Protein AF-A0A7W3TPQ0-F1 (afdb_monomer)

Secondary structure (DSSP, 8-state):
---S--EEEEEEE-S---HHHHHHHHHHHHHHHHHHHHHHHHHTTT-HHHHHHTHHHHHHHHHHHHHHHHHHHHHHHS-HHHHHHHHHHHTT-HHHHHHHHHHH-TTS-HHHHHHHHHHHHHHHHHTTTTS-TTTS---TTSHHHHHHHHHHTT-BEEHHHHHHHHHHHHHHHH-TT-------SS----BSS---TTEE-------TT-TTHHHHHHHHHHHHHHHHSSS-HHHHHHHHHHHHHHHHHHHHHHHHHHHHS-----S----SSSSHHHHHHHHHHHHS-GGGHHHHHHHHHHHHHHHHH-TTS-TTT-SS-SS---TTEEEEEEE-HHHHHHHHHHHHHHHHHHHHHHHHHHHHHHTT-

Nearest PDB structures (foldseek):
  6wiv-assembly1_B  TM=2.423E-01  e=2.541E+00  Homo sapiens

Radius of gyration: 21.51 Å; Cα contacts (8 Å, |Δi|>4): 479; chains: 1; bounding box: 68×39×64 Å

pLDDT: mean 79.55, std 15.14, range [40.06, 98.25]

Sequence (369 aa):
MKEEIEYEEVIELKKVKDWSLDYRRLAISYYRVSVYLASDILENSNNPRILDTVFPVSLFLARQGIELLCKSLILKEISIENSLILFKENGHNIYNLWQKYKEINPSIDNERFKKLSIYFETINKYNDANSDLWRYPLFEELNDNQEKLKILNGKTISIKRTFGSLSKVFSLLLDLNDMSEKLEPYIAFINEKEDALSNCYLWENYEKGEQYTGRAIGYIKAAKMIFSNELLIDEKIYPLACVLRQGIELLLKDYLASNFCEFYHNHHVGSAKHGAGKKVIDSLKEKVPKIEWRELNIIRKMLEQIDELDREGNKFRYPTSLDFFNKTTITIRNMDIDVLYSYVISIAEYFDYLSYLIWAEKIKSKRQN

Foldseek 3Di:
DDLAKDKDFDWDQDDFDQQLVVLLLLLQLLQVLLVLQLVVLLVVLLDLLLQQQQNLLSLLSLLLSLQSLLLSLVSVQDPPVVSLVQCVVQPSQNLSSLVVSCVSPVPQDPVLSVQLNQASVQCCVQVNRNSDPSLFFQDCPDPVSVVNCVVLPQKWFQSVQQSVQSVLSSVCSVPVPDPPGDHDSHRPGIDNDDPDSNINSNPPDCPQLQNLVSNLCNLLVSLVSSVPDPDDCVSHVLSSLLSLLSSVVSLLVSLCRNPPVPDDPDPFAALPPDGSLVVSLVVLCVVDDPVCNVVSVSLSVLRVSSCVVPVPSCVSSGLDDSPDDDRRTRGDIDTPSVSSSVSSNSNVVVSVVSVVVSVVVVVVVVVVD

Mean predicted aligned error: 8.52 Å

Solvent-accessible surface area (backbone atoms only — not comparable to full-atom values): 20471 Å² total; per-residue (Å²): 127,87,90,67,70,56,70,46,75,48,69,46,82,59,73,91,75,65,61,27,58,53,30,37,53,50,12,51,28,20,32,52,50,16,54,52,48,49,49,57,41,60,77,41,31,90,36,66,67,46,35,44,24,27,45,37,47,25,51,44,29,36,50,51,11,49,45,29,38,55,50,15,56,41,36,70,78,42,58,67,68,62,40,51,52,50,43,65,76,45,59,64,28,49,37,56,50,51,55,50,39,44,72,76,43,70,83,59,55,68,68,60,50,53,53,52,45,51,43,28,47,48,38,31,74,77,62,30,38,77,59,45,70,49,72,41,66,81,52,72,89,39,77,80,34,44,59,54,48,61,69,46,60,88,29,26,26,41,52,68,56,36,52,54,48,50,50,53,53,49,51,41,69,75,38,82,79,64,80,83,74,85,78,70,95,62,70,62,50,70,40,84,64,68,92,48,76,61,36,26,57,66,75,67,67,70,51,93,49,43,51,29,48,52,51,18,53,10,26,50,51,40,33,55,50,62,71,72,40,92,69,55,62,89,54,38,49,45,53,42,52,40,32,44,57,50,17,52,35,30,46,49,50,24,55,41,40,55,74,62,75,77,65,76,87,64,95,73,59,32,28,74,96,80,24,51,49,43,53,50,50,58,55,46,59,77,76,46,64,77,83,55,47,61,58,49,52,50,52,49,52,51,46,42,54,54,26,71,74,40,59,84,75,45,60,58,80,35,101,63,58,97,90,56,87,60,96,55,54,46,75,45,75,50,67,44,58,67,50,52,49,51,48,51,52,51,50,53,55,48,51,56,52,50,52,51,52,57,51,53,52,57,53,52,57,65,72,76,106

Structure (mmCIF, N/CA/C/O backbone):
data_AF-A0A7W3TPQ0-F1
#
_entry.id   AF-A0A7W3TPQ0-F1
#
loop_
_atom_site.group_PDB
_atom_site.id
_atom_site.type_symbol
_atom_site.label_atom_id
_atom_site.label_alt_id
_atom_site.label_comp_id
_atom_site.label_asym_id
_atom_site.label_entity_id
_atom_site.label_seq_id
_atom_site.pdbx_PDB_ins_code
_atom_site.Cartn_x
_atom_site.Cartn_y
_atom_site.Cartn_z
_atom_site.occupancy
_atom_site.B_iso_or_equiv
_atom_site.auth_seq_id
_atom_site.auth_comp_id
_atom_site.auth_asym_id
_atom_site.auth_atom_id
_atom_site.pdbx_PDB_model_num
ATOM 1 N N . MET A 1 1 ? -8.011 -7.432 -29.774 1.00 46.72 1 MET A N 1
ATOM 2 C CA . MET A 1 1 ? -7.481 -7.065 -28.445 1.00 46.72 1 MET A CA 1
ATOM 3 C C . MET A 1 1 ? -8.004 -5.665 -28.170 1.00 46.72 1 MET A C 1
ATOM 5 O O . MET A 1 1 ? -7.898 -4.861 -29.086 1.00 46.72 1 MET A O 1
ATOM 9 N N . LYS A 1 2 ? -8.682 -5.405 -27.043 1.00 50.91 2 LYS A N 1
ATOM 10 C CA . LYS A 1 2 ? -9.214 -4.060 -26.753 1.00 50.91 2 LYS A CA 1
ATOM 11 C C . LYS A 1 2 ? -8.051 -3.055 -26.707 1.00 50.91 2 LYS A C 1
ATOM 13 O O . LYS A 1 2 ? -7.012 -3.371 -26.135 1.00 50.91 2 LYS A O 1
ATOM 18 N N . GLU A 1 3 ? -8.210 -1.906 -27.365 1.00 62.59 3 GLU A N 1
ATOM 19 C CA . GLU A 1 3 ? -7.157 -0.884 -27.538 1.00 62.59 3 GLU A CA 1
ATOM 20 C C . GLU A 1 3 ? -7.251 0.272 -26.530 1.00 62.59 3 GLU A C 1
ATOM 22 O O . GLU A 1 3 ? -6.415 1.172 -26.568 1.00 62.59 3 GLU A O 1
ATOM 27 N N . GLU A 1 4 ? -8.262 0.273 -25.656 1.00 68.94 4 GLU A N 1
ATOM 28 C CA . GLU A 1 4 ? -8.510 1.330 -24.673 1.00 68.94 4 GLU A CA 1
ATOM 29 C C . GLU A 1 4 ? -8.974 0.729 -23.344 1.00 68.94 4 GLU A C 1
ATOM 31 O O . GLU A 1 4 ? -9.657 -0.301 -23.326 1.00 68.94 4 GLU A O 1
ATOM 36 N N . ILE A 1 5 ? -8.600 1.365 -22.229 1.00 64.75 5 ILE A N 1
ATOM 37 C CA . ILE A 1 5 ? -9.156 1.013 -20.922 1.00 64.75 5 ILE A CA 1
ATOM 38 C C . ILE A 1 5 ? -10.585 1.544 -20.877 1.00 64.75 5 ILE A C 1
ATOM 40 O O . ILE A 1 5 ? -10.808 2.748 -20.757 1.00 64.75 5 ILE A O 1
ATOM 44 N N . GLU A 1 6 ? -11.559 0.641 -20.954 1.00 68.44 6 GLU A N 1
ATOM 45 C CA . GLU A 1 6 ? -12.946 0.989 -20.672 1.00 68.44 6 GLU A CA 1
ATOM 46 C C . GLU A 1 6 ? -13.057 1.356 -19.187 1.00 68.44 6 GLU A C 1
ATOM 48 O O . GLU A 1 6 ? -12.857 0.527 -18.291 1.00 68.44 6 GLU A O 1
ATOM 53 N N . TYR A 1 7 ? -13.336 2.634 -18.944 1.00 57.72 7 TYR A N 1
ATOM 54 C CA . TYR A 1 7 ? -13.628 3.180 -17.631 1.00 57.72 7 TYR A CA 1
ATOM 55 C C . TYR A 1 7 ? -14.966 3.891 -17.685 1.00 57.72 7 TYR A C 1
ATOM 57 O O . TYR A 1 7 ? -15.115 4.924 -18.340 1.00 57.72 7 TYR A O 1
ATOM 65 N N . GLU A 1 8 ? -15.937 3.332 -16.977 1.00 57.47 8 GLU A N 1
ATOM 66 C CA . GLU A 1 8 ? -17.231 3.968 -16.802 1.00 57.47 8 GLU A CA 1
ATOM 67 C C . GLU A 1 8 ? -17.348 4.442 -15.359 1.00 57.47 8 GLU A C 1
ATOM 69 O O . GLU A 1 8 ? -17.317 3.650 -14.414 1.00 57.47 8 GLU A O 1
ATOM 74 N N . GLU A 1 9 ? -17.467 5.757 -15.199 1.00 54.88 9 GLU A N 1
ATOM 75 C CA . GLU A 1 9 ? -17.900 6.385 -13.961 1.00 54.88 9 GLU A CA 1
ATOM 76 C C . GLU A 1 9 ? -19.409 6.589 -14.056 1.00 54.88 9 GLU A C 1
ATOM 78 O O . GLU A 1 9 ? -19.896 7.627 -14.509 1.00 54.88 9 GLU A O 1
ATOM 83 N N . VAL A 1 10 ? -20.163 5.563 -13.659 1.00 52.09 10 VAL A N 1
ATOM 84 C CA . VAL A 1 10 ? -21.619 5.684 -13.582 1.00 52.09 10 VAL A CA 1
ATOM 85 C C . VAL A 1 10 ? -21.937 6.479 -12.331 1.00 52.09 10 VAL A C 1
ATOM 87 O O . VAL A 1 10 ? -21.723 6.007 -11.213 1.00 52.09 10 VAL A O 1
ATOM 90 N N . ILE A 1 11 ? -22.451 7.690 -12.531 1.00 53.62 11 ILE A N 1
ATOM 91 C CA . ILE A 1 11 ? -23.013 8.511 -11.466 1.00 53.62 11 ILE A CA 1
ATOM 92 C C . ILE A 1 11 ? -24.456 8.054 -11.239 1.00 53.62 11 ILE A C 1
ATOM 94 O O . ILE A 1 11 ? -25.385 8.514 -11.904 1.00 53.62 11 ILE A O 1
ATOM 98 N N . GLU A 1 12 ? -24.663 7.135 -10.296 1.00 51.59 12 GLU A N 1
ATOM 99 C CA . GLU A 1 12 ? -26.020 6.801 -9.859 1.00 51.59 12 GLU A CA 1
ATOM 100 C C . GLU A 1 12 ? -26.527 7.843 -8.850 1.00 51.59 12 GLU A C 1
ATOM 102 O O . GLU A 1 12 ? -25.928 8.060 -7.791 1.00 51.59 12 GLU A O 1
ATOM 107 N N . LEU A 1 13 ? -27.682 8.447 -9.152 1.00 45.66 13 LEU A N 1
ATOM 108 C CA . LEU A 1 13 ? -28.496 9.189 -8.187 1.00 45.66 13 LEU A CA 1
ATOM 109 C C . LEU A 1 13 ? -29.300 8.182 -7.351 1.00 45.66 13 LEU A C 1
ATOM 111 O O . LEU A 1 13 ? -30.389 7.764 -7.747 1.00 45.66 13 LEU A O 1
ATOM 115 N N . LYS A 1 14 ? -28.782 7.774 -6.188 1.00 46.06 14 LYS A N 1
ATOM 116 C CA . LYS A 1 14 ? -29.520 6.922 -5.238 1.00 46.06 14 LYS A CA 1
ATOM 117 C C . LYS A 1 14 ? -29.281 7.289 -3.773 1.00 46.06 14 LYS A C 1
ATOM 119 O O . LYS A 1 14 ? -28.301 7.934 -3.423 1.00 46.06 14 LYS A O 1
ATOM 124 N N . LYS A 1 15 ? -30.263 6.853 -2.966 1.00 49.72 15 LYS A N 1
ATOM 125 C CA . LYS A 1 15 ? -30.419 6.905 -1.497 1.00 49.72 15 LYS A CA 1
ATOM 126 C C . LYS A 1 15 ? -29.105 6.891 -0.708 1.00 49.72 15 LYS A C 1
ATOM 128 O O . LYS A 1 15 ? -28.155 6.244 -1.126 1.00 49.72 15 LYS A O 1
ATOM 133 N N . VAL A 1 16 ? -29.147 7.527 0.473 1.00 58.09 16 VAL A N 1
ATOM 134 C CA . VAL A 1 16 ? -28.118 7.555 1.536 1.00 58.09 16 VAL A CA 1
ATOM 135 C C . VAL A 1 16 ? -27.146 6.377 1.415 1.00 58.09 16 VAL A C 1
ATOM 137 O O . VAL A 1 16 ? -27.481 5.245 1.759 1.00 58.09 16 VAL A O 1
ATOM 140 N N . LYS A 1 17 ? -25.963 6.654 0.864 1.00 72.12 17 LYS A N 1
ATOM 141 C CA . LYS A 1 17 ? -24.902 5.669 0.677 1.00 72.12 17 LYS A CA 1
ATOM 142 C C . LYS A 1 17 ? -24.257 5.360 2.026 1.00 72.12 17 LYS A C 1
ATOM 144 O O . LYS A 1 17 ? -23.850 6.280 2.734 1.00 72.12 17 LYS A O 1
ATOM 149 N N . ASP A 1 18 ? -24.125 4.080 2.363 1.00 83.75 18 ASP A N 1
ATOM 150 C CA . ASP A 1 18 ? -23.395 3.657 3.558 1.00 83.75 18 ASP A CA 1
ATOM 151 C C . ASP A 1 18 ? -21.891 3.593 3.262 1.00 83.75 18 ASP A C 1
ATOM 153 O O . ASP A 1 18 ? -21.335 2.565 2.866 1.00 83.75 18 ASP A O 1
ATOM 157 N N . TRP A 1 19 ? -21.223 4.730 3.446 1.00 86.50 19 TRP A N 1
ATOM 158 C CA . TRP A 1 19 ? -19.778 4.840 3.268 1.00 86.50 19 TRP A CA 1
ATOM 159 C C . TRP A 1 19 ? -18.995 3.936 4.223 1.00 86.50 19 TRP A C 1
ATOM 161 O O . TRP A 1 19 ? -17.907 3.485 3.869 1.00 86.50 19 TRP A O 1
ATOM 171 N N . SER A 1 20 ? -19.536 3.626 5.406 1.00 92.38 20 SER A N 1
ATOM 172 C CA . SER A 1 20 ? -18.852 2.757 6.362 1.00 92.38 20 SER A CA 1
ATOM 173 C C . SER A 1 20 ? -18.684 1.341 5.804 1.00 92.38 20 SER A C 1
ATOM 175 O O . SER A 1 20 ? -17.604 0.752 5.933 1.00 92.38 20 SER A O 1
ATOM 177 N N . LEU A 1 21 ? -19.710 0.816 5.123 1.00 91.44 21 LEU A N 1
ATOM 178 C CA . LEU A 1 21 ? -19.681 -0.504 4.495 1.00 91.44 21 LEU A CA 1
ATOM 179 C C . LEU A 1 21 ? -18.740 -0.550 3.295 1.00 91.44 21 LEU A C 1
ATOM 181 O O . LEU A 1 21 ? -18.004 -1.525 3.151 1.00 91.44 21 LEU A O 1
ATOM 185 N N . ASP A 1 22 ? -18.708 0.496 2.472 1.00 88.81 22 ASP A N 1
ATOM 186 C CA . ASP A 1 22 ? -17.789 0.570 1.332 1.00 88.81 22 ASP A CA 1
ATOM 187 C C . ASP A 1 22 ? -16.325 0.598 1.781 1.00 88.81 22 ASP A C 1
ATOM 189 O O . ASP A 1 22 ? -15.505 -0.167 1.270 1.00 88.81 22 ASP A O 1
ATOM 193 N N . TYR A 1 23 ? -16.002 1.410 2.793 1.00 93.38 23 TYR A N 1
ATOM 194 C CA . TYR A 1 23 ? -14.671 1.412 3.402 1.00 93.38 23 TYR A CA 1
ATOM 195 C C . TYR A 1 23 ? -14.320 0.045 4.002 1.00 93.38 23 TYR A C 1
ATOM 197 O O . TYR A 1 23 ? -13.199 -0.424 3.819 1.00 93.38 23 TYR A O 1
ATOM 205 N N . ARG A 1 24 ? -15.271 -0.634 4.663 1.00 95.75 24 ARG A N 1
ATOM 206 C CA . ARG A 1 24 ? -15.056 -1.983 5.218 1.00 95.75 24 ARG A CA 1
ATOM 207 C C . ARG A 1 24 ? -14.796 -3.019 4.127 1.00 95.75 24 ARG A C 1
ATOM 209 O O . ARG A 1 24 ? -13.896 -3.840 4.273 1.00 95.75 24 ARG A O 1
ATOM 216 N N . ARG A 1 25 ? -15.571 -3.002 3.039 1.00 93.75 25 ARG A N 1
ATOM 217 C CA . ARG A 1 25 ? -15.393 -3.913 1.895 1.00 93.75 25 ARG A CA 1
ATOM 218 C C . ARG A 1 25 ? -14.027 -3.715 1.252 1.00 93.75 25 ARG A C 1
ATOM 220 O O . ARG A 1 25 ? -13.310 -4.691 1.041 1.00 93.75 25 ARG A O 1
ATOM 227 N N . LEU A 1 26 ? -13.641 -2.461 1.019 1.00 93.69 26 LEU A N 1
ATOM 228 C CA . LEU A 1 26 ? -12.331 -2.139 0.468 1.00 93.69 26 LEU A CA 1
ATOM 229 C C . LEU A 1 26 ? -11.201 -2.545 1.428 1.00 93.69 26 LEU A C 1
ATOM 231 O O . LEU A 1 26 ? -10.218 -3.133 0.988 1.00 93.69 26 LEU A O 1
ATOM 235 N N . ALA A 1 27 ? -11.363 -2.323 2.737 1.00 97.19 27 ALA A N 1
ATOM 236 C CA . ALA A 1 27 ? -10.408 -2.765 3.752 1.00 97.19 27 ALA A CA 1
ATOM 237 C C . ALA A 1 27 ? -10.156 -4.279 3.693 1.00 97.19 27 ALA A C 1
ATOM 239 O O . ALA A 1 27 ? -9.006 -4.716 3.687 1.00 97.19 27 ALA A O 1
ATOM 240 N N . ILE A 1 28 ? -11.230 -5.074 3.610 1.00 97.69 28 ILE A N 1
ATOM 241 C CA . ILE A 1 28 ? -11.160 -6.536 3.491 1.00 97.69 28 ILE A CA 1
ATOM 242 C C . ILE A 1 28 ? -10.457 -6.939 2.194 1.00 97.69 28 ILE A C 1
ATOM 244 O O . ILE A 1 28 ? -9.609 -7.824 2.229 1.00 97.69 28 ILE A O 1
ATOM 248 N N . SER A 1 29 ? -10.768 -6.288 1.071 1.00 96.75 29 SER A N 1
ATOM 249 C CA . SER A 1 29 ? -10.107 -6.536 -0.217 1.00 96.75 29 SER A CA 1
ATOM 250 C C . SER A 1 29 ? -8.591 -6.308 -0.127 1.00 96.75 29 SER A C 1
ATOM 252 O O . SER A 1 29 ? -7.815 -7.228 -0.388 1.00 96.75 29 SER A O 1
ATOM 254 N N . TYR A 1 30 ? -8.155 -5.134 0.345 1.00 97.88 30 TYR A N 1
ATOM 255 C CA . TYR A 1 30 ? -6.733 -4.814 0.533 1.00 97.88 30 TYR A CA 1
ATOM 256 C C . TYR A 1 30 ? -6.020 -5.804 1.456 1.00 97.88 30 TYR A C 1
ATOM 258 O O . TYR A 1 30 ? -4.925 -6.272 1.140 1.00 97.88 30 TYR A O 1
ATOM 266 N N . TYR A 1 31 ? -6.649 -6.147 2.581 1.00 97.75 31 TYR A N 1
ATOM 267 C CA . TYR A 1 31 ? -6.054 -7.046 3.559 1.00 97.75 31 TYR A CA 1
ATOM 268 C C . TYR A 1 31 ? -6.007 -8.504 3.079 1.00 97.75 31 TYR A C 1
ATOM 270 O O . TYR A 1 31 ? -5.027 -9.206 3.298 1.00 9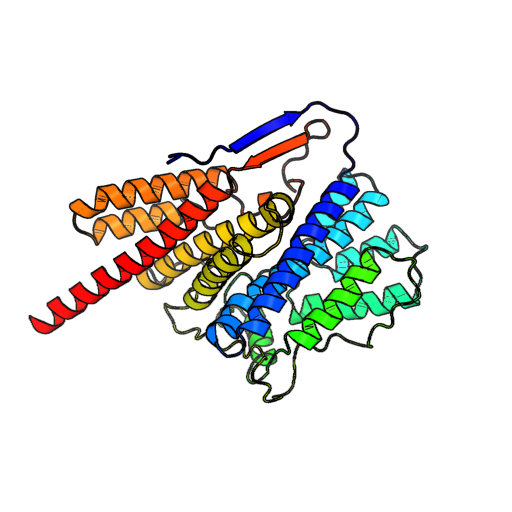7.75 31 TYR A O 1
ATOM 278 N N . ARG A 1 32 ? -7.037 -8.984 2.374 1.00 97.50 32 ARG A N 1
ATOM 279 C CA . ARG A 1 32 ? -7.017 -10.337 1.799 1.00 97.50 32 ARG A CA 1
ATOM 280 C C . ARG A 1 32 ? -5.943 -10.460 0.726 1.00 97.50 32 ARG A C 1
ATOM 282 O O . ARG A 1 32 ? -5.186 -11.425 0.751 1.00 97.50 32 ARG A O 1
ATOM 289 N N . VAL A 1 33 ? -5.827 -9.474 -0.166 1.00 98.25 33 VAL A N 1
ATOM 290 C CA . VAL A 1 33 ? -4.771 -9.464 -1.189 1.00 98.25 33 VAL A CA 1
ATOM 291 C C . VAL A 1 33 ? -3.380 -9.451 -0.552 1.00 98.25 33 VAL A C 1
ATOM 293 O O . VAL A 1 33 ? -2.502 -10.166 -1.030 1.00 98.25 33 VAL A O 1
ATOM 296 N N . SER A 1 34 ? -3.167 -8.704 0.538 1.00 97.50 34 SER A N 1
ATOM 297 C CA . SER A 1 34 ? -1.871 -8.705 1.228 1.00 97.50 34 SER A CA 1
ATOM 298 C C . SER A 1 34 ? -1.530 -10.064 1.841 1.00 97.50 34 SER A C 1
ATOM 300 O O . SER A 1 34 ? -0.410 -10.540 1.674 1.00 97.50 34 SER A O 1
ATOM 302 N N . VAL A 1 35 ? -2.489 -10.731 2.489 1.00 96.75 35 VAL A N 1
ATOM 303 C CA . VAL A 1 35 ? -2.282 -12.068 3.068 1.00 96.75 35 VAL A CA 1
ATOM 304 C C . VAL A 1 35 ? -1.950 -13.099 1.988 1.00 96.75 35 VAL A C 1
ATOM 306 O O . VAL A 1 35 ? -1.001 -13.859 2.163 1.00 96.75 35 VAL A O 1
ATOM 309 N N . TYR A 1 36 ? -2.666 -13.091 0.858 1.00 97.06 36 TYR A N 1
ATOM 310 C CA . TYR A 1 36 ? -2.350 -13.970 -0.275 1.00 97.06 36 TYR A CA 1
ATOM 311 C C . TYR A 1 36 ? -0.953 -13.686 -0.827 1.00 97.06 36 TYR A C 1
ATOM 313 O O . TYR A 1 36 ? -0.145 -14.599 -0.947 1.00 97.06 36 TYR A O 1
ATOM 321 N N . LEU A 1 37 ? -0.617 -12.411 -1.051 1.00 96.88 37 LEU A N 1
ATOM 322 C CA . LEU A 1 37 ? 0.712 -12.034 -1.526 1.00 96.88 37 LEU A CA 1
ATOM 323 C C . LEU A 1 37 ? 1.815 -12.453 -0.539 1.00 96.88 37 LEU A C 1
ATOM 325 O O . LEU A 1 37 ? 2.888 -12.870 -0.959 1.00 96.88 37 LEU A O 1
ATOM 329 N N . ALA A 1 38 ? 1.568 -12.362 0.772 1.00 94.62 38 ALA A N 1
ATOM 330 C CA . ALA A 1 38 ? 2.499 -12.838 1.795 1.00 94.62 38 ALA A CA 1
ATOM 331 C C . ALA A 1 38 ? 2.675 -14.365 1.764 1.00 94.62 38 ALA A C 1
ATOM 333 O O . ALA A 1 38 ? 3.796 -14.835 1.960 1.00 94.62 38 ALA A O 1
ATOM 334 N N . SER A 1 39 ? 1.607 -15.125 1.494 1.00 94.56 39 SER A N 1
ATOM 335 C CA . SER A 1 39 ? 1.686 -16.576 1.274 1.00 94.56 39 SER A CA 1
ATOM 336 C C . SER A 1 39 ? 2.560 -16.890 0.063 1.00 94.56 39 SER A C 1
ATOM 338 O O . SER A 1 39 ? 3.548 -17.607 0.201 1.00 94.56 39 SER A O 1
ATOM 340 N N . ASP A 1 40 ? 2.287 -16.248 -1.076 1.00 94.56 40 ASP A N 1
ATOM 341 C CA . ASP A 1 40 ? 3.052 -16.439 -2.312 1.00 94.56 40 ASP A CA 1
ATOM 342 C C . ASP A 1 40 ? 4.545 -16.105 -2.113 1.00 94.56 40 ASP A C 1
ATOM 344 O O . ASP A 1 40 ? 5.427 -16.789 -2.634 1.00 94.56 40 ASP A O 1
ATOM 348 N N . ILE A 1 41 ? 4.860 -15.055 -1.340 1.00 93.12 41 ILE A N 1
ATOM 349 C CA . ILE A 1 41 ? 6.242 -14.694 -0.982 1.00 93.12 41 ILE A CA 1
ATOM 350 C C . ILE A 1 41 ? 6.908 -15.803 -0.158 1.00 93.12 41 ILE A C 1
ATOM 352 O O . ILE A 1 41 ? 8.058 -16.152 -0.425 1.00 93.12 41 ILE A O 1
ATOM 356 N N . LEU A 1 42 ? 6.212 -16.347 0.844 1.00 91.50 42 LEU A N 1
ATOM 357 C CA . LEU A 1 42 ? 6.740 -17.408 1.706 1.00 91.50 42 LEU A CA 1
ATOM 358 C C . LEU A 1 42 ? 6.938 -18.724 0.944 1.00 91.50 42 LEU A C 1
ATOM 360 O O . LEU A 1 42 ? 7.916 -19.422 1.195 1.00 91.50 42 LEU A O 1
ATOM 364 N N . GLU A 1 43 ? 6.069 -19.041 -0.013 1.00 91.62 43 GLU A N 1
ATOM 365 C CA . GLU A 1 43 ? 6.233 -20.192 -0.912 1.00 91.62 43 GLU A CA 1
ATOM 366 C C . GLU A 1 43 ? 7.438 -20.033 -1.850 1.00 91.62 43 GLU A C 1
ATOM 368 O O . GLU A 1 43 ? 8.068 -21.015 -2.240 1.00 91.62 43 GLU A O 1
ATOM 373 N N . ASN A 1 44 ? 7.813 -18.788 -2.154 1.00 88.75 44 ASN A N 1
ATOM 374 C CA . ASN A 1 44 ? 8.975 -18.431 -2.963 1.00 88.75 44 ASN A CA 1
ATOM 375 C C . ASN A 1 44 ? 10.148 -17.904 -2.112 1.00 88.75 44 ASN A C 1
ATOM 377 O O . ASN A 1 44 ? 10.970 -17.117 -2.593 1.00 88.75 44 ASN A O 1
ATOM 381 N N . SER A 1 45 ? 10.264 -18.335 -0.848 1.00 85.81 45 SER A N 1
ATOM 382 C CA . SER A 1 45 ? 11.277 -17.817 0.086 1.00 85.81 45 SER A CA 1
ATOM 383 C C . SER A 1 45 ? 12.723 -18.140 -0.305 1.00 85.81 45 SER A C 1
ATOM 385 O O . SER A 1 45 ? 13.658 -17.620 0.287 1.00 85.81 45 SER A O 1
ATOM 387 N N . ASN A 1 46 ? 12.939 -19.004 -1.296 1.00 85.44 46 ASN A N 1
ATOM 388 C CA . ASN A 1 46 ? 14.257 -19.266 -1.872 1.00 85.44 46 ASN A CA 1
ATOM 389 C C . ASN A 1 46 ? 14.727 -18.166 -2.844 1.00 85.44 46 ASN A C 1
ATOM 391 O O . ASN A 1 46 ? 15.845 -18.252 -3.351 1.00 85.44 46 ASN A O 1
ATOM 395 N N . ASN A 1 47 ? 13.899 -17.154 -3.120 1.00 85.94 47 ASN A N 1
ATOM 396 C CA . ASN A 1 47 ? 14.226 -16.022 -3.975 1.00 85.94 47 ASN A CA 1
ATOM 397 C C . ASN A 1 47 ? 14.362 -14.733 -3.139 1.00 85.94 47 ASN A C 1
ATOM 399 O O . ASN A 1 47 ? 13.359 -14.054 -2.894 1.00 85.94 47 ASN A O 1
ATOM 403 N N . PRO A 1 48 ? 15.592 -14.335 -2.752 1.00 81.06 48 PRO A N 1
ATOM 404 C CA . PRO A 1 48 ? 15.828 -13.129 -1.954 1.00 81.06 48 PRO A CA 1
ATOM 405 C C . PRO A 1 48 ? 15.255 -11.857 -2.582 1.00 81.06 48 PRO A C 1
ATOM 407 O O . PRO A 1 48 ? 14.784 -10.967 -1.881 1.00 81.06 48 PRO A O 1
ATOM 410 N N . ARG A 1 49 ? 15.206 -11.788 -3.920 1.00 82.50 49 ARG A N 1
ATOM 411 C CA . ARG A 1 49 ? 14.627 -10.642 -4.627 1.00 82.50 49 ARG A CA 1
ATOM 412 C C . ARG A 1 49 ? 13.130 -10.521 -4.355 1.00 82.50 49 ARG A C 1
ATOM 414 O O . ARG A 1 49 ? 12.647 -9.405 -4.208 1.00 82.50 49 ARG A O 1
ATOM 421 N N . ILE A 1 50 ? 12.393 -11.630 -4.260 1.00 87.38 50 ILE A N 1
ATOM 422 C CA . ILE A 1 50 ? 10.967 -11.596 -3.894 1.00 87.38 50 ILE A CA 1
ATOM 423 C C . ILE A 1 50 ? 10.808 -11.137 -2.441 1.00 87.38 50 ILE A C 1
ATOM 425 O O . ILE A 1 50 ? 9.991 -10.255 -2.174 1.00 87.38 50 ILE A O 1
AT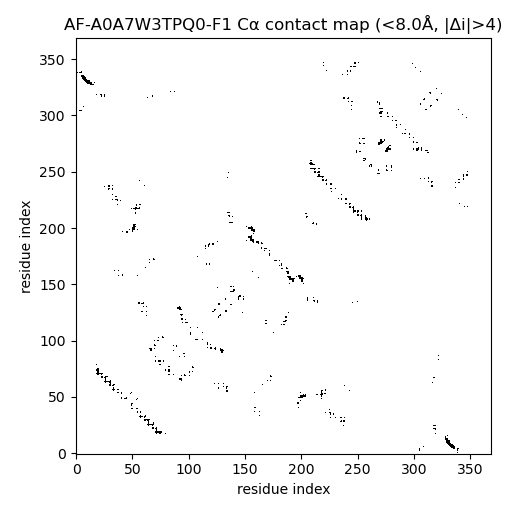OM 429 N N . LEU A 1 51 ? 11.624 -11.673 -1.529 1.00 87.50 51 LEU A N 1
ATOM 430 C CA . LEU A 1 51 ? 11.594 -11.302 -0.112 1.00 87.50 51 LEU A CA 1
ATOM 431 C C . LEU A 1 51 ? 11.839 -9.807 0.109 1.00 87.50 51 LEU A C 1
ATOM 433 O O . LEU A 1 51 ? 11.146 -9.216 0.924 1.00 87.50 51 LEU A O 1
ATOM 437 N N . ASP A 1 52 ? 12.762 -9.186 -0.624 1.00 84.38 52 ASP A N 1
ATOM 438 C CA . ASP A 1 52 ? 13.122 -7.783 -0.385 1.00 84.38 52 ASP A CA 1
ATOM 439 C C . ASP A 1 52 ? 12.341 -6.775 -1.227 1.00 84.38 52 ASP A C 1
ATOM 441 O O . ASP A 1 52 ? 12.117 -5.657 -0.769 1.00 84.38 52 ASP A O 1
ATOM 445 N N . THR A 1 53 ? 11.866 -7.155 -2.417 1.00 87.56 53 THR A N 1
ATOM 446 C CA . THR A 1 53 ? 11.156 -6.215 -3.305 1.00 87.56 53 THR A CA 1
ATOM 447 C C . THR A 1 53 ? 9.634 -6.352 -3.242 1.00 87.56 53 THR A C 1
ATOM 449 O O . THR A 1 53 ? 8.923 -5.354 -3.350 1.00 87.56 53 THR A O 1
ATOM 452 N N . VAL A 1 54 ? 9.093 -7.557 -3.020 1.00 92.69 54 VAL A N 1
ATOM 453 C CA . VAL A 1 54 ? 7.635 -7.805 -3.040 1.00 92.69 54 VAL A CA 1
ATOM 454 C C . VAL A 1 54 ? 7.023 -7.701 -1.641 1.00 92.69 54 VAL A C 1
ATOM 456 O O . VAL A 1 54 ? 5.919 -7.175 -1.491 1.00 92.69 54 VAL A O 1
ATOM 459 N N . PHE A 1 55 ? 7.730 -8.142 -0.595 1.00 90.00 55 PHE A N 1
ATOM 460 C CA . PHE A 1 55 ? 7.236 -8.054 0.787 1.00 90.00 55 PHE A CA 1
ATOM 461 C C . PHE A 1 55 ? 6.830 -6.639 1.220 1.00 90.00 55 PHE A C 1
ATOM 463 O O . PHE A 1 55 ? 5.752 -6.508 1.810 1.00 90.00 55 PHE A O 1
ATOM 470 N N . PRO A 1 56 ? 7.578 -5.567 0.892 1.00 88.25 56 PRO A N 1
ATOM 471 C CA . PRO A 1 56 ? 7.124 -4.220 1.208 1.00 88.25 56 PRO A CA 1
ATOM 472 C C . PRO A 1 56 ? 5.769 -3.859 0.592 1.00 88.25 56 PRO A C 1
ATOM 474 O O . PRO A 1 56 ? 4.962 -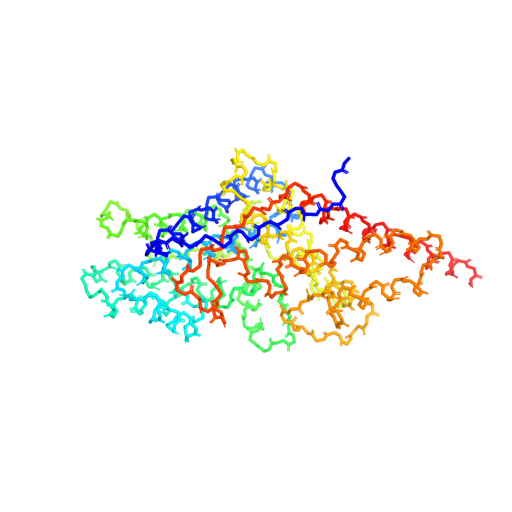3.193 1.237 1.00 88.25 56 PRO A O 1
ATOM 477 N N . VAL A 1 57 ? 5.481 -4.337 -0.623 1.00 93.56 57 VAL A N 1
ATOM 478 C CA . VAL A 1 57 ? 4.181 -4.126 -1.277 1.00 93.56 57 VAL A CA 1
ATOM 479 C C . VAL A 1 57 ? 3.073 -4.811 -0.482 1.00 93.56 57 VAL A C 1
ATOM 481 O O . VAL A 1 57 ? 2.031 -4.213 -0.222 1.00 93.56 57 VAL A O 1
ATOM 484 N N . SER A 1 58 ? 3.313 -6.044 -0.031 1.00 94.62 58 SER A N 1
ATOM 485 C CA . SER A 1 58 ? 2.366 -6.767 0.820 1.00 94.62 58 SER A CA 1
ATOM 486 C C . SER A 1 58 ? 2.110 -6.030 2.143 1.00 94.62 58 SER A C 1
ATOM 488 O O . SER A 1 58 ? 0.962 -5.848 2.555 1.00 94.62 58 SER A O 1
ATOM 490 N N . LEU A 1 59 ? 3.163 -5.507 2.777 1.00 90.75 59 LEU A N 1
ATOM 491 C CA . LEU A 1 59 ? 3.046 -4.739 4.015 1.00 90.75 59 LEU A CA 1
ATOM 492 C C . LEU A 1 59 ? 2.274 -3.422 3.823 1.00 90.75 59 LEU A C 1
ATOM 494 O O . LEU A 1 59 ? 1.420 -3.089 4.649 1.00 90.75 59 LEU A O 1
ATOM 498 N N . PHE A 1 60 ? 2.513 -2.717 2.711 1.00 92.25 60 PHE A N 1
ATOM 499 C CA . PHE A 1 60 ? 1.734 -1.545 2.309 1.00 92.25 60 PHE A CA 1
ATOM 500 C C . PHE A 1 60 ? 0.239 -1.873 2.196 1.00 92.25 60 PHE A C 1
ATOM 502 O O . PHE A 1 60 ? -0.588 -1.187 2.799 1.00 92.25 60 PHE A O 1
ATOM 509 N N . LEU A 1 61 ? -0.115 -2.944 1.480 1.00 96.00 61 LEU A N 1
ATOM 510 C CA . LEU A 1 61 ? -1.509 -3.354 1.295 1.00 96.00 61 LEU A CA 1
ATOM 511 C C . LEU A 1 61 ? -2.182 -3.733 2.624 1.00 96.00 61 LEU A C 1
ATOM 513 O O . LEU A 1 61 ? -3.315 -3.323 2.880 1.00 96.00 61 LEU A O 1
ATOM 517 N N . ALA A 1 62 ? -1.476 -4.451 3.505 1.00 94.81 62 ALA A N 1
ATOM 518 C CA . ALA A 1 62 ? -1.978 -4.797 4.835 1.00 94.81 62 ALA A CA 1
ATOM 519 C C . ALA A 1 62 ? -2.247 -3.546 5.686 1.00 94.81 62 ALA A C 1
ATOM 521 O O . ALA A 1 62 ? -3.308 -3.424 6.303 1.00 94.81 62 ALA A O 1
ATOM 522 N N . ARG A 1 63 ? -1.310 -2.589 5.681 1.00 92.62 63 ARG A N 1
ATOM 523 C CA . ARG A 1 63 ? -1.463 -1.300 6.362 1.00 92.62 63 ARG A CA 1
ATOM 524 C C . ARG A 1 63 ? -2.651 -0.516 5.812 1.00 92.62 63 ARG A C 1
ATOM 526 O O . ARG A 1 63 ? -3.438 -0.002 6.603 1.00 92.62 63 ARG A O 1
ATOM 533 N N . GLN A 1 64 ? -2.801 -0.443 4.487 1.00 93.94 64 GLN A N 1
ATOM 534 C CA . GLN A 1 64 ? -3.923 0.246 3.841 1.00 93.94 64 GLN A CA 1
ATOM 535 C C . GLN A 1 64 ? -5.262 -0.374 4.262 1.00 93.94 64 GLN A C 1
ATOM 537 O O . GLN A 1 64 ? -6.203 0.352 4.578 1.00 93.94 64 GLN A O 1
ATOM 542 N N . GLY A 1 65 ? -5.338 -1.707 4.336 1.00 96.12 65 GLY A N 1
ATOM 543 C CA . GLY A 1 65 ? -6.512 -2.413 4.849 1.00 96.12 65 GLY A CA 1
ATOM 544 C C . GLY A 1 65 ? -6.860 -2.012 6.287 1.00 96.12 65 GLY A C 1
ATOM 545 O O . GLY A 1 65 ? -8.010 -1.683 6.571 1.00 96.12 65 GLY A O 1
ATOM 546 N N . ILE A 1 66 ? -5.870 -1.972 7.185 1.00 95.62 66 ILE A N 1
ATOM 547 C CA . ILE A 1 66 ? -6.059 -1.549 8.584 1.00 95.62 66 ILE A CA 1
ATOM 548 C C . ILE A 1 66 ? -6.527 -0.088 8.666 1.00 95.62 66 ILE A C 1
ATOM 550 O O . ILE A 1 66 ? -7.484 0.208 9.380 1.00 95.62 66 ILE A O 1
ATOM 554 N N . GLU A 1 67 ? -5.903 0.821 7.912 1.00 95.06 67 GLU A N 1
ATOM 555 C CA . GLU A 1 67 ? -6.301 2.233 7.865 1.00 95.06 67 GLU A CA 1
ATOM 556 C C . GLU A 1 67 ? -7.757 2.394 7.406 1.00 95.06 67 GLU A C 1
ATOM 558 O O . GLU A 1 67 ? -8.542 3.094 8.051 1.00 95.06 67 GLU A O 1
ATOM 563 N N . LEU A 1 68 ? -8.138 1.721 6.317 1.00 95.81 68 LEU A N 1
ATOM 564 C CA . LEU A 1 68 ? -9.502 1.749 5.790 1.00 95.81 68 LEU A CA 1
ATOM 565 C C . LEU A 1 68 ? -10.517 1.191 6.789 1.00 95.81 68 LEU A C 1
ATOM 567 O O . LEU A 1 68 ? -11.627 1.716 6.886 1.00 95.81 68 LEU A O 1
ATOM 571 N N . LEU A 1 69 ? -10.142 0.169 7.558 1.00 97.00 69 LEU A N 1
ATOM 572 C CA . LEU A 1 69 ? -11.011 -0.404 8.578 1.00 97.00 69 LEU A CA 1
ATOM 573 C C . LEU A 1 69 ? -11.198 0.550 9.767 1.00 97.00 69 LEU A C 1
ATOM 575 O O . LEU A 1 69 ? -12.328 0.740 10.209 1.00 97.00 69 LEU A O 1
ATOM 579 N N . CYS A 1 70 ? -10.145 1.238 10.218 1.00 96.31 70 CYS A N 1
ATOM 580 C CA . CYS A 1 70 ? -10.274 2.316 11.206 1.00 96.31 70 CYS A CA 1
ATOM 581 C C . CYS A 1 70 ? -11.179 3.450 10.695 1.00 96.31 70 CYS A C 1
ATOM 583 O O . CYS A 1 70 ? -12.056 3.923 11.417 1.00 96.31 70 CYS A O 1
ATOM 585 N N . LYS A 1 71 ? -11.019 3.856 9.429 1.00 95.88 71 LYS A N 1
ATOM 586 C CA . LYS A 1 71 ? -11.884 4.864 8.791 1.00 95.88 71 LYS A CA 1
ATOM 587 C C . LYS A 1 71 ? -13.340 4.393 8.702 1.00 95.88 71 LYS A C 1
ATOM 589 O O . LYS A 1 71 ? -14.245 5.176 8.976 1.00 95.88 71 LYS A O 1
ATOM 594 N N . SER A 1 72 ? -13.575 3.116 8.396 1.00 96.06 72 SER A N 1
ATOM 595 C CA . SER A 1 72 ? -14.910 2.503 8.418 1.00 96.06 72 SER A CA 1
ATOM 596 C C . SER A 1 72 ? -15.561 2.590 9.799 1.00 96.06 72 SER A C 1
ATOM 598 O O . SER A 1 72 ? -16.732 2.948 9.886 1.00 96.06 72 SER A O 1
ATOM 600 N N . LEU A 1 73 ? -14.813 2.310 10.872 1.00 96.38 73 LEU A N 1
ATOM 601 C CA . LEU A 1 73 ? -15.321 2.415 12.242 1.00 96.38 73 LEU A CA 1
ATOM 602 C C . LEU A 1 73 ? -15.743 3.852 12.578 1.00 96.38 73 LEU A C 1
ATOM 604 O O . LEU A 1 73 ? -16.844 4.057 13.069 1.00 96.38 73 LEU A O 1
ATOM 608 N N . ILE A 1 74 ? -14.932 4.853 12.227 1.00 96.38 74 ILE A N 1
ATOM 609 C CA . ILE A 1 74 ? -15.274 6.272 12.429 1.00 96.38 74 ILE A CA 1
ATOM 610 C C . ILE A 1 74 ? -16.538 6.664 11.644 1.00 96.38 74 ILE A C 1
ATOM 612 O O . ILE A 1 74 ? -17.404 7.353 12.178 1.00 96.38 74 ILE A O 1
ATOM 616 N N . LEU A 1 75 ? -16.672 6.198 10.398 1.00 94.31 75 LEU A N 1
ATOM 617 C CA . LEU A 1 75 ? -17.841 6.461 9.545 1.00 94.31 75 LEU A CA 1
ATOM 618 C C . LEU A 1 75 ? -19.154 5.883 10.091 1.00 94.31 75 LEU A C 1
ATOM 620 O O . LEU A 1 75 ? -20.217 6.310 9.651 1.00 94.31 75 LEU A O 1
ATOM 624 N N . LYS A 1 76 ? -19.102 4.907 11.006 1.00 94.50 76 LYS A N 1
ATOM 625 C CA . LYS A 1 76 ? -20.306 4.376 11.666 1.00 94.50 76 LYS A CA 1
ATOM 626 C C . LYS A 1 76 ? -20.832 5.288 12.765 1.00 94.50 76 LYS A C 1
ATOM 628 O O . LYS A 1 76 ? -22.023 5.256 13.050 1.00 94.50 76 LYS A O 1
ATOM 633 N N . GLU A 1 77 ? -19.951 6.067 13.380 1.00 95.44 77 GLU A N 1
ATOM 634 C CA . GLU A 1 77 ? -20.272 6.825 14.589 1.00 95.44 77 GLU A CA 1
ATOM 635 C C . GLU A 1 77 ? -20.632 8.286 14.295 1.00 95.44 77 GLU A C 1
ATOM 637 O O . GLU A 1 77 ? -21.370 8.915 15.051 1.00 95.44 77 GLU A O 1
ATOM 642 N N . ILE A 1 78 ? -20.110 8.849 13.201 1.00 94.25 78 ILE A N 1
ATOM 643 C CA . ILE A 1 78 ? -20.316 10.254 12.829 1.00 94.25 78 ILE A CA 1
ATOM 644 C C . ILE A 1 78 ? -20.673 10.405 11.350 1.00 94.25 78 ILE A C 1
ATOM 646 O O . ILE A 1 78 ? -20.443 9.521 10.529 1.00 94.25 78 ILE A O 1
ATOM 650 N N . SER A 1 79 ? -21.235 11.563 10.998 1.00 90.06 79 SER A N 1
ATOM 651 C CA . SER A 1 79 ? -21.573 11.903 9.615 1.00 90.06 79 SER A CA 1
ATOM 652 C C . SER A 1 79 ? -20.335 11.933 8.712 1.00 90.06 79 SER A C 1
ATOM 654 O O . SER A 1 79 ? -19.275 12.402 9.133 1.00 90.06 79 SER A O 1
ATOM 656 N N . ILE A 1 80 ? -20.507 11.553 7.443 1.00 86.00 80 ILE A N 1
ATOM 657 C CA . ILE A 1 80 ? -19.451 11.530 6.419 1.00 86.00 80 ILE A CA 1
ATOM 658 C C . ILE A 1 80 ? -18.638 12.833 6.350 1.00 86.00 80 ILE A C 1
ATOM 660 O O . ILE A 1 80 ? -17.424 12.781 6.218 1.00 86.00 80 ILE A O 1
ATOM 664 N N . GLU A 1 81 ? -19.261 14.001 6.487 1.00 86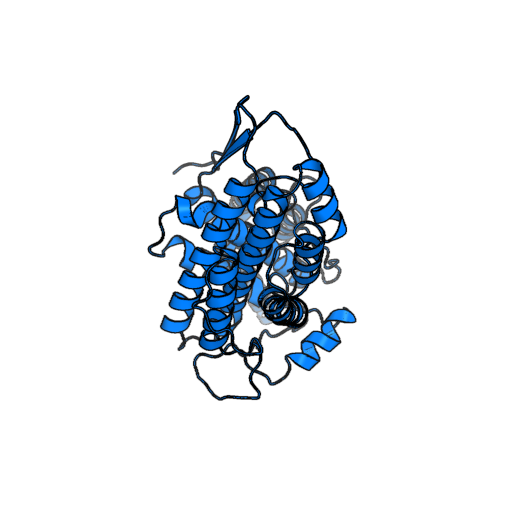.94 81 GLU A N 1
ATOM 665 C CA . GLU A 1 81 ? -18.589 15.305 6.436 1.00 86.94 81 GLU A CA 1
ATOM 666 C C . GLU A 1 81 ? -17.562 15.452 7.555 1.00 86.94 81 GLU A C 1
ATOM 668 O O . GLU A 1 81 ? -16.403 15.781 7.307 1.00 86.94 81 GLU A O 1
ATOM 673 N N . ASN A 1 82 ? -17.983 15.145 8.780 1.00 91.12 82 ASN A N 1
ATOM 674 C CA . ASN A 1 82 ? -17.121 15.179 9.954 1.00 91.12 82 ASN A CA 1
ATOM 675 C C . ASN A 1 82 ? -16.033 14.105 9.851 1.00 91.12 82 ASN A C 1
ATOM 677 O O . ASN A 1 82 ? -14.886 14.370 10.206 1.00 91.12 82 ASN A O 1
ATOM 681 N N . SER A 1 83 ? -16.352 12.922 9.311 1.00 92.19 83 SER A N 1
ATOM 682 C CA . SER A 1 83 ? -15.345 11.890 9.044 1.00 92.19 83 SER A CA 1
ATOM 683 C C . SER A 1 83 ? -14.293 12.367 8.046 1.00 92.19 83 SER A C 1
ATOM 685 O O . SER A 1 83 ? -13.111 12.164 8.286 1.00 92.19 83 SER A O 1
ATOM 687 N N . LEU A 1 84 ? -14.683 13.027 6.951 1.00 88.62 84 LEU A N 1
ATOM 688 C CA . LEU A 1 84 ? -13.745 13.524 5.940 1.00 88.62 84 LEU A CA 1
ATOM 689 C C . LEU A 1 84 ? -12.847 14.643 6.480 1.00 88.62 84 LEU A C 1
ATOM 691 O O . LEU A 1 84 ? -11.655 14.646 6.175 1.00 88.62 84 LEU A O 1
ATOM 695 N N . ILE A 1 85 ? -13.382 15.547 7.310 1.00 89.75 85 ILE A N 1
ATOM 696 C CA . ILE A 1 85 ? -12.579 16.555 8.024 1.00 89.75 85 ILE A CA 1
ATOM 697 C C . ILE A 1 85 ? -11.545 15.853 8.908 1.00 89.75 85 ILE A C 1
ATOM 699 O O . ILE A 1 85 ? -10.348 16.102 8.773 1.00 89.75 85 ILE A O 1
ATOM 703 N N . LEU A 1 86 ? -11.987 14.892 9.722 1.00 92.88 86 LEU A N 1
ATOM 704 C CA . LEU A 1 86 ? -11.112 14.109 10.590 1.00 92.88 86 LEU A CA 1
ATOM 705 C C . LEU A 1 86 ? -10.046 13.355 9.781 1.00 92.88 86 LEU A C 1
ATOM 707 O O . LEU A 1 86 ? -8.874 13.360 10.157 1.00 92.88 86 LEU A O 1
ATOM 711 N N . PHE A 1 87 ? -10.408 12.744 8.650 1.00 91.38 87 PHE A N 1
ATOM 712 C CA . PHE A 1 87 ? -9.462 12.041 7.777 1.00 91.38 87 PHE A CA 1
ATOM 713 C C . PHE A 1 87 ? -8.440 12.988 7.157 1.00 91.38 87 PHE A C 1
ATOM 715 O O . PHE A 1 87 ? -7.286 12.602 7.004 1.00 91.38 87 PHE A O 1
ATOM 722 N N . LYS A 1 88 ? -8.835 14.218 6.820 1.00 86.88 88 LYS A N 1
ATOM 723 C CA . LYS A 1 88 ? -7.923 15.239 6.302 1.00 86.88 88 LYS A CA 1
ATOM 724 C C . LYS A 1 88 ? -6.958 15.735 7.381 1.00 86.88 88 LYS A C 1
ATOM 726 O O . LYS A 1 88 ? -5.772 15.870 7.106 1.00 86.88 88 LYS A O 1
ATOM 731 N N . GLU A 1 89 ? -7.445 15.957 8.599 1.00 89.06 89 GLU A N 1
ATOM 732 C CA . GLU A 1 89 ? -6.640 16.427 9.737 1.00 89.06 89 GLU A CA 1
ATOM 733 C C . GLU A 1 89 ? -5.658 15.370 10.257 1.00 89.06 89 GLU A C 1
ATOM 735 O O . GLU A 1 89 ? -4.556 15.703 10.686 1.00 89.06 89 GLU A O 1
ATOM 740 N N . ASN A 1 90 ? -6.044 14.091 10.220 1.00 88.25 90 ASN A N 1
ATOM 741 C CA . ASN A 1 90 ? -5.242 12.987 10.760 1.00 88.25 90 ASN A CA 1
ATOM 742 C C . ASN A 1 90 ? -4.487 12.195 9.674 1.00 88.25 90 ASN A C 1
ATOM 744 O O . ASN A 1 90 ? -3.629 11.369 9.995 1.00 88.25 90 ASN A O 1
ATOM 748 N N . GLY A 1 91 ? -4.786 12.439 8.395 1.00 83.69 91 GLY A N 1
ATOM 749 C CA . GLY A 1 91 ? -4.122 11.834 7.242 1.00 83.69 91 GLY A CA 1
ATOM 750 C C . GLY A 1 91 ? -4.166 10.301 7.235 1.00 83.69 91 GLY A C 1
ATOM 751 O O . GLY A 1 91 ? -5.237 9.682 7.251 1.00 83.69 91 GLY A O 1
ATOM 752 N N . HIS A 1 92 ? -2.975 9.700 7.180 1.00 84.94 92 HIS A N 1
ATOM 753 C CA . HIS A 1 92 ? -2.739 8.248 7.136 1.00 84.94 92 HIS A CA 1
ATOM 754 C C . HIS A 1 92 ? -2.268 7.672 8.482 1.00 84.94 92 HIS A C 1
ATOM 756 O O . HIS A 1 92 ? -1.861 6.510 8.566 1.00 84.94 92 HIS A O 1
ATOM 762 N N . ASN A 1 93 ? -2.301 8.479 9.548 1.00 90.06 93 ASN A N 1
ATOM 763 C CA . ASN A 1 93 ? -1.789 8.100 10.856 1.00 90.06 93 ASN A CA 1
ATOM 764 C C . ASN A 1 93 ? -2.810 7.215 11.594 1.00 90.06 93 ASN A C 1
ATOM 766 O O . ASN A 1 93 ? -3.795 7.701 12.153 1.00 90.06 93 ASN A O 1
ATOM 770 N N . ILE A 1 94 ? -2.559 5.902 11.620 1.00 92.19 94 ILE A N 1
ATOM 771 C CA . ILE A 1 94 ? -3.502 4.909 12.162 1.00 92.19 94 ILE A CA 1
ATOM 772 C C . ILE A 1 94 ? -3.692 5.085 13.672 1.00 92.19 94 ILE A C 1
ATOM 774 O O . ILE A 1 94 ? -4.817 4.998 14.159 1.00 92.19 94 ILE A O 1
ATOM 778 N N . TYR A 1 95 ? -2.617 5.381 14.409 1.00 93.31 95 TYR A N 1
ATOM 779 C CA . TYR A 1 95 ? -2.696 5.686 15.837 1.00 93.31 95 TYR A CA 1
ATOM 780 C C . TYR A 1 95 ? -3.637 6.862 16.115 1.00 93.31 95 TYR A C 1
ATOM 782 O O . TYR A 1 95 ? -4.544 6.724 16.929 1.00 93.31 95 TYR A O 1
ATOM 790 N N . ASN A 1 96 ? -3.484 7.982 15.407 1.00 94.12 96 ASN A N 1
ATOM 791 C CA . ASN A 1 96 ? -4.333 9.157 15.597 1.00 94.12 96 ASN A CA 1
ATOM 792 C C . ASN A 1 96 ? -5.792 8.862 15.232 1.00 94.12 96 ASN A C 1
ATOM 794 O O . ASN A 1 96 ? -6.688 9.217 15.995 1.00 94.12 96 ASN A O 1
ATOM 798 N N . LEU A 1 97 ? -6.041 8.151 14.124 1.00 95.00 97 LEU A N 1
ATOM 799 C CA . LEU A 1 97 ? -7.388 7.688 13.769 1.00 95.00 97 LEU A CA 1
ATOM 800 C C . LEU A 1 97 ? -8.000 6.837 14.892 1.00 95.00 97 LEU A C 1
ATOM 802 O O . LEU A 1 97 ? -9.165 7.021 15.239 1.00 95.00 97 LEU A O 1
ATOM 806 N N . TRP A 1 98 ? -7.215 5.949 15.506 1.00 95.81 98 TRP A N 1
ATOM 807 C CA . TRP A 1 98 ? -7.663 5.128 16.629 1.00 95.81 98 TRP A CA 1
ATOM 808 C C . TRP A 1 98 ? -7.959 5.943 17.892 1.00 95.81 98 TRP A C 1
ATOM 810 O O . TRP A 1 98 ? -8.998 5.732 18.519 1.00 95.81 98 TRP A O 1
ATOM 820 N N . GLN A 1 99 ? -7.101 6.911 18.240 1.00 95.94 99 GLN A N 1
ATOM 821 C CA . GLN A 1 99 ? -7.358 7.827 19.358 1.00 95.94 99 GLN A CA 1
ATOM 822 C C . GLN A 1 99 ? -8.672 8.591 19.139 1.00 95.94 99 GLN A C 1
ATOM 824 O O . GLN A 1 99 ? -9.526 8.624 20.024 1.00 95.94 99 GLN A O 1
ATOM 829 N N . LYS A 1 100 ? -8.882 9.125 17.929 1.00 96.31 100 LYS A N 1
ATOM 830 C CA . LYS A 1 100 ? -10.117 9.829 17.570 1.00 96.31 100 LYS A CA 1
ATOM 831 C C . LYS A 1 100 ? -11.347 8.938 17.600 1.00 96.31 100 LYS A C 1
ATOM 833 O O . LYS A 1 100 ? -12.390 9.364 18.084 1.00 96.31 100 LYS A O 1
ATOM 838 N N . TYR A 1 101 ? -11.230 7.690 17.166 1.00 96.25 101 TYR A N 1
ATOM 839 C CA . TYR A 1 101 ? -12.330 6.743 17.286 1.00 96.25 101 TYR A CA 1
ATOM 840 C C . TYR A 1 101 ? -12.734 6.502 18.751 1.00 96.25 101 TYR A C 1
ATOM 842 O O . TYR A 1 101 ? -13.924 6.451 19.038 1.00 96.25 101 TYR A O 1
ATOM 850 N N . LYS A 1 102 ? -11.789 6.443 19.699 1.00 95.88 102 LYS A N 1
ATOM 851 C CA . LYS A 1 102 ? -12.105 6.322 21.137 1.00 95.88 102 LYS A CA 1
ATOM 852 C C . LYS A 1 102 ? -12.744 7.575 21.735 1.00 95.88 102 LYS A C 1
ATOM 854 O O . LYS A 1 102 ? -13.596 7.441 22.610 1.00 95.88 102 LYS A O 1
ATOM 859 N N . GLU A 1 103 ? -12.360 8.767 21.278 1.00 96.00 103 GLU A N 1
ATOM 860 C CA . GLU A 1 103 ? -13.039 10.016 21.660 1.00 96.00 103 GLU A CA 1
ATOM 861 C C . GLU A 1 103 ? -14.514 9.999 21.222 1.00 96.00 103 GLU A C 1
ATOM 863 O O . GLU A 1 103 ? -15.394 10.394 21.983 1.00 96.00 103 GLU A O 1
ATOM 868 N N . ILE A 1 104 ? -14.776 9.506 20.008 1.00 96.12 104 ILE A N 1
ATOM 869 C CA . ILE A 1 104 ? -16.112 9.452 19.400 1.00 96.12 104 ILE A CA 1
ATOM 870 C C . ILE A 1 104 ? -16.955 8.300 19.968 1.00 96.12 104 ILE A C 1
ATOM 872 O O . ILE A 1 104 ? -18.155 8.460 20.178 1.00 96.12 104 ILE A O 1
ATOM 876 N N . ASN A 1 105 ? -16.330 7.156 20.252 1.00 94.19 105 ASN A N 1
ATOM 877 C CA . ASN A 1 105 ? -16.965 5.978 20.828 1.00 94.19 105 ASN A CA 1
ATOM 878 C C . ASN A 1 105 ? -16.306 5.600 22.173 1.00 94.19 105 ASN A C 1
ATOM 880 O O . ASN A 1 105 ? -15.474 4.684 22.243 1.00 94.19 105 ASN A O 1
ATOM 884 N N . PRO A 1 106 ? -16.701 6.256 23.284 1.00 91.38 106 PRO A N 1
ATOM 885 C CA . PRO A 1 106 ? -16.138 5.982 24.604 1.00 91.38 106 PRO A CA 1
ATOM 886 C C . PRO A 1 106 ? -16.389 4.557 25.114 1.00 91.38 106 PRO A C 1
ATOM 888 O O . PRO A 1 106 ? -15.677 4.118 26.020 1.00 91.38 106 PRO A O 1
ATOM 891 N N . SER A 1 107 ? -17.361 3.835 24.538 1.00 90.62 107 SER A N 1
ATOM 892 C CA . SER A 1 107 ? -17.798 2.505 24.991 1.00 90.62 107 SER A CA 1
ATOM 893 C C . SER A 1 107 ? -16.795 1.379 24.722 1.00 90.62 107 SER A C 1
ATOM 895 O O . SER A 1 107 ? -16.904 0.312 25.322 1.00 90.62 107 SER A O 1
ATOM 897 N N . ILE A 1 108 ? -15.795 1.614 23.864 1.00 89.12 108 ILE A N 1
ATOM 898 C CA . ILE A 1 108 ? -14.731 0.643 23.582 1.00 89.12 108 ILE A CA 1
ATOM 899 C C . ILE A 1 108 ? -14.025 0.262 24.882 1.00 89.12 108 ILE A C 1
ATOM 901 O O . ILE A 1 108 ? -13.601 1.136 25.639 1.00 89.12 108 ILE A O 1
ATOM 905 N N . ASP A 1 109 ? -13.817 -1.030 25.106 1.00 88.31 109 ASP A N 1
ATOM 906 C CA . ASP A 1 109 ? -13.060 -1.514 26.257 1.00 88.31 109 ASP A CA 1
ATOM 907 C C . ASP A 1 109 ? -11.654 -0.875 26.349 1.00 88.31 109 ASP A C 1
ATOM 909 O O . ASP A 1 109 ? -10.913 -0.786 25.365 1.00 88.31 109 ASP A O 1
ATOM 913 N N . ASN A 1 110 ? -11.278 -0.416 27.546 1.00 88.06 110 ASN A N 1
ATOM 914 C CA . ASN A 1 110 ? -10.028 0.319 27.763 1.00 88.06 110 ASN A CA 1
ATOM 915 C C . ASN A 1 110 ? -8.791 -0.570 27.596 1.00 88.06 110 ASN A C 1
ATOM 917 O O . ASN A 1 110 ? -7.753 -0.093 27.131 1.00 88.06 110 ASN A O 1
ATOM 921 N N . GLU A 1 111 ? -8.880 -1.851 27.960 1.00 85.19 111 GLU A N 1
ATOM 922 C CA . GLU A 1 111 ? -7.770 -2.782 27.782 1.00 85.19 111 GLU A CA 1
ATOM 923 C C . GLU A 1 111 ? -7.533 -3.051 26.291 1.00 85.19 111 GLU A C 1
ATOM 925 O O . GLU A 1 111 ? -6.400 -2.935 25.814 1.00 85.19 111 GLU A O 1
ATOM 930 N N . ARG A 1 112 ? -8.601 -3.318 25.531 1.00 84.50 112 ARG A N 1
ATOM 931 C CA . ARG A 1 112 ? -8.560 -3.472 24.071 1.00 84.50 112 ARG A CA 1
ATOM 932 C C . ARG A 1 112 ? -8.020 -2.218 23.395 1.00 84.50 112 ARG A C 1
ATOM 934 O O . ARG A 1 112 ? -7.121 -2.314 22.558 1.00 84.50 112 ARG A O 1
ATOM 941 N N . PHE A 1 113 ? -8.509 -1.046 23.794 1.00 90.12 113 PHE A N 1
ATOM 942 C CA . PHE A 1 113 ? -8.017 0.231 23.291 1.00 90.12 113 PHE A CA 1
ATOM 943 C C . PHE A 1 113 ? -6.513 0.393 23.503 1.00 90.12 113 PHE A C 1
ATOM 945 O O . PHE A 1 113 ? -5.794 0.730 22.558 1.00 90.12 113 PHE A O 1
ATOM 952 N N . LYS A 1 114 ? -6.026 0.107 24.715 1.00 88.69 114 LYS A N 1
ATOM 953 C CA . LYS A 1 114 ? -4.604 0.188 25.055 1.00 88.69 114 LYS A CA 1
ATOM 954 C C . LYS A 1 114 ? -3.767 -0.801 24.242 1.00 88.69 114 LYS A C 1
ATOM 956 O O . LYS A 1 114 ? -2.725 -0.415 23.722 1.00 88.69 114 LYS A O 1
ATOM 961 N N . LYS A 1 115 ? -4.225 -2.049 24.089 1.00 85.38 115 LYS A N 1
ATOM 962 C CA . LYS A 1 115 ? -3.525 -3.067 23.288 1.00 85.38 115 LYS A CA 1
ATOM 963 C C . LYS A 1 115 ? -3.402 -2.638 21.829 1.00 85.38 115 LYS A C 1
ATOM 965 O O . LYS A 1 115 ? -2.291 -2.563 21.322 1.00 85.38 115 LYS A O 1
ATOM 970 N N . LEU A 1 116 ? -4.509 -2.286 21.174 1.00 89.75 116 LEU A N 1
ATOM 971 C CA . LEU A 1 116 ? -4.483 -1.835 19.778 1.00 89.75 116 LEU A CA 1
ATOM 972 C C . LEU A 1 116 ? -3.662 -0.548 19.596 1.00 89.75 116 LEU A C 1
ATOM 974 O O . LEU A 1 116 ? -2.955 -0.418 18.601 1.00 89.75 116 LEU A O 1
ATOM 978 N N . SER A 1 117 ? -3.662 0.351 20.585 1.00 91.38 117 SER A N 1
ATOM 979 C CA . SER A 1 117 ? -2.825 1.560 20.565 1.00 91.38 117 SER A CA 1
ATOM 980 C C . SER A 1 117 ? -1.333 1.234 20.449 1.00 91.38 117 SER A C 1
ATOM 982 O O . SER A 1 117 ? -0.657 1.837 19.621 1.00 91.38 117 SER A O 1
ATOM 984 N N . ILE A 1 118 ? -0.832 0.239 21.194 1.00 86.38 118 ILE A N 1
ATOM 985 C CA . ILE A 1 118 ? 0.575 -0.199 21.107 1.00 86.38 118 ILE A CA 1
ATOM 986 C C . ILE A 1 118 ? 0.893 -0.718 19.699 1.00 86.38 118 ILE A C 1
ATOM 988 O O . ILE A 1 118 ? 1.938 -0.402 19.125 1.00 86.38 118 ILE A O 1
ATOM 992 N N . TYR A 1 119 ? -0.022 -1.492 19.110 1.00 86.44 119 TYR A N 1
ATOM 993 C CA . TYR A 1 119 ? 0.138 -2.010 17.752 1.00 86.44 119 TYR A CA 1
ATOM 994 C C . TYR A 1 119 ? 0.150 -0.877 16.722 1.00 86.44 119 TYR A C 1
ATOM 996 O O . TYR A 1 119 ? 1.015 -0.873 15.852 1.00 86.44 119 TYR A O 1
ATOM 1004 N N . PHE A 1 120 ? -0.752 0.102 16.824 1.00 89.56 120 PHE A N 1
ATOM 1005 C CA . PHE A 1 120 ? -0.813 1.223 15.883 1.00 89.56 120 PHE A CA 1
ATOM 1006 C C . PHE A 1 120 ? 0.340 2.207 16.031 1.00 89.56 120 PHE A C 1
ATOM 1008 O O . PHE A 1 120 ? 0.818 2.725 15.026 1.00 89.56 120 PHE A O 1
ATOM 1015 N N . GLU A 1 121 ? 0.838 2.427 17.245 1.00 86.00 121 GLU A N 1
ATOM 1016 C CA . GLU A 1 121 ? 2.069 3.186 17.467 1.00 86.00 121 GLU A CA 1
ATOM 1017 C C . GLU A 1 121 ? 3.258 2.478 16.808 1.00 86.00 121 GLU A C 1
ATOM 1019 O O . GLU A 1 121 ? 4.028 3.093 16.071 1.00 86.00 121 GLU A O 1
ATOM 1024 N N . THR A 1 122 ? 3.352 1.157 16.983 1.00 80.06 122 THR A N 1
ATOM 1025 C CA . THR A 1 122 ? 4.391 0.335 16.352 1.00 80.06 122 THR A CA 1
ATOM 1026 C C . THR A 1 122 ? 4.260 0.348 14.823 1.00 80.06 122 THR A C 1
ATOM 1028 O O . THR A 1 122 ? 5.255 0.535 14.122 1.00 80.06 122 THR A O 1
ATOM 1031 N N . ILE A 1 123 ? 3.039 0.210 14.292 1.00 80.00 123 ILE A N 1
ATOM 1032 C CA . ILE A 1 123 ? 2.759 0.323 12.857 1.00 80.00 123 ILE A CA 1
ATOM 1033 C C . ILE A 1 123 ? 3.154 1.710 12.356 1.00 80.00 123 ILE A C 1
ATOM 1035 O O . ILE A 1 123 ? 3.834 1.805 11.358 1.00 80.00 123 ILE A O 1
ATOM 1039 N N . ASN A 1 124 ? 2.828 2.806 13.024 1.00 78.69 124 ASN A N 1
ATOM 1040 C CA . ASN A 1 124 ? 3.228 4.122 12.525 1.00 78.69 124 ASN A CA 1
ATOM 1041 C C . ASN A 1 124 ? 4.742 4.359 12.597 1.00 78.69 124 ASN A C 1
ATOM 1043 O O . ASN A 1 124 ? 5.315 4.961 11.689 1.00 78.69 124 ASN A O 1
ATOM 1047 N N . LYS A 1 125 ? 5.387 3.895 13.672 1.00 72.69 125 LYS A N 1
ATOM 1048 C CA . LYS A 1 125 ? 6.822 4.087 13.906 1.00 72.69 125 LYS A CA 1
ATOM 1049 C C . LYS A 1 125 ? 7.676 3.304 12.911 1.00 72.69 125 LYS A C 1
ATOM 1051 O O . LYS A 1 125 ? 8.644 3.843 12.385 1.00 72.69 125 LYS A O 1
ATOM 1056 N N . TYR A 1 126 ? 7.324 2.043 12.662 1.00 63.47 126 TYR A N 1
ATOM 1057 C CA . TYR A 1 126 ? 8.124 1.127 11.840 1.00 63.47 126 TYR A CA 1
ATOM 1058 C C . TYR A 1 126 ? 7.502 0.833 10.472 1.00 63.47 126 TYR A C 1
ATOM 1060 O O . TYR A 1 126 ? 8.216 0.489 9.542 1.00 63.47 126 TYR A O 1
ATOM 1068 N N . ASN A 1 127 ? 6.187 0.989 10.343 1.00 58.88 127 ASN A N 1
ATOM 1069 C CA . ASN A 1 127 ? 5.370 0.795 9.136 1.00 58.88 127 ASN A CA 1
ATOM 1070 C C . ASN A 1 127 ? 4.710 2.140 8.690 1.00 58.88 127 ASN A C 1
ATOM 1072 O O . ASN A 1 127 ? 3.658 2.194 8.060 1.00 58.88 127 ASN A O 1
ATOM 1076 N N . ASP A 1 128 ? 5.414 3.235 8.997 1.00 65.38 128 ASP A N 1
ATOM 1077 C CA . ASP A 1 128 ? 5.348 4.574 8.408 1.00 65.38 128 ASP A CA 1
ATOM 1078 C C . ASP A 1 128 ? 4.034 5.360 8.480 1.00 65.38 128 ASP A C 1
ATOM 1080 O O . ASP A 1 128 ? 3.137 5.164 7.679 1.00 65.38 128 ASP A O 1
ATOM 1084 N N . ALA A 1 129 ? 3.941 6.372 9.340 1.00 63.47 129 ALA A N 1
ATOM 1085 C CA . ALA A 1 129 ? 2.733 7.191 9.514 1.00 63.47 129 ALA A CA 1
ATOM 1086 C C . ALA A 1 129 ? 2.130 7.806 8.224 1.00 63.47 129 ALA A C 1
ATOM 1088 O O . ALA A 1 129 ? 0.922 8.032 8.198 1.00 63.47 129 ALA A O 1
ATOM 1089 N N . ASN A 1 130 ? 2.909 7.992 7.148 1.00 65.50 130 ASN A N 1
ATOM 1090 C CA . ASN A 1 130 ? 2.441 8.556 5.868 1.00 65.50 130 ASN A CA 1
ATOM 1091 C C . ASN A 1 130 ? 2.213 7.523 4.747 1.00 65.50 130 ASN A C 1
ATOM 1093 O O . ASN A 1 130 ? 1.695 7.867 3.687 1.00 65.50 130 ASN A O 1
ATOM 1097 N N . SER A 1 131 ? 2.536 6.249 4.982 1.00 65.81 131 SER A N 1
ATOM 1098 C CA . SER A 1 131 ? 2.455 5.162 3.994 1.00 65.81 131 SER A CA 1
ATOM 1099 C C . SER A 1 131 ? 3.432 5.250 2.817 1.00 65.81 131 SER A C 1
ATOM 1101 O O . SER A 1 131 ? 3.283 4.517 1.843 1.00 65.81 131 SER A O 1
ATOM 1103 N N . ASP A 1 132 ? 4.437 6.102 2.885 1.00 73.31 132 ASP A N 1
ATOM 1104 C CA . ASP A 1 132 ? 5.489 6.312 1.901 1.00 73.31 132 ASP A CA 1
ATOM 1105 C C . ASP A 1 132 ? 6.626 5.289 1.982 1.00 73.31 132 ASP A C 1
ATOM 1107 O O . ASP A 1 132 ? 7.076 4.835 0.938 1.00 73.31 132 ASP A O 1
ATOM 1111 N N . LEU A 1 133 ? 7.040 4.845 3.174 1.00 74.31 133 LEU A N 1
ATOM 1112 C CA . LEU A 1 133 ? 8.210 3.964 3.383 1.00 74.31 133 LEU A CA 1
ATOM 1113 C C . LEU A 1 133 ? 8.201 2.681 2.542 1.00 74.31 133 LEU A C 1
ATOM 1115 O O . LEU A 1 133 ? 9.242 2.165 2.145 1.00 74.31 133 LEU A O 1
ATOM 1119 N N . TRP A 1 134 ? 7.015 2.123 2.322 1.00 79.31 134 TRP A N 1
ATOM 1120 C CA . TRP A 1 134 ? 6.846 0.869 1.589 1.00 79.31 134 TRP A CA 1
ATOM 1121 C C . TRP A 1 134 ? 6.447 1.077 0.130 1.00 79.31 134 TRP A C 1
ATOM 1123 O O . TRP A 1 134 ? 6.438 0.132 -0.661 1.00 79.31 134 TRP A O 1
ATOM 1133 N N . ARG A 1 135 ? 6.103 2.316 -0.229 1.00 79.44 135 ARG A N 1
ATOM 1134 C CA . ARG A 1 135 ? 5.775 2.731 -1.594 1.00 79.44 135 ARG A CA 1
ATOM 1135 C C . ARG A 1 135 ? 6.972 3.323 -2.312 1.00 79.44 135 ARG A C 1
ATOM 1137 O O . ARG A 1 135 ? 7.070 3.164 -3.521 1.00 79.44 135 ARG A O 1
ATOM 1144 N N . TYR A 1 136 ? 7.868 3.970 -1.580 1.00 77.31 136 TYR A N 1
ATOM 1145 C CA . TYR A 1 136 ? 9.023 4.674 -2.103 1.00 77.31 136 TYR A CA 1
ATOM 1146 C C . TYR A 1 136 ? 10.308 4.199 -1.420 1.00 77.31 136 TYR A C 1
ATOM 1148 O O . TYR A 1 136 ? 10.269 3.754 -0.273 1.00 77.31 136 TYR A O 1
ATOM 1156 N N . PRO A 1 137 ? 11.449 4.307 -2.112 1.00 71.38 137 PRO A N 1
ATOM 1157 C CA . PRO A 1 137 ? 12.757 4.073 -1.517 1.00 71.38 137 PRO A CA 1
ATOM 1158 C C . PRO A 1 137 ? 13.024 5.029 -0.350 1.00 71.38 137 PRO A C 1
ATOM 1160 O O . PRO A 1 137 ? 12.520 6.156 -0.315 1.00 71.38 137 PRO A O 1
ATOM 1163 N N . LEU A 1 138 ? 13.867 4.597 0.583 1.00 63.59 138 LEU A N 1
ATOM 1164 C CA . LEU A 1 138 ? 14.394 5.456 1.636 1.00 63.59 138 LEU A CA 1
ATOM 1165 C C . LEU A 1 138 ? 15.539 6.307 1.082 1.00 63.59 138 LEU A C 1
ATOM 1167 O O . LEU A 1 138 ? 16.646 5.819 0.889 1.00 63.59 138 LEU A O 1
ATOM 1171 N N . PHE A 1 139 ? 15.290 7.594 0.856 1.00 60.62 139 PHE A N 1
ATOM 1172 C CA . PHE A 1 139 ? 16.353 8.531 0.482 1.00 60.62 139 PHE A CA 1
ATOM 1173 C C . PHE A 1 139 ? 17.120 8.973 1.730 1.00 60.62 139 PHE A C 1
ATOM 1175 O O . PHE A 1 139 ? 16.534 9.630 2.592 1.00 60.62 139 PHE A O 1
ATOM 1182 N N . GLU A 1 140 ? 18.413 8.645 1.817 1.00 49.06 140 GLU A N 1
ATOM 1183 C CA . GLU A 1 140 ? 19.330 9.073 2.896 1.00 49.06 140 GLU A CA 1
ATOM 1184 C C . GLU A 1 140 ? 19.421 10.599 3.055 1.00 49.06 140 GLU A C 1
ATOM 1186 O O . GLU A 1 140 ? 19.715 11.108 4.138 1.00 49.06 140 GLU A O 1
ATOM 1191 N N . GLU A 1 141 ? 19.151 11.323 1.970 1.00 51.28 141 GLU A N 1
ATOM 1192 C CA . GLU A 1 141 ? 19.224 12.782 1.865 1.00 51.28 141 GLU A CA 1
ATOM 1193 C C . GLU A 1 141 ? 18.053 13.492 2.574 1.00 51.28 141 GLU A C 1
ATOM 1195 O O . GLU A 1 141 ? 18.090 14.705 2.778 1.00 51.28 141 GLU A O 1
ATOM 1200 N N . LEU A 1 142 ? 17.020 12.750 2.991 1.00 56.19 142 LEU A N 1
ATOM 1201 C CA . LEU A 1 142 ? 15.910 13.266 3.792 1.00 56.19 142 LEU A CA 1
ATOM 1202 C C . LEU A 1 142 ? 16.173 12.971 5.276 1.00 56.19 142 LEU A C 1
ATOM 1204 O O . LEU A 1 142 ? 16.256 11.810 5.674 1.00 56.19 142 LEU A O 1
ATOM 1208 N N . ASN A 1 143 ? 16.270 14.014 6.109 1.00 48.62 143 ASN A N 1
ATOM 1209 C CA . ASN A 1 143 ? 16.623 13.895 7.536 1.00 48.62 143 ASN A CA 1
ATOM 1210 C C . ASN A 1 143 ? 15.767 12.862 8.301 1.00 48.62 143 ASN A C 1
ATOM 1212 O O . ASN A 1 143 ? 16.310 12.082 9.083 1.00 48.62 143 ASN A O 1
ATOM 1216 N N . ASP A 1 144 ? 14.463 12.779 8.017 1.00 58.38 144 ASP A N 1
ATOM 1217 C CA . ASP A 1 144 ? 13.539 11.837 8.675 1.00 58.38 144 ASP A CA 1
ATOM 1218 C C . ASP A 1 144 ? 13.776 10.363 8.284 1.00 58.38 144 ASP A C 1
ATOM 1220 O O . ASP A 1 144 ? 13.356 9.442 8.989 1.00 58.38 144 ASP A O 1
ATOM 1224 N N . ASN A 1 145 ? 14.466 10.109 7.168 1.00 61.31 145 ASN A N 1
ATOM 1225 C CA . ASN A 1 145 ? 14.783 8.759 6.705 1.00 61.31 145 ASN A CA 1
ATOM 1226 C C . ASN A 1 145 ? 16.069 8.212 7.325 1.00 61.31 145 ASN A C 1
ATOM 1228 O O . ASN A 1 145 ? 16.208 6.995 7.426 1.00 61.31 145 ASN A O 1
ATOM 1232 N N . GLN A 1 146 ? 16.987 9.064 7.787 1.00 62.84 146 GLN A N 1
ATOM 1233 C CA . GLN A 1 146 ? 18.243 8.608 8.390 1.00 62.84 146 GLN A CA 1
ATOM 1234 C C . GLN A 1 146 ? 18.011 7.835 9.690 1.00 62.84 146 GLN A C 1
ATOM 1236 O O . GLN A 1 146 ? 18.670 6.826 9.938 1.00 62.84 146 GLN A O 1
ATOM 1241 N N . GLU A 1 147 ? 17.057 8.264 10.521 1.00 63.56 147 GLU A N 1
ATOM 1242 C CA . GLU A 1 147 ? 16.687 7.521 11.730 1.00 63.56 147 GLU A CA 1
ATOM 1243 C C . GLU A 1 147 ? 16.020 6.183 11.393 1.00 63.56 147 GLU A C 1
ATOM 1245 O O . GLU A 1 147 ? 16.355 5.161 11.995 1.00 63.56 147 GLU A O 1
ATOM 1250 N N . LYS A 1 148 ? 15.141 6.156 10.382 1.00 65.00 148 LYS A N 1
ATOM 1251 C CA . LYS A 1 148 ? 14.501 4.921 9.897 1.00 65.00 148 LYS A CA 1
ATOM 1252 C C . LYS A 1 148 ? 15.535 3.944 9.330 1.00 65.00 148 LYS A C 1
ATOM 1254 O O . LYS A 1 148 ? 15.532 2.773 9.697 1.00 65.00 148 LYS A O 1
ATOM 1259 N N . LEU A 1 149 ? 16.473 4.425 8.515 1.00 66.31 149 LEU A N 1
ATOM 1260 C CA . LEU A 1 149 ? 17.573 3.628 7.968 1.00 66.31 149 LEU A CA 1
ATOM 1261 C C . LEU A 1 149 ? 18.484 3.085 9.071 1.00 66.31 149 LEU A C 1
ATOM 1263 O O . LEU A 1 149 ? 18.791 1.899 9.066 1.00 66.31 149 LEU A O 1
ATOM 1267 N N . LYS A 1 150 ? 18.842 3.893 10.079 1.00 68.31 150 LYS A N 1
ATOM 1268 C CA . LYS A 1 150 ? 19.591 3.416 11.259 1.00 68.31 150 LYS A CA 1
ATOM 1269 C C . LYS A 1 150 ? 18.838 2.329 12.024 1.00 68.31 150 LYS A C 1
ATOM 1271 O O . LYS A 1 150 ? 19.456 1.378 12.496 1.00 68.31 150 LYS A O 1
ATOM 1276 N N . ILE A 1 151 ? 17.517 2.459 12.157 1.00 66.62 151 ILE A N 1
ATOM 1277 C CA . ILE A 1 151 ? 16.674 1.455 12.812 1.00 66.62 151 ILE A CA 1
ATOM 1278 C C . ILE A 1 151 ? 16.676 0.139 12.036 1.00 66.62 151 ILE A C 1
ATOM 1280 O O . ILE A 1 151 ? 16.661 -0.902 12.688 1.00 66.62 151 ILE A O 1
ATOM 1284 N N . LEU A 1 152 ? 16.669 0.180 10.703 1.00 67.81 152 LEU A N 1
ATOM 1285 C CA . LEU A 1 152 ? 16.580 -0.996 9.833 1.00 67.81 152 LEU A CA 1
ATOM 1286 C C . LEU A 1 152 ? 17.949 -1.623 9.530 1.00 67.81 152 LEU A C 1
ATOM 1288 O O . LEU A 1 152 ? 18.022 -2.815 9.236 1.00 67.81 152 LEU A O 1
ATOM 1292 N N . ASN A 1 153 ? 19.033 -0.851 9.639 1.00 68.81 153 ASN A N 1
ATOM 1293 C CA . ASN A 1 153 ? 20.374 -1.289 9.275 1.00 68.81 153 ASN A CA 1
ATOM 1294 C C . ASN A 1 153 ? 20.801 -2.548 10.045 1.00 68.81 153 ASN A C 1
ATOM 1296 O O . ASN A 1 153 ? 20.823 -2.576 11.278 1.00 68.81 153 ASN A O 1
ATOM 1300 N N . GLY A 1 154 ? 21.169 -3.589 9.296 1.00 66.38 154 GLY A N 1
ATOM 1301 C CA . GLY A 1 154 ? 21.633 -4.863 9.838 1.00 66.38 154 GLY A CA 1
ATOM 1302 C C . GLY A 1 154 ? 20.557 -5.685 10.550 1.00 66.38 154 GLY A C 1
ATOM 1303 O O . GLY A 1 154 ? 20.916 -6.630 11.256 1.00 66.38 154 GLY A O 1
ATOM 1304 N N . LYS A 1 155 ? 19.273 -5.343 10.387 1.00 73.31 155 LYS A N 1
ATOM 1305 C CA . LYS A 1 155 ? 18.141 -6.070 10.968 1.00 73.31 155 LYS A CA 1
ATOM 1306 C C . LYS A 1 155 ? 17.292 -6.719 9.883 1.00 73.31 155 LYS A C 1
ATOM 1308 O O . LYS A 1 155 ? 17.327 -6.312 8.729 1.00 73.31 155 LYS A O 1
ATOM 1313 N N . THR A 1 156 ? 16.532 -7.736 10.270 1.00 79.31 156 THR A N 1
ATOM 1314 C CA . THR A 1 156 ? 15.660 -8.484 9.358 1.00 79.31 156 THR A CA 1
ATOM 1315 C C . THR A 1 156 ? 14.221 -8.452 9.851 1.00 79.31 156 THR A C 1
ATOM 1317 O O . THR A 1 156 ? 13.958 -8.252 11.037 1.00 79.31 156 THR A O 1
ATOM 1320 N N . ILE A 1 157 ? 13.270 -8.638 8.941 1.00 81.06 157 ILE A N 1
ATOM 1321 C CA . ILE A 1 157 ? 11.840 -8.682 9.240 1.00 81.06 157 ILE A CA 1
ATOM 1322 C C . ILE A 1 157 ? 11.330 -10.099 9.008 1.00 81.06 157 ILE A C 1
ATOM 1324 O O . ILE A 1 157 ? 11.398 -10.624 7.895 1.00 81.06 157 ILE A O 1
ATOM 1328 N N . SER A 1 158 ? 10.770 -10.717 10.051 1.00 84.69 158 SER A N 1
ATOM 1329 C CA . SER A 1 158 ? 10.074 -11.993 9.893 1.00 84.69 158 SER A CA 1
ATOM 1330 C C . SER A 1 158 ? 8.709 -11.766 9.262 1.00 84.69 158 SER A C 1
ATOM 1332 O O . SER A 1 158 ? 7.784 -11.271 9.913 1.00 84.69 158 SER A O 1
ATOM 1334 N N . ILE A 1 159 ? 8.567 -12.185 8.005 1.00 86.50 159 ILE A N 1
ATOM 1335 C CA . ILE A 1 159 ? 7.317 -12.088 7.241 1.00 86.50 159 ILE A CA 1
ATOM 1336 C C . ILE A 1 159 ? 6.188 -12.818 7.980 1.00 86.50 159 ILE A C 1
ATOM 1338 O O . ILE A 1 159 ? 5.133 -12.241 8.237 1.00 86.50 159 ILE A O 1
ATOM 1342 N N . LYS A 1 160 ? 6.442 -14.061 8.415 1.00 86.25 160 LYS A N 1
ATOM 1343 C CA . LYS A 1 160 ? 5.459 -14.899 9.118 1.00 86.25 160 LYS A CA 1
ATOM 1344 C C . LYS A 1 160 ? 4.991 -14.281 10.438 1.00 86.25 160 LYS A C 1
ATOM 1346 O O . LYS A 1 160 ? 3.789 -14.230 10.686 1.00 86.25 160 LYS A O 1
ATOM 1351 N N . ARG A 1 161 ? 5.914 -13.817 11.293 1.00 83.19 161 ARG A N 1
ATOM 1352 C CA . ARG A 1 161 ? 5.541 -13.193 12.578 1.00 83.19 161 ARG A CA 1
ATOM 1353 C C . ARG A 1 161 ? 4.795 -11.879 12.348 1.00 83.19 161 ARG A C 1
ATOM 1355 O O . ARG A 1 161 ? 3.758 -11.664 12.968 1.00 83.19 161 ARG A O 1
ATOM 1362 N N . THR A 1 162 ? 5.266 -11.066 11.401 1.00 85.88 162 THR A N 1
ATOM 1363 C CA . THR A 1 162 ? 4.624 -9.801 11.019 1.00 85.88 162 THR A CA 1
ATOM 1364 C C . THR A 1 162 ? 3.174 -10.022 10.598 1.00 85.88 162 THR A C 1
ATOM 1366 O O . THR A 1 162 ? 2.267 -9.435 11.184 1.00 85.88 162 THR A O 1
ATOM 1369 N N . PHE A 1 163 ? 2.929 -10.916 9.637 1.00 88.81 163 PHE A N 1
ATOM 1370 C CA . PHE A 1 163 ? 1.574 -11.189 9.155 1.00 88.81 163 PHE A CA 1
ATOM 1371 C C . PHE A 1 163 ? 0.703 -11.913 10.185 1.00 88.81 163 PHE A C 1
ATOM 1373 O O . PHE A 1 163 ? -0.496 -11.645 10.246 1.00 88.81 163 PHE A O 1
ATOM 1380 N N . GLY A 1 164 ? 1.287 -12.741 11.057 1.00 87.25 164 GLY A N 1
ATOM 1381 C CA . GLY A 1 164 ? 0.580 -13.310 12.205 1.00 87.25 164 GLY A CA 1
ATOM 1382 C C . GLY A 1 164 ? 0.050 -12.233 13.159 1.00 87.25 164 GLY A C 1
ATOM 1383 O O . GLY A 1 164 ? -1.118 -12.267 13.537 1.00 87.25 164 GLY A O 1
ATOM 1384 N N . SER A 1 165 ? 0.873 -11.241 13.509 1.00 86.50 165 SER A N 1
ATOM 1385 C CA . SER A 1 165 ? 0.458 -10.114 14.354 1.00 86.50 165 SER A CA 1
ATOM 1386 C C . SER A 1 165 ? -0.557 -9.204 13.663 1.00 86.50 165 SER A C 1
ATOM 1388 O O . SER A 1 165 ? -1.562 -8.841 14.272 1.00 86.50 165 SER A O 1
ATOM 1390 N N . LEU A 1 166 ? -0.331 -8.851 12.393 1.00 89.56 166 LEU A N 1
ATOM 1391 C CA . LEU A 1 166 ? -1.262 -8.008 11.639 1.00 89.56 166 LEU A CA 1
ATOM 1392 C C . LEU A 1 166 ? -2.631 -8.683 11.479 1.00 89.56 166 LEU A C 1
ATOM 1394 O O . LEU A 1 166 ? -3.641 -7.988 11.548 1.00 89.56 166 LEU A O 1
ATOM 1398 N N . SER A 1 167 ? -2.676 -10.010 11.298 1.00 91.25 167 SER A N 1
ATOM 1399 C CA . SER A 1 167 ? -3.940 -10.737 11.088 1.00 91.25 167 SER A CA 1
ATOM 1400 C C . SER A 1 167 ? -4.811 -10.698 12.333 1.00 91.25 167 SER A C 1
ATOM 1402 O O . SER A 1 167 ? -6.022 -10.511 12.228 1.00 91.25 167 SER A O 1
ATOM 1404 N N . LYS A 1 168 ? -4.188 -10.773 13.514 1.00 87.88 168 LYS A N 1
ATOM 1405 C CA . LYS A 1 168 ? -4.888 -10.607 14.791 1.00 87.88 168 LYS A CA 1
ATOM 1406 C C . LYS A 1 168 ? -5.423 -9.188 14.978 1.00 87.88 168 LYS A C 1
ATOM 1408 O O . LYS A 1 168 ? -6.556 -8.995 15.396 1.00 87.88 168 LYS A O 1
ATOM 1413 N N . VAL A 1 169 ? -4.630 -8.169 14.628 1.00 89.94 169 VAL A N 1
ATOM 1414 C CA . VAL A 1 169 ? -5.095 -6.768 14.670 1.00 89.94 169 VAL A CA 1
ATOM 1415 C C . VAL A 1 169 ? -6.292 -6.558 13.755 1.00 89.94 169 VAL A C 1
ATOM 1417 O O . VAL A 1 169 ? -7.278 -5.946 14.160 1.00 89.94 169 VAL A O 1
ATOM 1420 N N . PHE A 1 170 ? -6.205 -7.045 12.518 1.00 93.12 170 PHE A N 1
ATOM 1421 C CA . PHE A 1 170 ? -7.266 -6.867 11.538 1.00 93.12 170 PHE A CA 1
ATOM 1422 C C . PHE A 1 170 ? -8.551 -7.594 11.958 1.00 93.12 170 PHE A C 1
ATOM 1424 O O . PHE A 1 170 ? -9.631 -7.014 11.862 1.00 93.12 170 PHE A O 1
ATOM 1431 N N . SER A 1 171 ? -8.436 -8.813 12.493 1.00 91.12 171 SER A N 1
ATOM 1432 C CA . SER A 1 171 ? -9.569 -9.596 13.009 1.00 91.12 171 SER A CA 1
ATOM 1433 C C . SER A 1 171 ? -10.263 -8.895 14.181 1.00 91.12 171 SER A C 1
ATOM 1435 O O . SER A 1 171 ? -11.474 -8.681 14.130 1.00 91.12 171 SER A O 1
ATOM 1437 N N . LEU A 1 172 ? -9.500 -8.389 15.155 1.00 89.12 172 LEU A N 1
ATOM 1438 C CA . LEU A 1 172 ? -10.049 -7.584 16.253 1.00 89.12 172 LEU A CA 1
ATOM 1439 C C . LEU A 1 172 ? -10.738 -6.299 15.790 1.00 89.12 172 LEU A C 1
ATOM 1441 O O . LEU A 1 172 ? -11.728 -5.882 16.383 1.00 89.12 172 LEU A O 1
ATOM 1445 N N . LEU A 1 173 ? -10.230 -5.638 14.750 1.00 92.31 173 LEU A N 1
ATOM 1446 C CA . LEU A 1 173 ? -10.892 -4.459 14.189 1.00 92.31 173 LEU A CA 1
ATOM 1447 C C . LEU A 1 173 ? -12.186 -4.811 13.437 1.00 92.31 173 LEU A C 1
ATOM 1449 O O . LEU A 1 173 ? -13.094 -3.980 13.356 1.00 92.31 173 LEU A O 1
ATOM 1453 N N . LEU A 1 174 ? -12.285 -6.017 12.864 1.00 92.81 174 LEU A N 1
ATOM 1454 C CA . LEU A 1 174 ? -13.504 -6.476 12.196 1.00 92.81 174 LEU A CA 1
ATOM 1455 C C . LEU A 1 174 ? -14.636 -6.710 13.196 1.00 92.81 174 LEU A C 1
ATOM 1457 O O . LEU A 1 174 ? -15.783 -6.370 12.868 1.00 92.81 174 LEU A O 1
ATOM 1461 N N . ASP A 1 175 ? -14.305 -7.254 14.367 1.00 89.12 175 ASP A N 1
ATOM 1462 C CA . ASP A 1 175 ? -15.215 -7.453 15.490 1.00 89.12 175 ASP A CA 1
ATOM 1463 C C . ASP A 1 175 ? -14.570 -7.039 16.821 1.00 89.12 175 ASP A C 1
ATOM 1465 O O . ASP A 1 175 ? -13.921 -7.817 17.520 1.00 89.12 175 ASP A O 1
ATOM 1469 N N . LEU A 1 176 ? -14.819 -5.786 17.207 1.00 87.50 176 LEU A N 1
ATOM 1470 C CA . LEU A 1 176 ? -14.345 -5.231 18.473 1.00 87.50 176 LEU A CA 1
ATOM 1471 C C . LEU A 1 176 ? -15.013 -5.857 19.701 1.00 87.50 176 LEU A C 1
ATOM 1473 O O . LEU A 1 176 ? -14.626 -5.489 20.806 1.00 87.50 176 LEU A O 1
ATOM 1477 N N . ASN A 1 177 ? -15.995 -6.749 19.553 1.00 81.00 177 ASN A N 1
ATOM 1478 C CA . ASN A 1 177 ? -16.599 -7.472 20.671 1.00 81.00 177 ASN A CA 1
ATOM 1479 C C . ASN A 1 177 ? -15.971 -8.853 20.887 1.00 81.00 177 ASN A C 1
ATOM 1481 O O . ASN A 1 177 ? -16.190 -9.446 21.945 1.00 81.00 177 ASN A O 1
ATOM 1485 N N . ASP A 1 178 ? -15.164 -9.356 19.949 1.00 77.56 178 ASP A N 1
ATOM 1486 C CA . ASP A 1 178 ? -14.540 -10.670 20.074 1.00 77.56 178 ASP A CA 1
ATOM 1487 C C . ASP A 1 178 ? -13.455 -10.666 21.165 1.00 77.56 178 ASP A C 1
ATOM 1489 O O . ASP A 1 178 ? -12.383 -10.066 21.033 1.00 77.56 178 ASP A O 1
ATOM 1493 N N . MET A 1 179 ? -13.758 -11.319 22.291 1.00 65.19 179 MET A N 1
ATOM 1494 C CA . MET A 1 179 ? -12.881 -11.436 23.464 1.00 65.19 179 MET A CA 1
ATOM 1495 C C . MET A 1 179 ? -11.941 -12.650 23.401 1.00 65.19 179 MET A C 1
ATOM 1497 O O . MET A 1 179 ? -11.169 -12.866 24.337 1.00 65.19 179 MET A O 1
ATOM 1501 N N . SER A 1 180 ? -12.019 -13.473 22.354 1.00 67.12 180 SER A N 1
ATOM 1502 C CA . SER A 1 180 ? -11.265 -14.728 22.267 1.00 67.12 180 SER A CA 1
ATOM 1503 C C . SER A 1 180 ? -9.791 -14.524 21.896 1.00 67.12 180 SER A C 1
ATOM 1505 O O . SER A 1 180 ? -8.938 -15.352 22.233 1.00 67.12 180 SER A O 1
ATOM 1507 N N . GLU A 1 181 ? -9.465 -13.407 21.244 1.00 66.06 181 GLU A N 1
ATOM 1508 C CA . GLU A 1 181 ? -8.167 -13.222 20.608 1.00 66.06 181 GLU A CA 1
ATOM 1509 C C . GLU A 1 181 ? -7.103 -12.654 21.566 1.00 66.06 181 GLU A C 1
ATOM 1511 O O . GLU A 1 181 ? -7.176 -11.522 22.054 1.00 66.06 181 GLU A O 1
ATOM 1516 N N . LYS A 1 182 ? -6.058 -13.448 21.835 1.00 68.31 182 LYS A N 1
ATOM 1517 C CA . LYS A 1 182 ? -4.888 -13.011 22.611 1.00 68.31 182 LYS A CA 1
ATOM 1518 C C . LYS A 1 182 ? -3.875 -12.312 21.698 1.00 68.31 182 LYS A C 1
ATOM 1520 O O . LYS A 1 182 ? -3.179 -12.955 20.902 1.00 68.31 182 LYS A O 1
ATOM 1525 N N . LEU A 1 183 ? -3.777 -10.991 21.849 1.00 67.00 183 LEU A N 1
ATOM 1526 C CA . LEU A 1 183 ? -2.684 -10.196 21.291 1.00 67.00 183 LEU A CA 1
ATOM 1527 C C . LEU A 1 183 ? -1.422 -10.359 22.136 1.00 67.00 183 LEU A C 1
ATOM 1529 O O . LEU A 1 183 ? -1.462 -10.227 23.360 1.00 67.00 183 LEU A O 1
ATOM 1533 N N . GLU A 1 184 ? -0.299 -10.578 21.459 1.00 67.19 184 GLU A N 1
ATOM 1534 C CA . GLU A 1 184 ? 1.024 -10.422 22.062 1.00 67.19 184 GLU A CA 1
ATOM 1535 C C . GLU A 1 184 ? 1.232 -8.957 22.487 1.00 67.19 184 GLU A C 1
ATOM 1537 O O . GLU A 1 184 ? 0.578 -8.065 21.941 1.00 67.19 184 GLU A O 1
ATOM 1542 N N . PRO A 1 185 ? 2.125 -8.654 23.437 1.00 61.38 185 PRO A N 1
ATOM 1543 C CA . PRO A 1 185 ? 2.295 -7.287 23.927 1.00 61.38 185 PRO A CA 1
ATOM 1544 C C . PRO A 1 185 ? 2.871 -6.304 22.892 1.00 61.38 185 PRO A C 1
ATOM 1546 O O . PRO A 1 185 ? 2.800 -5.099 23.116 1.00 61.38 185 PRO A O 1
ATOM 1549 N N . TYR A 1 186 ? 3.425 -6.777 21.772 1.00 59.94 186 TYR A N 1
ATOM 1550 C CA . TYR A 1 186 ? 3.984 -5.935 20.712 1.00 59.94 186 TYR A CA 1
ATOM 1551 C C . TYR A 1 186 ? 3.983 -6.652 19.355 1.00 59.94 186 TYR A C 1
ATOM 1553 O O . TYR A 1 186 ? 3.930 -7.882 19.284 1.00 59.94 186 TYR A O 1
ATOM 1561 N N . ILE A 1 187 ? 4.085 -5.881 18.267 1.00 64.06 187 ILE A N 1
ATOM 1562 C CA . ILE A 1 187 ? 4.395 -6.436 16.945 1.00 64.06 187 ILE A CA 1
ATOM 1563 C C . ILE A 1 187 ? 5.909 -6.569 16.834 1.00 64.06 187 ILE A C 1
ATOM 1565 O O . ILE A 1 187 ? 6.627 -5.568 16.821 1.00 64.06 187 ILE A O 1
ATOM 1569 N N . ALA A 1 188 ? 6.403 -7.797 16.709 1.00 59.78 188 ALA A N 1
ATOM 1570 C CA . ALA A 1 188 ? 7.796 -8.041 16.358 1.00 59.78 188 ALA A CA 1
ATOM 1571 C C . ALA A 1 188 ? 7.986 -7.839 14.844 1.00 59.78 188 ALA A C 1
ATOM 1573 O O . ALA A 1 188 ? 8.028 -8.804 14.085 1.00 59.78 188 ALA A O 1
ATOM 1574 N N . PHE A 1 189 ? 8.046 -6.580 14.394 1.00 64.25 189 PHE A N 1
ATOM 1575 C CA . PHE A 1 189 ? 8.397 -6.283 13.000 1.00 64.25 189 PHE A CA 1
ATOM 1576 C C . PHE A 1 189 ? 9.867 -6.581 12.729 1.00 64.25 189 PHE A C 1
ATOM 1578 O O . PHE A 1 189 ? 10.203 -7.111 11.683 1.00 64.25 189 PHE A O 1
ATOM 1585 N N . ILE A 1 190 ? 10.751 -6.235 13.659 1.00 63.38 190 ILE A N 1
ATOM 1586 C CA . ILE A 1 190 ? 12.187 -6.212 13.417 1.00 63.38 190 ILE A CA 1
ATOM 1587 C C . ILE A 1 190 ? 12.861 -7.196 14.369 1.00 63.38 190 ILE A C 1
ATOM 1589 O O . ILE A 1 190 ? 12.795 -7.027 15.585 1.00 63.38 190 ILE A O 1
ATOM 1593 N N . ASN A 1 191 ? 13.515 -8.204 13.806 1.00 64.44 191 ASN A N 1
ATOM 1594 C CA . ASN A 1 191 ? 14.334 -9.160 14.531 1.00 64.44 191 ASN A CA 1
ATOM 1595 C C . ASN A 1 191 ? 15.798 -8.694 14.546 1.00 64.44 191 ASN A C 1
ATOM 1597 O O . ASN A 1 191 ? 16.340 -8.236 13.533 1.00 64.44 191 ASN A O 1
ATOM 1601 N N . GLU A 1 192 ? 16.469 -8.871 15.684 1.00 57.38 192 GLU A N 1
ATOM 1602 C CA . GLU A 1 192 ? 17.928 -8.798 15.752 1.00 57.38 192 GLU A CA 1
ATOM 1603 C C . GLU A 1 192 ? 18.507 -10.062 15.109 1.00 57.38 192 GLU A C 1
ATOM 1605 O O . GLU A 1 192 ? 18.527 -11.114 15.736 1.00 57.38 192 GLU A O 1
ATOM 1610 N N . LYS A 1 193 ? 18.901 -9.965 13.830 1.00 53.53 193 LYS A N 1
ATOM 1611 C CA . LYS A 1 193 ? 19.636 -10.991 13.061 1.00 53.53 193 LYS A CA 1
ATOM 1612 C C . LYS A 1 193 ? 19.264 -12.445 13.399 1.00 53.53 193 LYS A C 1
ATOM 1614 O O . LYS A 1 193 ? 20.125 -13.257 13.724 1.00 53.53 193 LYS A O 1
ATOM 1619 N N . GLU A 1 194 ? 17.985 -12.796 13.288 1.00 56.22 194 GLU A N 1
ATOM 1620 C CA . GLU A 1 194 ? 17.625 -14.207 13.145 1.00 56.22 194 GLU A CA 1
ATOM 1621 C C . GLU A 1 194 ? 17.876 -14.597 11.679 1.00 56.22 194 GLU A C 1
ATOM 1623 O O . GLU A 1 194 ? 17.206 -14.080 10.777 1.00 56.22 194 GLU A O 1
ATOM 1628 N N . ASP A 1 195 ? 18.851 -15.484 11.452 1.00 54.03 195 ASP A N 1
ATOM 1629 C CA . ASP A 1 195 ? 19.180 -16.122 10.166 1.00 54.03 195 ASP A CA 1
ATOM 1630 C C . ASP A 1 195 ? 18.057 -17.077 9.718 1.00 54.03 195 ASP A C 1
ATOM 1632 O O . ASP A 1 195 ? 18.225 -18.293 9.627 1.00 54.03 195 ASP A O 1
ATOM 1636 N N . ALA A 1 196 ? 16.864 -16.543 9.461 1.00 62.97 196 ALA A N 1
ATOM 1637 C CA . ALA A 1 196 ? 15.809 -17.296 8.804 1.00 62.97 196 ALA A CA 1
ATOM 1638 C C . ALA A 1 196 ? 15.774 -16.918 7.323 1.00 62.97 196 ALA A C 1
ATOM 1640 O O . ALA A 1 196 ? 15.507 -15.771 6.974 1.00 62.97 196 ALA A O 1
ATOM 1641 N N . LEU A 1 197 ? 15.978 -17.918 6.459 1.00 66.19 197 LEU A N 1
ATOM 1642 C CA . LEU A 1 197 ? 15.931 -17.818 4.992 1.00 66.19 197 LEU A CA 1
ATOM 1643 C C . LEU A 1 197 ? 14.641 -17.172 4.450 1.00 66.19 197 LEU A C 1
ATOM 1645 O O . LEU A 1 197 ? 14.604 -16.755 3.303 1.00 66.19 197 LEU A O 1
ATOM 1649 N N . SER A 1 198 ? 13.584 -17.098 5.261 1.00 73.19 198 SER A N 1
ATOM 1650 C CA . SER A 1 198 ? 12.288 -16.501 4.927 1.00 73.19 198 SER A CA 1
ATOM 1651 C C . SER A 1 198 ? 12.113 -15.054 5.407 1.00 73.19 198 SER A C 1
ATOM 1653 O O . SER A 1 198 ? 10.984 -14.560 5.445 1.00 73.19 198 SER A O 1
ATOM 1655 N N . ASN A 1 199 ? 13.175 -14.400 5.877 1.00 82.06 199 ASN A N 1
ATOM 1656 C CA . ASN A 1 199 ? 13.103 -13.022 6.351 1.00 82.06 199 ASN A CA 1
ATOM 1657 C C . ASN A 1 199 ? 13.347 -12.030 5.211 1.00 82.06 199 ASN A C 1
ATOM 1659 O O . ASN A 1 199 ? 14.105 -12.299 4.286 1.00 82.06 199 ASN A O 1
ATOM 1663 N N . CYS A 1 200 ? 12.725 -10.858 5.313 1.00 82.25 200 CYS A N 1
ATOM 1664 C CA . CYS A 1 200 ? 13.088 -9.709 4.495 1.00 82.25 200 CYS A CA 1
ATOM 1665 C C . CYS A 1 200 ? 14.289 -9.008 5.142 1.00 82.25 200 CYS A C 1
ATOM 1667 O O . CYS A 1 200 ? 14.270 -8.697 6.335 1.00 82.25 200 CYS A O 1
ATOM 1669 N N . TYR A 1 201 ? 15.339 -8.791 4.363 1.00 76.25 201 TYR A N 1
ATOM 1670 C CA . TYR A 1 201 ? 16.586 -8.154 4.771 1.00 76.25 201 TYR A CA 1
ATOM 1671 C C . TYR A 1 201 ? 16.611 -6.662 4.427 1.00 76.25 201 TYR A C 1
ATOM 1673 O O . TYR A 1 201 ? 17.484 -5.945 4.913 1.00 76.25 201 TYR A O 1
ATOM 1681 N N . LEU A 1 202 ? 15.646 -6.190 3.624 1.00 71.00 202 LEU A N 1
ATOM 1682 C CA . LEU A 1 202 ? 15.551 -4.802 3.162 1.00 71.00 202 LEU A CA 1
ATOM 1683 C C . LEU A 1 202 ? 16.852 -4.325 2.490 1.00 71.00 202 LEU A C 1
ATOM 1685 O O . LEU A 1 202 ? 17.212 -3.152 2.587 1.00 71.00 202 LEU A O 1
ATOM 1689 N N . TRP A 1 203 ? 17.553 -5.233 1.798 1.00 66.06 203 TRP A N 1
ATOM 1690 C CA . TRP A 1 203 ? 18.831 -4.992 1.115 1.00 66.06 203 TRP A CA 1
ATOM 1691 C C . TRP A 1 203 ? 18.687 -4.252 -0.222 1.00 66.06 203 TRP A C 1
ATOM 1693 O O . TRP A 1 203 ? 19.431 -4.509 -1.168 1.00 66.06 203 TRP A O 1
ATOM 1703 N N . GLU A 1 204 ? 17.733 -3.331 -0.339 1.00 63.94 204 GLU A N 1
ATOM 1704 C CA . GLU A 1 204 ? 17.684 -2.477 -1.525 1.00 63.94 204 GLU A CA 1
ATOM 1705 C C . GLU A 1 204 ? 18.987 -1.665 -1.613 1.00 63.94 204 GLU A C 1
ATOM 1707 O O . GLU A 1 204 ? 19.381 -0.998 -0.656 1.00 63.94 204 GLU A O 1
ATOM 1712 N N . ASN A 1 205 ? 19.687 -1.767 -2.748 1.00 55.28 205 ASN A N 1
ATOM 1713 C CA . ASN A 1 205 ? 20.867 -0.954 -3.010 1.00 55.28 205 ASN A CA 1
ATOM 1714 C C . ASN A 1 205 ? 20.401 0.457 -3.394 1.00 55.28 205 ASN A C 1
ATOM 1716 O O . ASN A 1 205 ? 19.741 0.627 -4.416 1.00 55.28 205 ASN A O 1
ATOM 1720 N N . TYR A 1 206 ? 20.724 1.457 -2.574 1.00 57.28 206 TYR A N 1
ATOM 1721 C CA . TYR A 1 206 ? 20.329 2.856 -2.787 1.00 57.28 206 TYR A CA 1
ATOM 1722 C C . TYR A 1 206 ? 21.394 3.663 -3.548 1.00 57.28 206 TYR A C 1
ATOM 1724 O O . TYR A 1 206 ? 21.491 4.882 -3.392 1.00 57.28 206 TYR A O 1
ATOM 1732 N N . GLU A 1 207 ? 22.217 2.996 -4.363 1.00 57.19 207 GLU A N 1
ATOM 1733 C CA . GLU A 1 207 ? 23.220 3.653 -5.197 1.00 57.19 207 GLU A CA 1
ATOM 1734 C C . GLU A 1 207 ? 22.609 4.769 -6.067 1.00 57.19 207 GLU A C 1
ATOM 1736 O O . GLU A 1 207 ? 21.484 4.695 -6.577 1.00 57.19 207 GLU A O 1
ATOM 1741 N N . LYS A 1 208 ? 23.373 5.856 -6.229 1.00 53.66 208 LYS A N 1
ATOM 1742 C CA . LYS A 1 208 ? 22.944 7.043 -6.974 1.00 53.66 208 LYS A CA 1
ATOM 1743 C C . LYS A 1 208 ? 22.612 6.667 -8.423 1.00 53.66 208 LYS A C 1
ATOM 1745 O O . LYS A 1 208 ? 23.501 6.304 -9.186 1.00 53.66 208 LYS A O 1
ATOM 1750 N N . GLY A 1 209 ? 21.345 6.833 -8.805 1.00 55.50 209 GLY A N 1
ATOM 1751 C CA . GLY A 1 209 ? 20.837 6.521 -10.146 1.00 55.50 209 GLY A CA 1
ATOM 1752 C C . GLY A 1 209 ? 20.042 5.216 -10.262 1.00 55.50 209 GLY A C 1
ATOM 1753 O O . GLY A 1 209 ? 19.419 5.024 -11.299 1.00 55.50 209 GLY A O 1
ATOM 1754 N N . GLU A 1 210 ? 19.994 4.378 -9.219 1.00 63.88 210 GLU A N 1
ATOM 1755 C CA . GLU A 1 210 ? 19.167 3.151 -9.148 1.00 63.88 210 GLU A CA 1
ATOM 1756 C C . GLU A 1 210 ? 18.182 3.188 -7.971 1.00 63.88 210 GLU A C 1
ATOM 1758 O O . GLU A 1 210 ? 17.702 2.170 -7.472 1.00 63.88 210 GLU A O 1
ATOM 1763 N N . GLN A 1 211 ? 17.890 4.397 -7.495 1.00 70.00 211 GLN A N 1
ATOM 1764 C CA . GLN A 1 211 ? 17.215 4.599 -6.222 1.00 70.00 211 GLN A CA 1
ATOM 1765 C C . GLN A 1 211 ? 15.810 3.990 -6.207 1.00 70.00 211 GLN A C 1
ATOM 1767 O O . GLN A 1 211 ? 15.372 3.543 -5.156 1.00 70.00 211 GLN A O 1
ATOM 1772 N N . TYR A 1 212 ? 15.106 3.953 -7.345 1.00 78.25 212 TYR A N 1
ATOM 1773 C CA . TYR A 1 212 ? 13.732 3.451 -7.442 1.00 78.25 212 TYR A CA 1
ATOM 1774 C C . TYR A 1 212 ? 13.635 2.029 -8.012 1.00 78.25 212 TYR A C 1
ATOM 1776 O O . TYR A 1 212 ? 12.582 1.404 -7.857 1.00 78.25 212 TYR A O 1
ATOM 1784 N N . THR A 1 213 ? 14.710 1.495 -8.600 1.00 82.94 213 THR A N 1
ATOM 1785 C CA . THR A 1 213 ? 14.772 0.200 -9.293 1.00 82.94 213 THR A CA 1
ATOM 1786 C C . THR A 1 213 ? 14.147 -0.932 -8.480 1.00 82.94 213 THR A C 1
ATOM 1788 O O . THR A 1 213 ? 13.208 -1.589 -8.939 1.00 82.94 213 THR A O 1
ATOM 1791 N N . GLY A 1 214 ? 14.612 -1.139 -7.239 1.00 84.44 214 GLY A N 1
ATOM 1792 C CA . GLY A 1 214 ? 14.124 -2.209 -6.359 1.00 84.44 214 GLY A CA 1
ATOM 1793 C C . GLY A 1 214 ? 12.613 -2.139 -6.118 1.00 84.44 214 GLY A C 1
ATOM 1794 O O . GLY A 1 214 ? 11.906 -3.139 -6.277 1.00 84.44 214 GLY A O 1
ATOM 1795 N N . ARG A 1 215 ? 12.098 -0.930 -5.862 1.00 87.25 215 ARG A N 1
ATOM 1796 C CA . ARG A 1 215 ? 10.668 -0.680 -5.646 1.00 87.25 215 ARG A CA 1
ATOM 1797 C C . ARG A 1 215 ? 9.854 -0.871 -6.914 1.00 87.25 215 ARG A C 1
ATOM 1799 O O . ARG A 1 215 ? 8.816 -1.524 -6.859 1.00 87.25 215 ARG A O 1
ATOM 1806 N N . ALA A 1 216 ? 10.309 -0.347 -8.051 1.00 89.69 216 ALA A N 1
ATOM 1807 C CA . ALA A 1 216 ? 9.623 -0.519 -9.329 1.00 89.69 216 ALA A CA 1
ATOM 1808 C C . ALA A 1 216 ? 9.470 -2.011 -9.669 1.00 89.69 216 ALA A C 1
ATOM 1810 O O . ALA A 1 216 ? 8.357 -2.485 -9.907 1.00 89.69 216 ALA A O 1
ATOM 1811 N N . ILE A 1 217 ? 10.562 -2.779 -9.575 1.00 90.31 217 ILE A N 1
ATOM 1812 C CA . ILE A 1 217 ? 10.553 -4.235 -9.768 1.00 90.31 217 ILE A CA 1
ATOM 1813 C C . ILE A 1 217 ? 9.579 -4.912 -8.800 1.00 90.31 217 ILE A C 1
ATOM 1815 O O . ILE A 1 217 ? 8.790 -5.761 -9.218 1.00 90.31 217 ILE A O 1
ATOM 1819 N N . GLY A 1 218 ? 9.628 -4.537 -7.521 1.00 92.69 218 GLY A N 1
ATOM 1820 C CA . GLY A 1 218 ? 8.773 -5.080 -6.473 1.00 92.69 218 GLY A CA 1
ATOM 1821 C C . GLY A 1 218 ? 7.287 -4.919 -6.769 1.00 92.69 218 GLY A C 1
ATOM 1822 O O . GLY A 1 218 ? 6.545 -5.899 -6.742 1.00 92.69 218 GLY A O 1
ATOM 1823 N N . TYR A 1 219 ? 6.858 -3.707 -7.131 1.00 95.25 219 TYR A N 1
ATOM 1824 C CA . TYR A 1 219 ? 5.464 -3.413 -7.475 1.00 95.25 219 TYR A CA 1
ATOM 1825 C C . TYR A 1 219 ? 5.009 -4.126 -8.752 1.00 95.25 219 TYR A C 1
ATOM 1827 O O . TYR A 1 219 ? 3.923 -4.705 -8.767 1.00 95.25 219 TYR A O 1
ATOM 1835 N N . ILE A 1 220 ? 5.832 -4.160 -9.806 1.00 96.06 220 ILE A N 1
ATOM 1836 C CA . ILE A 1 220 ? 5.486 -4.880 -11.042 1.00 96.06 220 ILE A CA 1
ATOM 1837 C C . ILE A 1 220 ? 5.397 -6.391 -10.789 1.00 96.06 220 ILE A C 1
ATOM 1839 O O . ILE A 1 220 ? 4.463 -7.049 -11.253 1.00 96.06 220 ILE A O 1
ATOM 1843 N N . LYS A 1 221 ? 6.320 -6.963 -10.007 1.00 95.88 221 LYS A N 1
ATOM 1844 C CA . LYS A 1 221 ? 6.284 -8.386 -9.647 1.00 95.88 221 LYS A CA 1
ATOM 1845 C C . LYS A 1 221 ? 5.087 -8.713 -8.753 1.00 95.88 221 LYS A C 1
ATOM 1847 O O . LYS A 1 221 ? 4.406 -9.701 -9.025 1.00 95.88 221 LYS A O 1
ATOM 1852 N N . ALA A 1 222 ? 4.796 -7.874 -7.758 1.00 97.38 222 ALA A N 1
ATOM 1853 C CA . ALA A 1 222 ? 3.609 -7.992 -6.917 1.00 97.38 222 ALA A CA 1
ATOM 1854 C C . ALA A 1 222 ? 2.329 -7.962 -7.757 1.00 97.38 222 ALA A C 1
ATOM 1856 O O . ALA A 1 222 ? 1.465 -8.808 -7.566 1.00 97.38 222 ALA A O 1
ATOM 1857 N N . ALA A 1 223 ? 2.225 -7.057 -8.736 1.00 97.75 223 ALA A N 1
ATOM 1858 C CA . ALA A 1 223 ? 1.076 -7.002 -9.634 1.00 97.75 223 ALA A CA 1
ATOM 1859 C C . ALA A 1 223 ? 0.894 -8.308 -10.421 1.00 97.75 223 ALA A C 1
ATOM 1861 O O . ALA A 1 223 ? -0.221 -8.820 -10.501 1.00 97.75 223 ALA A O 1
ATOM 1862 N N . LYS A 1 224 ? 1.983 -8.889 -10.954 1.00 97.12 224 LYS A N 1
ATOM 1863 C CA . LYS A 1 224 ? 1.945 -10.194 -11.641 1.00 97.12 224 LYS A CA 1
ATOM 1864 C C . LYS A 1 224 ? 1.457 -11.315 -10.707 1.00 97.12 224 LYS A C 1
ATOM 1866 O O . LYS A 1 224 ? 0.637 -12.130 -11.126 1.00 97.12 224 LYS A O 1
ATOM 1871 N N . MET A 1 225 ? 1.917 -11.337 -9.455 1.00 97.25 225 MET A N 1
ATOM 1872 C CA . MET A 1 225 ? 1.500 -12.328 -8.448 1.00 97.25 225 MET A CA 1
ATOM 1873 C C . MET A 1 225 ? 0.028 -12.146 -8.049 1.00 97.25 225 MET A C 1
ATOM 1875 O O . MET A 1 225 ? -0.751 -13.086 -8.129 1.00 97.25 225 MET A O 1
ATOM 1879 N N . ILE A 1 226 ? -0.396 -10.917 -7.742 1.00 97.75 226 ILE A N 1
ATOM 1880 C CA . ILE A 1 226 ? -1.790 -10.604 -7.397 1.00 97.75 226 ILE A CA 1
ATOM 1881 C C . ILE A 1 226 ? -2.733 -10.970 -8.548 1.00 97.75 226 ILE A C 1
ATOM 1883 O O . ILE A 1 226 ? -3.765 -11.595 -8.322 1.00 97.75 226 ILE A O 1
ATOM 1887 N N . PHE A 1 227 ? -2.396 -10.606 -9.787 1.00 96.56 227 PHE A N 1
ATOM 1888 C CA . PHE A 1 227 ? -3.241 -10.902 -10.945 1.00 96.56 227 PHE A CA 1
ATOM 1889 C C . PHE A 1 227 ? -3.467 -12.409 -11.126 1.00 96.56 227 PHE A C 1
ATOM 1891 O O . PHE A 1 227 ? -4.597 -12.837 -11.352 1.00 96.56 227 PHE A O 1
ATOM 1898 N N . SER A 1 228 ? -2.414 -13.210 -10.945 1.00 94.75 228 SER A N 1
ATOM 1899 C CA . SER A 1 228 ? -2.436 -14.664 -11.157 1.00 94.75 228 SER A CA 1
ATOM 1900 C C . SER A 1 228 ? -2.895 -15.496 -9.955 1.00 94.75 228 SER A C 1
ATOM 1902 O O . SER A 1 228 ? -3.108 -16.695 -10.116 1.00 94.75 228 SER A O 1
ATOM 1904 N N . ASN A 1 229 ? -3.068 -14.894 -8.774 1.00 93.00 229 ASN A N 1
ATOM 1905 C CA . ASN A 1 229 ? -3.508 -15.627 -7.587 1.00 93.00 229 ASN A CA 1
ATOM 1906 C C . ASN A 1 229 ? -4.979 -16.084 -7.658 1.00 93.00 229 ASN A C 1
ATOM 1908 O O . ASN A 1 229 ? -5.759 -15.633 -8.501 1.00 93.00 229 ASN A O 1
ATOM 1912 N N . GLU A 1 230 ? -5.362 -16.943 -6.712 1.00 92.00 230 GLU A N 1
ATOM 1913 C CA . GLU A 1 230 ? -6.670 -17.615 -6.663 1.00 92.00 230 GLU A CA 1
ATOM 1914 C C . GLU A 1 230 ? -7.858 -16.703 -6.304 1.00 92.00 230 GLU A C 1
ATOM 1916 O O . GLU A 1 230 ? -9.009 -17.120 -6.425 1.00 92.00 230 GLU A O 1
ATOM 1921 N N . LEU A 1 231 ? -7.613 -15.464 -5.860 1.00 93.75 231 LEU A N 1
ATOM 1922 C CA . LEU A 1 231 ? -8.690 -14.527 -5.538 1.00 93.75 231 LEU A CA 1
ATOM 1923 C C . LEU A 1 231 ? -9.454 -14.129 -6.805 1.00 93.75 231 LEU A C 1
ATOM 1925 O O . LEU A 1 231 ? -8.851 -13.864 -7.854 1.00 93.75 231 LEU A O 1
ATOM 1929 N N . LEU A 1 232 ? -10.778 -14.009 -6.680 1.00 92.38 232 LEU A N 1
ATOM 1930 C CA . LEU A 1 232 ? -11.626 -13.523 -7.765 1.00 92.38 232 LEU A CA 1
ATOM 1931 C C . LEU A 1 232 ? -11.256 -12.079 -8.110 1.00 92.38 232 LEU A C 1
ATOM 1933 O O . LEU A 1 232 ? -10.840 -11.306 -7.244 1.00 92.38 232 LEU A O 1
ATOM 1937 N N . ILE A 1 233 ? -11.438 -11.691 -9.374 1.00 89.06 233 ILE A N 1
ATOM 1938 C CA . ILE A 1 233 ? -11.016 -10.367 -9.841 1.00 89.06 233 ILE A CA 1
ATOM 1939 C C . ILE A 1 233 ? -11.689 -9.230 -9.054 1.00 89.06 233 ILE A C 1
ATOM 1941 O O . ILE A 1 233 ? -11.006 -8.306 -8.616 1.00 89.06 233 ILE A O 1
ATOM 1945 N N . ASP A 1 234 ? -12.980 -9.365 -8.743 1.00 86.69 234 ASP A N 1
ATOM 1946 C CA . ASP A 1 234 ? -13.749 -8.400 -7.946 1.00 86.69 234 ASP A CA 1
ATOM 1947 C C . ASP A 1 234 ? -13.207 -8.236 -6.517 1.00 86.69 234 ASP A C 1
ATOM 1949 O O . ASP A 1 234 ? -13.348 -7.177 -5.904 1.00 86.69 234 ASP A O 1
ATOM 1953 N N . GLU A 1 235 ? -12.548 -9.265 -5.976 1.00 90.06 235 GLU A N 1
ATOM 1954 C CA . GLU A 1 235 ? -11.954 -9.229 -4.638 1.00 90.06 235 GLU A CA 1
ATOM 1955 C C . GLU A 1 235 ? -10.606 -8.505 -4.616 1.00 90.06 235 GLU A C 1
ATOM 1957 O O . GLU A 1 235 ? -10.164 -8.084 -3.544 1.00 90.06 235 GLU A O 1
ATOM 1962 N N . LYS A 1 236 ? -9.950 -8.345 -5.772 1.00 92.88 236 LYS A N 1
ATOM 1963 C CA . LYS A 1 236 ? -8.594 -7.788 -5.885 1.00 92.88 236 LYS A CA 1
ATOM 1964 C C . LYS A 1 236 ? -8.463 -6.588 -6.818 1.00 92.88 236 LYS A C 1
ATOM 1966 O O . LYS A 1 236 ? -7.378 -6.014 -6.873 1.00 92.88 236 LYS A O 1
ATOM 1971 N N . ILE A 1 237 ? -9.534 -6.165 -7.492 1.00 91.75 237 ILE A N 1
ATOM 1972 C CA . ILE A 1 237 ? -9.501 -5.121 -8.527 1.00 91.75 237 ILE A CA 1
ATOM 1973 C C . ILE A 1 237 ? -8.874 -3.807 -8.041 1.00 91.75 237 ILE A C 1
ATOM 1975 O O . ILE A 1 237 ? -7.947 -3.301 -8.669 1.00 91.75 237 ILE A O 1
ATOM 1979 N N . TYR A 1 238 ? -9.302 -3.283 -6.889 1.00 91.62 238 TYR A N 1
ATOM 1980 C CA . TYR A 1 238 ? -8.787 -2.018 -6.354 1.00 91.62 238 TYR A CA 1
ATOM 1981 C C . TYR A 1 238 ? -7.355 -2.126 -5.805 1.00 91.62 238 TYR A C 1
ATOM 1983 O O . TYR A 1 238 ? -6.522 -1.299 -6.190 1.00 91.62 238 TYR A O 1
ATOM 1991 N N . PRO A 1 239 ? -7.009 -3.131 -4.970 1.00 95.06 239 PRO A N 1
ATOM 1992 C CA . PRO A 1 239 ? -5.621 -3.360 -4.574 1.00 95.06 239 PRO A CA 1
ATOM 1993 C C . PRO A 1 239 ? -4.686 -3.537 -5.773 1.00 95.06 239 PRO A C 1
ATOM 1995 O O . PRO A 1 239 ? -3.614 -2.935 -5.803 1.00 95.06 239 PRO A O 1
ATOM 1998 N N . LEU A 1 240 ? -5.100 -4.306 -6.784 1.00 96.06 240 LEU A N 1
ATOM 1999 C CA . LEU A 1 240 ? -4.316 -4.532 -7.992 1.00 96.06 240 LEU A CA 1
ATOM 2000 C C . LEU A 1 240 ? -4.126 -3.239 -8.791 1.00 96.06 240 LEU A C 1
ATOM 2002 O O . LEU A 1 240 ? -2.991 -2.899 -9.116 1.00 96.06 240 LEU A O 1
ATOM 2006 N N . ALA A 1 241 ? -5.196 -2.481 -9.049 1.00 93.25 241 ALA A N 1
ATOM 2007 C CA . ALA A 1 241 ? -5.112 -1.189 -9.730 1.00 93.25 241 ALA A CA 1
ATOM 2008 C C . ALA A 1 241 ? -4.183 -0.214 -8.988 1.00 93.25 241 ALA A C 1
ATOM 2010 O O . ALA A 1 241 ? -3.368 0.472 -9.606 1.00 93.25 241 ALA A O 1
ATOM 2011 N N . CYS A 1 242 ? -4.241 -0.202 -7.653 1.00 92.75 242 CYS A N 1
ATOM 2012 C CA . CYS A 1 242 ? -3.351 0.591 -6.812 1.00 92.75 242 CYS A CA 1
ATOM 2013 C C . CYS A 1 242 ? -1.876 0.184 -6.973 1.00 92.75 242 CYS A C 1
ATOM 2015 O O . CYS A 1 242 ? -1.015 1.054 -7.103 1.00 92.75 242 CYS A O 1
ATOM 2017 N N . VAL A 1 243 ? -1.574 -1.118 -6.978 1.00 95.94 243 VAL A N 1
ATOM 2018 C CA . VAL A 1 243 ? -0.207 -1.635 -7.166 1.00 95.94 243 VAL A CA 1
ATOM 2019 C C . VAL A 1 243 ? 0.304 -1.336 -8.577 1.00 95.94 243 VAL A C 1
ATOM 2021 O O . VAL A 1 243 ? 1.433 -0.875 -8.725 1.00 95.94 243 VAL A O 1
ATOM 2024 N N . LEU A 1 244 ? -0.526 -1.523 -9.606 1.00 95.00 244 LEU A N 1
ATOM 2025 C CA . LEU A 1 244 ? -0.194 -1.219 -11.002 1.00 95.00 244 LEU A CA 1
ATOM 2026 C C . LEU A 1 244 ? 0.122 0.273 -11.193 1.00 95.00 244 LEU A C 1
ATOM 2028 O O . LEU A 1 244 ? 1.157 0.626 -11.763 1.00 95.00 244 LEU A O 1
ATOM 2032 N N . ARG A 1 245 ? -0.729 1.155 -10.654 1.00 90.62 245 ARG A N 1
ATOM 2033 C CA . ARG A 1 245 ? -0.544 2.611 -10.721 1.00 90.62 245 ARG A CA 1
ATOM 2034 C C . ARG A 1 245 ? 0.728 3.067 -10.006 1.00 90.62 245 ARG A C 1
ATOM 2036 O O . ARG A 1 245 ? 1.428 3.939 -10.525 1.00 90.62 245 ARG A O 1
ATOM 2043 N N . GLN A 1 246 ? 1.028 2.485 -8.844 1.00 90.50 246 GLN A N 1
ATOM 2044 C CA . GLN A 1 246 ? 2.255 2.769 -8.097 1.00 90.50 246 GLN A CA 1
ATOM 2045 C C . GLN A 1 246 ? 3.497 2.249 -8.838 1.00 90.50 246 GLN A C 1
ATOM 2047 O O . GLN A 1 246 ? 4.501 2.953 -8.905 1.00 90.50 246 GLN A O 1
ATOM 2052 N N . GLY A 1 247 ? 3.422 1.060 -9.445 1.00 92.25 247 GLY A N 1
ATOM 2053 C CA . GLY A 1 247 ? 4.509 0.482 -10.240 1.00 92.25 247 GLY A CA 1
ATOM 2054 C C . GLY A 1 247 ? 4.915 1.364 -11.421 1.00 92.25 247 GLY A C 1
ATOM 2055 O O . GLY A 1 247 ? 6.102 1.624 -11.602 1.00 92.25 247 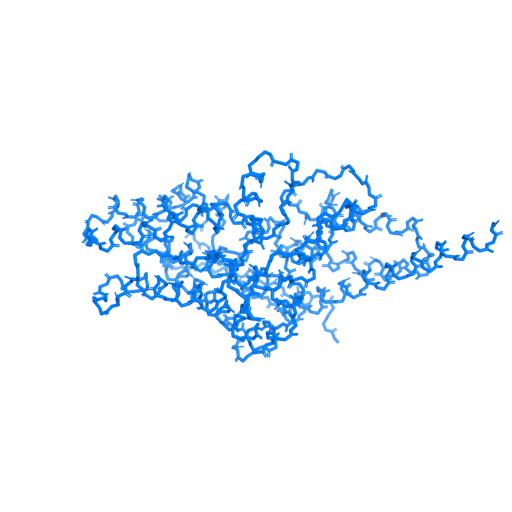GLY A O 1
ATOM 2056 N N . ILE A 1 248 ? 3.944 1.897 -12.171 1.00 91.19 248 ILE A N 1
ATOM 2057 C CA . ILE A 1 248 ? 4.214 2.845 -13.267 1.00 91.19 248 ILE A CA 1
ATOM 2058 C C . ILE A 1 248 ? 4.859 4.132 -12.767 1.00 91.19 248 ILE A C 1
ATOM 2060 O O . ILE A 1 248 ? 5.818 4.611 -13.366 1.00 91.19 248 ILE A O 1
ATOM 2064 N N . GLU A 1 249 ? 4.374 4.692 -11.661 1.00 87.19 249 GLU A N 1
ATOM 2065 C CA . GLU A 1 249 ? 4.988 5.888 -11.089 1.00 87.19 249 GLU A CA 1
ATOM 2066 C C . GLU A 1 249 ? 6.448 5.656 -10.701 1.00 87.19 249 GLU A C 1
ATOM 2068 O O . GLU A 1 249 ? 7.302 6.480 -11.028 1.00 87.19 249 GLU A O 1
ATOM 2073 N N . LEU A 1 250 ? 6.744 4.530 -10.055 1.00 87.06 250 LEU A N 1
ATOM 2074 C CA . LEU A 1 250 ? 8.106 4.176 -9.673 1.00 87.06 250 LEU A CA 1
ATOM 2075 C C . LEU A 1 250 ? 9.001 3.952 -10.891 1.00 87.06 250 LEU A C 1
ATOM 2077 O O . LEU A 1 250 ? 10.113 4.461 -10.901 1.00 87.06 250 LEU A O 1
ATOM 2081 N N . LEU A 1 251 ? 8.505 3.274 -11.928 1.00 88.44 251 LEU A N 1
ATOM 2082 C CA . LEU A 1 251 ? 9.234 3.057 -13.180 1.00 88.44 251 LEU A CA 1
ATOM 2083 C C . LEU A 1 251 ? 9.609 4.385 -13.862 1.00 88.44 251 LEU A C 1
ATOM 2085 O O . LEU A 1 251 ? 10.735 4.573 -14.320 1.00 88.44 251 LEU A O 1
ATOM 2089 N N . LEU A 1 252 ? 8.673 5.337 -13.905 1.00 86.56 252 LEU A N 1
ATOM 2090 C CA . LEU A 1 252 ? 8.923 6.659 -14.478 1.00 86.56 252 LEU A CA 1
ATOM 2091 C C . LEU A 1 252 ? 9.901 7.477 -13.624 1.00 86.56 252 LEU A C 1
ATOM 2093 O O . LEU A 1 252 ? 10.767 8.156 -14.178 1.00 86.56 252 LEU A O 1
ATOM 2097 N N . LYS A 1 253 ? 9.780 7.418 -12.289 1.00 82.19 253 LYS A N 1
ATOM 2098 C CA . LYS A 1 253 ? 10.724 8.066 -11.361 1.00 82.19 253 LYS A CA 1
ATOM 2099 C C . LYS A 1 253 ? 12.127 7.493 -11.499 1.00 82.19 253 LYS A C 1
ATOM 2101 O O . LYS A 1 253 ? 13.075 8.271 -11.536 1.00 82.19 253 LYS A O 1
ATOM 2106 N N . ASP A 1 254 ? 12.238 6.176 -11.625 1.00 82.19 254 ASP A N 1
ATOM 2107 C CA . ASP A 1 254 ? 13.506 5.481 -11.815 1.00 82.19 254 ASP A CA 1
ATOM 2108 C C . ASP A 1 254 ? 14.217 5.973 -13.073 1.00 82.19 254 ASP A C 1
ATOM 2110 O O . ASP A 1 254 ? 15.303 6.542 -12.987 1.00 82.19 254 ASP A O 1
ATOM 2114 N N . TYR A 1 255 ? 13.531 5.925 -14.221 1.00 81.94 255 TYR A N 1
ATOM 2115 C CA . TYR A 1 255 ? 14.089 6.426 -15.475 1.00 81.94 255 TYR A CA 1
ATOM 2116 C C . TYR A 1 255 ? 14.562 7.882 -15.355 1.00 81.94 255 TYR A C 1
ATOM 2118 O O . TYR A 1 255 ? 15.636 8.235 -15.852 1.00 81.94 255 TYR A O 1
ATOM 2126 N N . LEU A 1 256 ? 13.768 8.748 -14.717 1.00 79.25 256 LEU A N 1
ATOM 2127 C CA . LEU A 1 256 ? 14.128 10.155 -14.558 1.00 79.25 256 LEU A CA 1
ATOM 2128 C C . LEU A 1 256 ? 15.349 10.335 -13.655 1.00 79.25 256 LEU A C 1
ATOM 2130 O O . LEU A 1 256 ? 16.248 11.100 -14.011 1.00 79.25 256 LEU A O 1
ATOM 2134 N N . ALA A 1 257 ? 15.408 9.618 -12.534 1.00 75.50 257 ALA A N 1
ATOM 2135 C CA . ALA A 1 257 ? 16.537 9.652 -11.614 1.00 75.50 257 ALA A CA 1
ATOM 2136 C C . ALA A 1 257 ? 17.833 9.206 -12.308 1.00 75.50 257 ALA A C 1
ATOM 2138 O O . ALA A 1 257 ? 18.845 9.902 -12.207 1.00 75.50 257 ALA A O 1
ATOM 2139 N N . SER A 1 258 ? 17.794 8.122 -13.091 1.00 75.88 258 SER A N 1
ATOM 2140 C CA . SER A 1 258 ? 18.969 7.605 -13.806 1.00 75.88 258 SER A CA 1
ATOM 2141 C C . SER A 1 258 ? 19.461 8.515 -14.939 1.00 75.88 258 SER A C 1
ATOM 2143 O O . SER A 1 258 ? 20.614 8.406 -15.356 1.00 75.88 258 SER A O 1
ATOM 2145 N N . ASN A 1 259 ? 18.604 9.388 -15.485 1.00 71.25 259 ASN A N 1
ATOM 2146 C CA . ASN A 1 259 ? 18.911 10.156 -16.699 1.00 71.25 259 ASN A CA 1
ATOM 2147 C C . ASN A 1 259 ? 19.053 11.667 -16.501 1.00 71.25 259 ASN A C 1
ATOM 2149 O O . ASN A 1 259 ? 19.695 12.304 -17.336 1.00 71.25 259 ASN A O 1
ATOM 2153 N N . PHE A 1 260 ? 18.448 12.246 -15.462 1.00 67.75 260 PHE A N 1
ATOM 2154 C CA . PHE A 1 260 ? 18.376 13.701 -15.297 1.00 67.75 260 PHE A CA 1
ATOM 2155 C C . PHE A 1 260 ? 19.026 14.233 -14.021 1.00 67.75 260 PHE A C 1
ATOM 2157 O O . PHE A 1 260 ? 19.293 15.428 -13.984 1.00 67.75 260 PHE A O 1
ATOM 2164 N N . CYS A 1 261 ? 19.312 13.397 -13.012 1.00 55.84 261 CYS A N 1
ATOM 2165 C CA . CYS A 1 261 ? 19.933 13.748 -11.717 1.00 55.84 261 CYS A CA 1
ATOM 2166 C C . CYS A 1 261 ? 19.250 14.855 -10.867 1.00 55.84 261 CYS A C 1
ATOM 2168 O O . CYS A 1 261 ? 19.445 14.860 -9.658 1.00 55.84 261 CYS A O 1
ATOM 2170 N N . GLU A 1 262 ? 18.444 15.757 -11.437 1.00 53.59 262 GLU A N 1
ATOM 2171 C CA . GLU A 1 262 ? 17.772 16.896 -10.781 1.00 53.59 262 GLU A CA 1
ATOM 2172 C C . GLU A 1 262 ? 16.258 16.670 -10.599 1.00 53.59 262 GLU A C 1
ATOM 2174 O O . GLU A 1 262 ? 15.450 17.600 -10.684 1.00 53.59 262 GLU A O 1
ATOM 2179 N N . PHE A 1 263 ? 15.816 15.425 -10.410 1.00 53.78 263 PHE A N 1
ATOM 2180 C CA . PHE A 1 263 ? 14.392 15.183 -10.200 1.00 53.78 263 PHE A CA 1
ATOM 2181 C C . PHE A 1 263 ? 14.032 15.332 -8.721 1.00 53.78 263 PHE A C 1
ATOM 2183 O O . PHE A 1 263 ? 14.450 14.536 -7.886 1.00 53.78 263 PHE A O 1
ATOM 2190 N N . TYR A 1 264 ? 13.217 16.342 -8.400 1.00 52.12 264 TYR A N 1
ATOM 2191 C CA . TYR A 1 264 ? 12.599 16.466 -7.082 1.00 52.12 264 TYR A CA 1
ATOM 2192 C C . TYR A 1 264 ? 11.817 15.188 -6.763 1.00 52.12 264 TYR A C 1
ATOM 2194 O O . TYR A 1 264 ? 10.935 14.809 -7.535 1.00 52.12 264 TYR A O 1
ATOM 2202 N N . HIS A 1 265 ? 12.075 14.578 -5.602 1.00 56.47 265 HIS A N 1
ATOM 2203 C CA . HIS A 1 265 ? 11.385 13.391 -5.067 1.00 56.47 265 HIS A CA 1
ATOM 2204 C C . HIS A 1 265 ? 9.878 13.594 -4.789 1.00 56.47 265 HIS A C 1
ATOM 2206 O O . H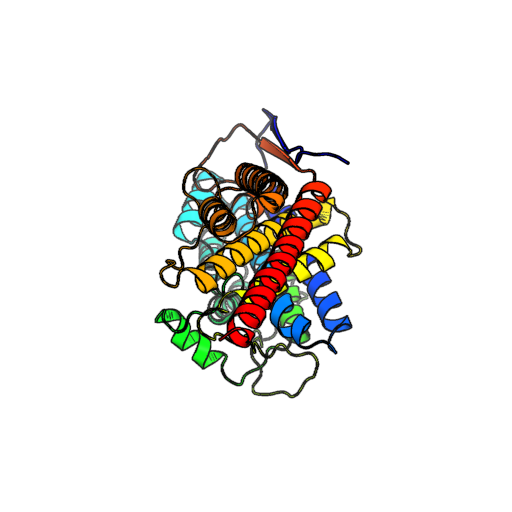IS A 1 265 ? 9.291 12.892 -3.968 1.00 56.47 265 HIS A O 1
ATOM 2212 N N . ASN A 1 266 ? 9.229 14.557 -5.448 1.00 50.88 266 ASN A N 1
ATOM 2213 C CA . ASN A 1 266 ? 7.822 14.865 -5.276 1.00 50.88 266 ASN A CA 1
ATOM 2214 C C . ASN A 1 266 ? 6.961 13.606 -5.454 1.00 50.88 266 ASN A C 1
ATOM 2216 O O . ASN A 1 266 ? 7.187 12.753 -6.319 1.00 50.88 266 ASN A O 1
ATOM 2220 N N . HIS A 1 267 ? 5.949 13.500 -4.597 1.00 49.69 267 HIS A N 1
ATOM 2221 C CA . HIS A 1 267 ? 5.165 12.290 -4.364 1.00 49.69 267 HIS A CA 1
ATOM 2222 C C . HIS A 1 267 ? 4.208 11.917 -5.508 1.00 49.69 267 HIS A C 1
ATOM 2224 O O . HIS A 1 267 ? 3.527 10.905 -5.382 1.00 49.69 267 HIS A O 1
ATOM 2230 N N . HIS A 1 268 ? 4.165 12.690 -6.603 1.00 53.09 268 HIS A N 1
ATOM 2231 C CA . HIS A 1 268 ? 3.237 12.474 -7.714 1.00 53.09 268 HIS A CA 1
ATOM 2232 C C . HIS A 1 268 ? 3.913 12.563 -9.079 1.00 53.09 268 HIS A C 1
ATOM 2234 O O . HIS A 1 268 ? 4.549 13.562 -9.428 1.00 53.09 268 HIS A O 1
ATOM 2240 N N . VAL A 1 269 ? 3.706 11.518 -9.878 1.00 53.84 269 VAL A N 1
ATOM 2241 C CA . VAL A 1 269 ? 4.125 11.438 -11.276 1.00 53.84 269 VAL A CA 1
ATOM 2242 C C . VAL A 1 269 ? 2.921 11.057 -12.128 1.00 53.84 269 VAL A C 1
ATOM 2244 O O . VAL A 1 269 ? 2.453 9.924 -12.081 1.00 53.84 269 VAL A O 1
ATOM 2247 N N . GLY A 1 270 ? 2.419 12.028 -12.891 1.00 52.97 270 GLY A N 1
ATOM 2248 C CA . GLY A 1 270 ? 1.506 11.797 -14.014 1.00 52.97 270 GLY A CA 1
ATOM 2249 C C . GLY A 1 270 ? 2.196 12.056 -15.357 1.00 52.97 270 GLY A C 1
ATOM 2250 O O . GLY A 1 270 ? 3.382 12.362 -15.406 1.00 52.97 270 GLY A O 1
ATOM 2251 N N . SER A 1 271 ? 1.467 11.981 -16.453 1.00 49.41 271 SER A N 1
ATOM 2252 C CA . SER A 1 271 ? 1.825 12.277 -17.850 1.00 49.41 271 SER A CA 1
ATOM 2253 C C . SER A 1 271 ? 1.011 13.443 -18.454 1.00 49.41 271 SER A C 1
ATOM 2255 O O . SER A 1 271 ? 1.509 14.142 -19.340 1.00 49.41 271 SER A O 1
ATOM 2257 N N . ALA A 1 272 ? -0.175 13.765 -17.922 1.00 47.22 272 ALA A N 1
ATOM 2258 C CA . ALA A 1 272 ? -1.024 14.843 -18.440 1.00 47.22 272 ALA A CA 1
ATOM 2259 C C . ALA A 1 272 ? -0.386 16.256 -18.340 1.00 47.22 272 ALA A C 1
ATOM 2261 O O . ALA A 1 272 ? -0.112 16.793 -17.263 1.00 47.22 272 ALA A O 1
ATOM 2262 N N . LYS A 1 273 ? -0.175 16.863 -19.521 1.00 40.06 273 LYS A N 1
ATOM 2263 C CA . LYS A 1 273 ? 0.333 18.213 -19.877 1.00 40.06 273 LYS A CA 1
ATOM 2264 C C . LYS A 1 273 ? 1.703 18.667 -19.330 1.00 40.06 273 LYS A C 1
ATOM 2266 O O . LYS A 1 273 ? 2.406 19.334 -20.087 1.00 40.06 273 LYS A O 1
ATOM 2271 N N . HIS A 1 274 ? 2.133 18.270 -18.130 1.00 50.22 274 HIS A N 1
ATOM 2272 C CA . HIS A 1 274 ? 3.436 18.657 -17.540 1.00 50.22 274 HIS A CA 1
ATOM 2273 C C . HIS A 1 274 ? 4.081 17.574 -16.652 1.00 50.22 274 HIS A C 1
ATOM 2275 O O . HIS A 1 274 ? 5.076 17.834 -15.972 1.00 50.22 274 HIS A O 1
ATOM 2281 N N . GLY A 1 275 ? 3.505 16.372 -16.636 1.00 65.81 275 GLY A N 1
ATOM 2282 C CA . GLY A 1 275 ? 3.927 15.297 -15.751 1.00 65.81 275 GLY A CA 1
ATOM 2283 C C . GLY A 1 275 ? 5.209 14.573 -16.192 1.00 65.81 275 GLY A C 1
ATOM 2284 O O . GLY A 1 275 ? 5.709 14.752 -17.304 1.00 65.81 275 GLY A O 1
ATOM 2285 N N . ALA A 1 276 ? 5.752 13.746 -15.302 1.00 69.62 276 ALA A N 1
ATOM 2286 C CA . ALA A 1 276 ? 6.954 12.955 -15.532 1.00 69.62 276 ALA A CA 1
ATOM 2287 C C . ALA A 1 276 ? 6.818 11.946 -16.689 1.00 69.62 276 ALA A C 1
ATOM 2289 O O . ALA A 1 276 ? 7.762 11.828 -17.459 1.00 69.62 276 ALA A O 1
ATOM 2290 N N . GLY A 1 277 ? 5.655 11.323 -16.915 1.00 77.25 277 GLY A N 1
ATOM 2291 C CA . GLY A 1 277 ? 5.464 10.399 -18.045 1.00 77.25 277 GLY A CA 1
ATOM 2292 C C . GLY A 1 277 ? 5.733 11.050 -19.406 1.00 77.25 277 GLY A C 1
ATOM 2293 O O . GLY A 1 277 ? 6.480 10.516 -20.221 1.00 77.25 277 GLY A O 1
ATOM 2294 N N . LYS A 1 278 ? 5.221 12.268 -19.624 1.00 79.56 278 LYS A N 1
ATOM 2295 C CA . LYS A 1 278 ? 5.499 13.038 -20.844 1.00 79.56 278 LYS A CA 1
ATOM 2296 C C . LYS A 1 278 ? 6.987 13.375 -20.975 1.00 79.56 278 LYS A C 1
ATOM 2298 O O . LYS A 1 278 ? 7.561 13.155 -22.035 1.00 79.56 278 LYS A O 1
ATOM 2303 N N . LYS A 1 279 ? 7.617 13.849 -19.892 1.00 78.75 279 LYS A N 1
ATOM 2304 C CA . LYS A 1 279 ? 9.059 14.163 -19.873 1.00 78.75 279 LYS A CA 1
ATOM 2305 C C . LYS A 1 279 ? 9.917 12.942 -20.217 1.00 78.75 279 LYS A C 1
ATOM 2307 O O . LYS A 1 279 ? 10.877 13.072 -20.970 1.00 78.75 279 LYS A O 1
ATOM 2312 N N . VAL A 1 280 ? 9.559 11.767 -19.697 1.00 82.69 280 VAL A N 1
ATOM 2313 C CA . VAL A 1 280 ? 10.231 10.500 -20.012 1.00 82.69 280 VAL A CA 1
ATOM 2314 C C . VAL A 1 280 ? 10.120 10.181 -21.501 1.00 82.69 280 VAL A C 1
ATOM 2316 O O . VAL A 1 280 ? 11.136 9.924 -22.139 1.00 82.69 280 VAL A O 1
ATOM 2319 N N . ILE A 1 281 ? 8.916 10.252 -22.076 1.00 86.06 281 ILE A N 1
ATOM 2320 C CA . ILE A 1 281 ? 8.709 9.960 -23.501 1.00 86.06 281 ILE A CA 1
ATOM 2321 C C . ILE A 1 281 ? 9.460 10.944 -24.400 1.00 86.06 281 ILE A C 1
ATOM 2323 O O . ILE A 1 281 ? 10.110 10.515 -25.354 1.00 86.06 281 ILE A O 1
ATOM 2327 N N . ASP A 1 282 ? 9.392 12.242 -24.105 1.00 84.44 282 ASP A N 1
ATOM 2328 C CA . ASP A 1 282 ? 10.085 13.266 -24.889 1.00 84.44 282 ASP A CA 1
ATOM 2329 C C . ASP A 1 282 ? 11.609 13.048 -24.830 1.00 84.44 282 ASP A C 1
ATOM 2331 O O . ASP A 1 282 ? 12.268 13.023 -25.867 1.00 84.44 282 ASP A O 1
ATOM 2335 N N . SER A 1 283 ? 12.149 12.736 -23.644 1.00 83.94 283 SER A N 1
ATOM 2336 C CA . SER A 1 283 ? 13.557 12.355 -23.469 1.00 83.94 283 SER A CA 1
ATOM 2337 C C . SER A 1 283 ? 13.964 11.122 -24.269 1.00 83.94 283 SER A C 1
ATOM 2339 O O . SER A 1 283 ? 15.046 11.085 -24.851 1.00 83.94 283 SER A O 1
ATOM 2341 N N . LEU A 1 284 ? 13.126 10.084 -24.262 1.00 83.12 284 LEU A N 1
ATOM 2342 C CA . LEU A 1 284 ? 13.408 8.839 -24.968 1.00 83.12 284 LEU A CA 1
ATOM 2343 C C . LEU A 1 284 ? 13.460 9.071 -26.477 1.00 83.12 284 LEU A C 1
ATOM 2345 O O . LEU A 1 284 ? 14.378 8.582 -27.128 1.00 83.12 284 LEU A O 1
ATOM 2349 N N . LYS A 1 285 ? 12.545 9.876 -27.031 1.00 84.69 285 LYS A N 1
ATOM 2350 C CA . LYS A 1 285 ? 12.522 10.202 -28.467 1.00 84.69 285 LYS A CA 1
ATOM 2351 C C . LYS A 1 285 ? 13.794 10.883 -28.963 1.00 84.69 285 LYS A C 1
ATOM 2353 O O . LYS A 1 285 ? 14.152 10.687 -30.122 1.00 84.69 285 LYS A O 1
ATOM 2358 N N . GLU A 1 286 ? 14.462 11.660 -28.113 1.00 83.50 286 GLU A N 1
ATOM 2359 C CA . GLU A 1 286 ? 15.753 12.285 -28.429 1.00 83.50 286 GLU A CA 1
ATOM 2360 C C . GLU A 1 286 ? 16.910 11.274 -28.464 1.00 83.50 286 GLU A C 1
ATOM 2362 O O . GLU A 1 286 ? 17.920 11.520 -29.120 1.00 83.50 286 GLU A O 1
ATOM 2367 N N . LYS A 1 287 ? 16.766 10.137 -27.770 1.00 77.81 287 LYS A N 1
ATOM 2368 C CA . LYS A 1 287 ? 17.819 9.128 -27.578 1.00 77.81 287 LYS A CA 1
ATOM 2369 C C . LYS A 1 287 ? 17.667 7.886 -28.454 1.00 77.81 287 LYS A C 1
ATOM 2371 O O . LYS A 1 287 ? 18.624 7.127 -28.555 1.00 77.81 287 LYS A O 1
ATOM 2376 N N . VAL A 1 288 ? 16.503 7.660 -29.065 1.00 78.25 288 VAL A N 1
ATOM 2377 C CA . VAL A 1 288 ? 16.239 6.463 -29.881 1.00 78.25 288 VAL A CA 1
ATOM 2378 C C . VAL A 1 288 ? 16.024 6.795 -31.361 1.00 78.25 288 VAL A C 1
ATOM 2380 O O . VAL A 1 288 ? 15.547 7.886 -31.697 1.00 78.25 288 VAL A O 1
ATOM 2383 N N . PRO A 1 289 ? 16.315 5.854 -32.279 1.00 77.56 289 PRO A N 1
ATOM 2384 C CA . PRO A 1 289 ? 16.002 6.010 -33.694 1.00 77.56 289 PRO A CA 1
ATOM 2385 C C . PRO A 1 289 ? 14.514 6.296 -33.947 1.00 77.56 289 PRO A C 1
ATOM 2387 O O . PRO A 1 289 ? 13.636 5.775 -33.264 1.00 77.56 289 PRO A O 1
ATOM 2390 N N . LYS A 1 290 ? 14.208 7.053 -35.010 1.00 79.31 290 LYS A N 1
ATOM 2391 C CA . LYS A 1 290 ? 12.821 7.406 -35.379 1.00 79.31 290 LYS A CA 1
ATOM 2392 C C . LYS A 1 290 ? 11.895 6.206 -35.599 1.00 79.31 290 LYS A C 1
ATOM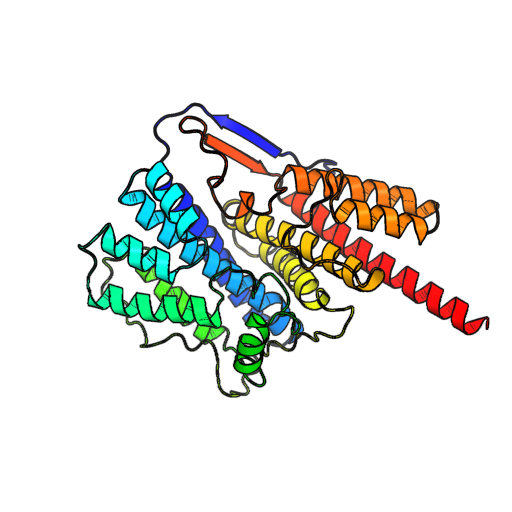 2394 O O . LYS A 1 290 ? 10.684 6.369 -35.495 1.00 79.31 290 LYS A O 1
ATOM 2399 N N . ILE A 1 291 ? 12.438 5.032 -35.923 1.00 73.62 291 ILE A N 1
ATOM 2400 C CA . ILE A 1 291 ? 11.639 3.814 -36.096 1.00 73.62 291 ILE A CA 1
ATOM 2401 C C . ILE A 1 291 ? 10.931 3.404 -34.795 1.00 73.62 291 ILE A C 1
ATOM 2403 O O . ILE A 1 291 ? 9.787 2.986 -34.870 1.00 73.62 291 ILE A O 1
ATOM 2407 N N . GLU A 1 292 ? 11.537 3.675 -33.633 1.00 80.25 292 GLU A N 1
ATOM 2408 C CA . GLU A 1 292 ? 10.984 3.395 -32.294 1.00 80.25 292 GLU A CA 1
ATOM 2409 C C . GLU A 1 292 ? 9.947 4.444 -31.838 1.00 80.25 292 GLU A C 1
ATOM 2411 O O . GLU A 1 292 ? 9.319 4.333 -30.782 1.00 80.25 292 GLU A O 1
ATOM 2416 N N . TRP A 1 293 ? 9.754 5.528 -32.604 1.00 84.31 293 TRP A N 1
ATOM 2417 C CA . TRP A 1 293 ? 8.818 6.589 -32.216 1.00 84.31 293 TRP A CA 1
ATOM 2418 C C . TRP A 1 293 ? 7.363 6.128 -32.267 1.00 84.31 293 TRP A C 1
ATOM 2420 O O . TRP A 1 293 ? 6.513 6.717 -31.591 1.00 84.31 293 TRP A O 1
ATOM 2430 N N . ARG A 1 294 ? 7.051 5.112 -33.080 1.00 87.31 294 ARG A N 1
ATOM 2431 C CA . ARG A 1 294 ? 5.699 4.558 -33.166 1.00 87.31 294 ARG A CA 1
ATOM 2432 C C . ARG A 1 294 ? 5.323 3.896 -31.843 1.00 87.31 294 ARG A C 1
ATOM 2434 O O . ARG A 1 294 ? 4.275 4.223 -31.291 1.00 87.31 294 ARG A O 1
ATOM 2441 N N . GLU A 1 295 ? 6.197 3.048 -31.323 1.00 87.50 295 GLU A N 1
ATOM 2442 C CA . GLU A 1 295 ? 6.068 2.341 -30.052 1.00 87.50 295 GLU A CA 1
ATOM 2443 C C . GLU A 1 295 ? 5.995 3.346 -28.898 1.00 87.50 295 GLU A C 1
ATOM 2445 O O . GLU A 1 295 ? 5.045 3.316 -28.117 1.00 87.50 295 GLU A O 1
ATOM 2450 N N . LEU A 1 296 ? 6.886 4.345 -28.862 1.00 87.44 296 LEU A N 1
ATOM 2451 C CA . LEU A 1 296 ? 6.839 5.415 -27.854 1.00 87.44 296 LEU A CA 1
ATOM 2452 C C . LEU A 1 296 ? 5.526 6.208 -27.865 1.00 87.44 296 LEU A C 1
ATOM 2454 O O . LEU A 1 296 ? 5.047 6.640 -26.817 1.00 87.44 296 LEU A O 1
ATOM 2458 N N . ASN A 1 297 ? 4.920 6.418 -29.036 1.00 88.94 297 ASN A N 1
ATOM 2459 C CA . ASN A 1 297 ? 3.617 7.074 -29.120 1.00 88.94 297 ASN A CA 1
ATOM 2460 C C . ASN A 1 297 ? 2.480 6.192 -28.587 1.00 88.94 297 ASN A C 1
ATOM 2462 O O . ASN A 1 297 ? 1.526 6.742 -28.039 1.00 88.94 297 ASN A O 1
ATOM 2466 N N . ILE A 1 298 ? 2.573 4.865 -28.725 1.00 90.69 298 ILE A N 1
ATOM 2467 C CA . ILE A 1 298 ? 1.624 3.917 -28.122 1.00 90.69 298 ILE A CA 1
ATOM 2468 C C . ILE A 1 298 ? 1.767 3.952 -26.597 1.00 90.69 298 ILE A C 1
ATOM 2470 O O . ILE A 1 298 ? 0.782 4.187 -25.903 1.00 90.69 298 ILE A O 1
ATOM 2474 N N . ILE A 1 299 ? 2.996 3.837 -26.085 1.00 91.06 299 ILE A N 1
ATOM 2475 C CA . ILE A 1 299 ? 3.290 3.920 -24.647 1.00 91.06 299 ILE A CA 1
ATOM 2476 C C . ILE A 1 299 ? 2.791 5.240 -24.054 1.00 91.06 299 ILE A C 1
ATOM 2478 O O . ILE A 1 299 ? 2.164 5.247 -22.998 1.00 91.06 299 ILE A O 1
ATOM 2482 N N . ARG A 1 300 ? 2.997 6.366 -24.750 1.00 89.62 300 ARG A N 1
ATOM 2483 C CA . ARG A 1 300 ? 2.473 7.668 -24.316 1.00 89.62 300 ARG A CA 1
ATOM 2484 C C . ARG A 1 300 ? 0.954 7.653 -24.146 1.00 89.62 300 ARG A C 1
ATOM 2486 O O . ARG A 1 300 ? 0.473 8.135 -23.130 1.00 89.62 300 ARG A O 1
ATOM 2493 N N . LYS A 1 301 ? 0.215 7.094 -25.108 1.00 89.06 301 LYS A N 1
ATOM 2494 C CA . LYS A 1 301 ? -1.250 6.986 -25.018 1.00 89.06 301 LYS A CA 1
ATOM 2495 C C . LYS A 1 301 ? -1.686 6.094 -23.856 1.00 89.06 301 LYS A C 1
ATOM 2497 O O . LYS A 1 301 ? -2.633 6.435 -23.160 1.00 89.06 301 LYS A O 1
ATOM 2502 N N . MET A 1 302 ? -0.983 4.983 -23.623 1.00 91.44 302 MET A N 1
ATOM 2503 C CA . MET A 1 302 ? -1.250 4.112 -22.474 1.00 91.44 302 MET A CA 1
ATOM 2504 C C . MET A 1 302 ? -1.057 4.862 -21.148 1.00 91.44 302 MET A C 1
ATOM 2506 O O . MET A 1 302 ? -1.911 4.778 -20.271 1.00 91.44 302 MET A O 1
ATOM 2510 N N . LEU A 1 303 ? 0.025 5.638 -21.011 1.00 89.88 303 LEU A N 1
ATOM 2511 C CA . LEU A 1 303 ? 0.276 6.474 -19.830 1.00 89.88 303 LEU A CA 1
ATOM 2512 C C . LEU A 1 303 ? -0.788 7.569 -19.646 1.00 89.88 303 LEU A C 1
ATOM 2514 O O . LEU A 1 303 ? -1.226 7.801 -18.522 1.00 89.88 303 LEU A O 1
ATOM 2518 N N . GLU A 1 304 ? -1.221 8.205 -20.738 1.00 86.94 304 GLU A N 1
ATOM 2519 C CA . GLU A 1 304 ? -2.296 9.206 -20.725 1.00 86.94 304 GLU A CA 1
ATOM 2520 C C . GLU A 1 304 ? -3.612 8.590 -20.208 1.00 86.94 304 GLU A C 1
ATOM 2522 O O . GLU A 1 304 ? -4.224 9.155 -19.303 1.00 86.94 304 GLU A O 1
ATOM 2527 N N . GLN A 1 305 ? -3.988 7.391 -20.672 1.00 86.38 305 GLN A N 1
ATOM 2528 C CA . GLN A 1 305 ? -5.172 6.677 -20.166 1.00 86.38 305 GLN A CA 1
ATOM 2529 C C . GLN A 1 305 ? -5.034 6.296 -18.682 1.00 86.38 305 GLN A C 1
ATOM 2531 O O . GLN A 1 305 ? -5.976 6.459 -17.911 1.00 86.38 305 GLN A O 1
ATOM 2536 N N . ILE A 1 306 ? -3.857 5.834 -18.240 1.00 87.25 306 ILE A N 1
ATOM 2537 C CA . ILE A 1 306 ? -3.617 5.493 -16.825 1.00 87.25 306 ILE A CA 1
ATOM 2538 C C . ILE A 1 306 ? -3.796 6.719 -15.912 1.00 87.25 306 ILE A C 1
ATOM 2540 O O . ILE A 1 306 ? -4.354 6.598 -14.817 1.00 87.25 306 ILE A O 1
ATOM 2544 N N . ASP A 1 307 ? -3.363 7.906 -16.342 1.00 83.56 307 ASP A N 1
ATOM 2545 C CA . ASP A 1 307 ? -3.584 9.135 -15.572 1.00 83.56 307 ASP A CA 1
ATOM 2546 C C . ASP A 1 307 ? -5.047 9.558 -15.507 1.00 83.56 307 ASP A C 1
ATOM 2548 O O . ASP A 1 307 ? -5.486 10.095 -14.491 1.00 83.56 307 ASP A O 1
ATOM 2552 N N . GLU A 1 308 ? -5.796 9.385 -16.595 1.00 81.56 308 GLU A N 1
ATOM 2553 C CA . GLU A 1 308 ? -7.221 9.718 -16.622 1.00 81.56 308 GLU A CA 1
ATOM 2554 C C . GLU A 1 308 ? -7.981 8.896 -15.574 1.00 81.56 308 GLU A C 1
ATOM 2556 O O . GLU A 1 308 ? -8.825 9.434 -14.842 1.00 81.56 308 GLU A O 1
ATOM 2561 N N . LEU A 1 309 ? -7.586 7.629 -15.409 1.00 80.12 3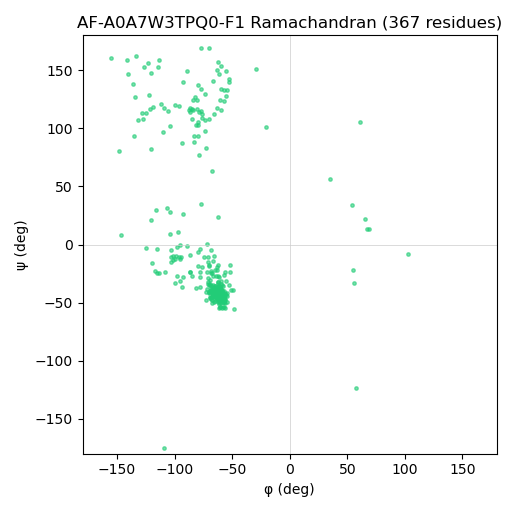09 LEU A N 1
ATOM 2562 C CA . LEU A 1 309 ? -8.110 6.769 -14.357 1.00 80.12 309 LEU A CA 1
ATOM 2563 C C . LEU A 1 309 ? -7.799 7.317 -12.965 1.00 80.12 309 LEU A C 1
ATOM 2565 O O . LEU A 1 309 ? -8.735 7.512 -12.194 1.00 80.12 309 LEU A O 1
ATOM 2569 N N . ASP A 1 310 ? -6.528 7.588 -12.637 1.00 76.69 310 ASP A N 1
ATOM 2570 C CA . ASP A 1 310 ? -6.099 8.063 -11.310 1.00 76.69 310 ASP A CA 1
ATOM 2571 C C . ASP A 1 310 ? -4.883 8.996 -11.354 1.00 76.69 310 ASP A C 1
ATOM 2573 O O . ASP A 1 310 ? -3.740 8.618 -11.068 1.00 76.69 310 ASP A O 1
ATOM 2577 N N . ARG A 1 311 ? -5.161 10.261 -11.673 1.00 74.56 311 ARG A N 1
ATOM 2578 C CA . ARG A 1 311 ? -4.158 11.323 -11.770 1.00 74.56 311 ARG A CA 1
ATOM 2579 C C . ARG A 1 311 ? -3.409 11.571 -10.460 1.00 74.56 311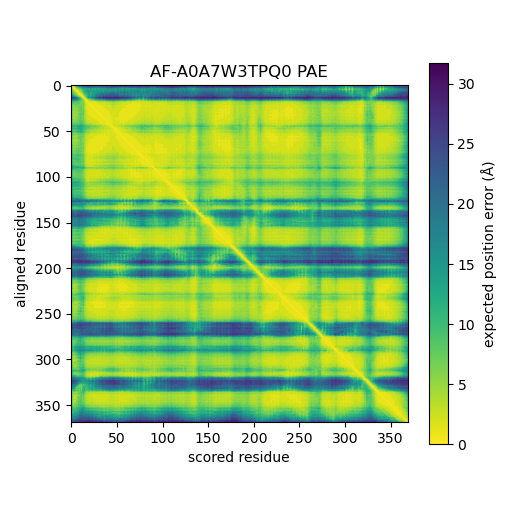 ARG A C 1
ATOM 2581 O O . ARG A 1 311 ? -2.197 11.751 -10.487 1.00 74.56 311 ARG A O 1
ATOM 2588 N N . GLU A 1 312 ? -4.125 11.561 -9.337 1.00 71.88 312 GLU A N 1
ATOM 2589 C CA . GLU A 1 312 ? -3.595 11.923 -8.011 1.00 71.88 312 GLU A CA 1
ATOM 2590 C C . GLU A 1 312 ? -3.137 10.699 -7.190 1.00 71.88 312 GLU A C 1
ATOM 2592 O O . GLU A 1 312 ? -2.696 10.837 -6.049 1.00 71.88 312 GLU A O 1
ATOM 2597 N N . GLY A 1 313 ? -3.267 9.479 -7.729 1.00 73.00 313 GLY A N 1
ATOM 2598 C CA . GLY A 1 313 ? -2.862 8.241 -7.045 1.00 73.00 313 GLY A CA 1
ATOM 2599 C C . GLY A 1 313 ? -3.679 7.926 -5.782 1.00 73.00 313 GLY A C 1
ATOM 2600 O O . GLY A 1 313 ? -3.203 7.241 -4.869 1.00 73.00 313 GLY A O 1
ATOM 2601 N N . ASN A 1 314 ? -4.886 8.482 -5.673 1.00 76.31 314 ASN A N 1
ATOM 2602 C CA . ASN A 1 314 ? -5.749 8.373 -4.495 1.00 76.31 314 ASN A CA 1
ATOM 2603 C C . ASN A 1 314 ? -7.038 7.611 -4.788 1.00 76.31 314 ASN A C 1
ATOM 2605 O O . ASN A 1 314 ? -7.630 7.048 -3.863 1.00 76.31 314 ASN A O 1
ATOM 2609 N N . LYS A 1 315 ? -7.482 7.570 -6.049 1.00 80.12 315 LYS A N 1
ATOM 2610 C CA . LYS A 1 315 ? -8.791 7.017 -6.394 1.00 80.12 315 LYS A CA 1
ATOM 2611 C C . LYS A 1 315 ? -8.871 5.527 -6.087 1.00 80.12 315 LYS A C 1
ATOM 2613 O O . LYS A 1 315 ? -9.904 5.092 -5.593 1.00 80.12 315 LYS A O 1
ATOM 2618 N N . PHE A 1 316 ? -7.816 4.746 -6.307 1.00 86.88 316 PHE A N 1
ATOM 2619 C CA . PHE A 1 316 ? -7.875 3.306 -6.009 1.00 86.88 316 PHE A CA 1
ATOM 2620 C C . PHE A 1 316 ? -7.763 2.982 -4.520 1.00 86.88 316 PHE A C 1
ATOM 2622 O O . PHE A 1 316 ? -8.203 1.919 -4.096 1.00 86.88 316 PHE A O 1
ATOM 2629 N N . ARG A 1 317 ? -7.236 3.918 -3.724 1.00 85.88 317 ARG A N 1
ATOM 2630 C CA . ARG A 1 317 ? -7.010 3.739 -2.286 1.00 85.88 317 ARG A CA 1
ATOM 2631 C C . ARG A 1 317 ? -8.229 4.049 -1.429 1.00 85.88 317 ARG A C 1
ATOM 2633 O O . ARG A 1 317 ? -8.335 3.492 -0.338 1.00 85.88 317 ARG A O 1
ATOM 2640 N N . TYR A 1 318 ? -9.124 4.922 -1.895 1.00 85.00 318 TYR A N 1
ATOM 2641 C CA . TYR A 1 318 ? -10.255 5.411 -1.107 1.00 85.00 318 TYR A CA 1
ATOM 2642 C C . TYR A 1 318 ? -11.561 5.447 -1.917 1.00 85.00 318 TYR A C 1
ATOM 2644 O O . TYR A 1 318 ? -11.560 5.920 -3.056 1.00 85.00 318 TYR A O 1
ATOM 2652 N N . PRO A 1 319 ? -12.702 5.038 -1.322 1.00 78.19 319 PRO A N 1
ATOM 2653 C CA . PRO A 1 319 ? -14.017 5.158 -1.959 1.00 78.19 319 PRO A CA 1
ATOM 2654 C C . PRO A 1 319 ? -14.465 6.610 -2.189 1.00 78.19 319 PRO A C 1
ATOM 2656 O O . PRO A 1 319 ? -15.320 6.862 -3.034 1.00 78.19 319 PRO A O 1
ATOM 2659 N N . THR A 1 320 ? -13.911 7.562 -1.435 1.00 73.12 320 THR A N 1
ATOM 2660 C CA . THR A 1 320 ? -14.206 8.999 -1.528 1.00 73.12 320 THR A CA 1
ATOM 2661 C C . THR A 1 320 ? -12.945 9.791 -1.852 1.00 73.12 320 THR A C 1
ATOM 2663 O O . THR A 1 320 ? -11.868 9.466 -1.353 1.00 73.12 320 THR A O 1
ATOM 2666 N N . SER A 1 321 ? -13.071 10.888 -2.594 1.00 66.44 321 SER A N 1
ATOM 2667 C CA . SER A 1 321 ? -12.024 11.914 -2.677 1.00 66.44 321 SER A CA 1
ATOM 2668 C C . SER A 1 321 ? -12.062 12.839 -1.462 1.00 66.44 321 SER A C 1
ATOM 2670 O O . SER A 1 321 ? -13.132 13.293 -1.067 1.00 66.44 321 SER A O 1
ATOM 2672 N N . LEU A 1 322 ? -10.890 13.171 -0.913 1.00 55.53 322 LEU A N 1
ATOM 2673 C CA . LEU A 1 322 ? -10.763 14.169 0.159 1.00 55.53 322 LEU A CA 1
ATOM 2674 C C . LEU A 1 322 ? -11.095 15.595 -0.325 1.00 55.53 322 LEU A C 1
ATOM 2676 O O . LEU A 1 322 ? -11.513 16.425 0.479 1.00 55.53 322 LEU A O 1
ATOM 2680 N N . ASP A 1 323 ? -10.950 15.856 -1.630 1.00 45.78 323 ASP A N 1
ATOM 2681 C CA . ASP A 1 323 ? -11.127 17.184 -2.238 1.00 45.78 323 ASP A CA 1
ATOM 2682 C C . ASP A 1 323 ? -12.455 17.368 -2.985 1.00 45.78 323 ASP A C 1
ATOM 2684 O O . ASP A 1 323 ? -12.811 18.487 -3.351 1.00 45.78 323 ASP A O 1
ATOM 2688 N N . PHE A 1 324 ? -13.214 16.291 -3.207 1.00 46.81 324 PHE A N 1
ATOM 2689 C CA . PHE A 1 324 ? -14.498 16.353 -3.903 1.00 46.81 324 PHE A CA 1
ATOM 2690 C C . PHE A 1 324 ? -15.546 15.594 -3.101 1.00 46.81 324 PHE A C 1
ATOM 2692 O O . PHE A 1 324 ? -15.531 14.366 -3.010 1.00 46.81 324 PHE A O 1
ATOM 2699 N N . PHE A 1 325 ? -16.445 16.350 -2.485 1.00 46.62 325 PHE A N 1
ATOM 2700 C CA . PHE A 1 325 ? -17.589 15.817 -1.774 1.00 46.62 325 PHE A CA 1
ATOM 2701 C C . PHE A 1 325 ? -18.829 16.064 -2.621 1.00 46.62 325 PHE A C 1
ATOM 2703 O O . PHE A 1 325 ? -19.222 17.211 -2.824 1.00 46.62 325 PHE A O 1
ATOM 2710 N N . ASN A 1 326 ? -19.465 14.996 -3.096 1.00 46.16 326 ASN A N 1
ATOM 2711 C CA . ASN A 1 326 ? -20.817 15.105 -3.612 1.00 46.16 326 ASN A CA 1
ATOM 2712 C C . ASN A 1 326 ? -21.707 14.052 -2.941 1.00 46.16 326 ASN A C 1
ATOM 2714 O O . ASN A 1 326 ? -21.516 12.848 -3.091 1.00 46.16 326 ASN A O 1
ATOM 2718 N N . LYS A 1 327 ? -22.656 14.543 -2.134 1.00 48.84 327 LYS A N 1
ATOM 2719 C CA . LYS A 1 327 ? -23.547 13.772 -1.243 1.00 48.84 327 LYS A CA 1
ATOM 2720 C C . LYS A 1 327 ? -24.481 12.821 -1.975 1.00 48.84 327 LYS A C 1
ATOM 2722 O O . LYS A 1 327 ? -25.045 11.920 -1.362 1.00 48.84 327 LYS A O 1
ATOM 2727 N N . THR A 1 328 ? -24.718 13.097 -3.248 1.00 40.19 328 THR A N 1
ATOM 2728 C CA . THR A 1 328 ? -25.846 12.564 -4.014 1.00 40.19 328 THR A CA 1
ATOM 2729 C C . THR A 1 328 ? -25.414 11.650 -5.148 1.00 40.19 328 THR A C 1
ATOM 2731 O O . THR A 1 328 ? -26.271 11.085 -5.819 1.00 40.19 328 THR A O 1
ATOM 2734 N N . THR A 1 329 ? -24.108 11.494 -5.362 1.00 42.66 329 THR A N 1
ATOM 2735 C CA . THR A 1 329 ? -23.562 10.762 -6.502 1.00 42.66 329 THR A CA 1
ATOM 2736 C C . THR A 1 329 ? -22.691 9.616 -6.023 1.00 42.66 329 THR A C 1
ATOM 2738 O O . THR A 1 329 ? -21.660 9.821 -5.380 1.00 42.66 329 THR A O 1
ATOM 2741 N N . ILE A 1 330 ? -23.111 8.399 -6.350 1.00 48.47 330 ILE A N 1
ATOM 2742 C CA . ILE A 1 330 ? -22.274 7.212 -6.226 1.00 48.47 330 ILE A CA 1
ATOM 2743 C C . ILE A 1 330 ? -21.484 7.101 -7.522 1.00 48.47 330 ILE A C 1
ATOM 2745 O O . ILE A 1 330 ? -22.089 6.916 -8.568 1.00 48.47 330 ILE A O 1
ATOM 2749 N N . THR A 1 331 ? -20.161 7.193 -7.447 1.00 49.59 331 THR A N 1
ATOM 2750 C CA . THR A 1 331 ? -19.279 6.790 -8.545 1.00 49.59 331 THR A CA 1
ATOM 2751 C C . THR A 1 331 ? -19.113 5.274 -8.476 1.00 49.59 331 THR A C 1
ATOM 2753 O O . THR A 1 331 ? -18.393 4.768 -7.611 1.00 49.59 331 THR A O 1
ATOM 2756 N N . ILE A 1 332 ? -19.804 4.537 -9.346 1.00 53.59 332 ILE A N 1
ATOM 2757 C CA . ILE A 1 332 ? -19.473 3.133 -9.618 1.00 53.59 332 ILE A CA 1
ATOM 2758 C C . ILE A 1 332 ? -18.371 3.153 -10.670 1.00 53.59 332 ILE A C 1
ATOM 2760 O O . ILE A 1 332 ? -18.539 3.782 -11.711 1.00 53.59 332 ILE A O 1
ATOM 2764 N N . ARG A 1 333 ? -17.237 2.515 -10.369 1.00 63.09 333 ARG A N 1
ATOM 2765 C CA . ARG A 1 333 ? -16.098 2.430 -11.285 1.00 63.09 333 ARG A CA 1
ATOM 2766 C C . ARG A 1 333 ? -16.057 1.040 -11.881 1.00 63.09 333 ARG A C 1
ATOM 2768 O O . ARG A 1 333 ? -15.604 0.106 -11.222 1.00 63.09 333 ARG A O 1
ATOM 2775 N N . ASN A 1 334 ? -16.514 0.928 -13.117 1.00 66.50 334 ASN A N 1
ATOM 2776 C CA . ASN A 1 334 ? -16.222 -0.242 -13.927 1.00 66.50 334 ASN A CA 1
ATOM 2777 C C . ASN A 1 334 ? -14.864 0.009 -14.574 1.00 66.50 334 ASN A C 1
ATOM 2779 O O . ASN A 1 334 ? -14.706 0.986 -15.302 1.00 66.50 334 ASN A O 1
ATOM 2783 N N . MET A 1 335 ? -13.877 -0.819 -14.244 1.00 76.00 335 MET A N 1
ATOM 2784 C CA . MET A 1 335 ? -12.544 -0.745 -14.829 1.00 76.00 335 MET A CA 1
ATOM 2785 C C . MET A 1 335 ? -12.218 -2.076 -15.480 1.00 76.00 335 MET A C 1
ATOM 2787 O O . MET A 1 335 ? -12.275 -3.117 -14.823 1.00 76.00 335 MET A O 1
ATOM 2791 N N . ASP A 1 336 ? -11.797 -2.021 -16.739 1.00 84.50 336 ASP A N 1
ATOM 2792 C CA . ASP A 1 336 ? -11.184 -3.160 -17.411 1.00 84.50 336 ASP A CA 1
ATOM 2793 C C . ASP A 1 336 ? -9.761 -3.391 -16.862 1.00 84.50 336 ASP A C 1
ATOM 2795 O O . ASP A 1 336 ? -8.752 -2.891 -17.372 1.00 84.50 336 ASP A O 1
ATOM 2799 N N . ILE A 1 337 ? -9.695 -4.090 -15.728 1.00 89.44 337 ILE A N 1
ATOM 2800 C CA . ILE A 1 337 ? -8.452 -4.360 -14.999 1.00 89.44 337 ILE A CA 1
ATOM 2801 C C . ILE A 1 337 ? -7.475 -5.218 -15.806 1.00 89.44 337 ILE A C 1
ATOM 2803 O O . ILE A 1 337 ? -6.267 -5.067 -15.631 1.00 89.44 337 ILE A O 1
ATOM 2807 N N . ASP A 1 338 ? -7.970 -6.051 -16.724 1.00 91.19 338 ASP A N 1
ATOM 2808 C CA . ASP A 1 338 ? -7.138 -6.850 -17.625 1.00 91.19 338 ASP A CA 1
ATOM 2809 C C . ASP A 1 338 ? -6.393 -5.948 -18.616 1.00 91.19 338 ASP A C 1
ATOM 2811 O O . ASP A 1 338 ? -5.204 -6.159 -18.883 1.00 91.19 338 ASP A O 1
ATOM 2815 N N . VAL A 1 339 ? -7.055 -4.901 -19.124 1.00 90.19 339 VAL A N 1
ATOM 2816 C CA . VAL A 1 339 ? -6.414 -3.900 -19.989 1.00 90.19 339 VAL A CA 1
ATOM 2817 C C . VAL A 1 339 ? -5.417 -3.059 -19.193 1.00 90.19 339 VAL A C 1
ATOM 2819 O O . VAL A 1 339 ? -4.278 -2.911 -19.638 1.00 90.19 339 VAL A O 1
ATOM 2822 N N . LEU A 1 340 ? -5.780 -2.570 -17.996 1.00 92.12 340 LEU A N 1
ATOM 2823 C CA . LEU A 1 340 ? -4.841 -1.826 -17.142 1.00 92.12 340 LEU A CA 1
ATOM 2824 C C . LEU A 1 340 ? -3.601 -2.668 -16.806 1.00 92.12 340 LEU A C 1
ATOM 2826 O O . LEU A 1 340 ? -2.473 -2.182 -16.909 1.00 92.12 340 LEU A O 1
ATOM 2830 N N . TYR A 1 341 ? -3.800 -3.936 -16.437 1.00 95.25 341 TYR A N 1
ATOM 2831 C CA . TYR A 1 341 ? -2.719 -4.888 -16.203 1.00 95.25 341 TYR A CA 1
ATOM 2832 C C . TYR A 1 341 ? -1.837 -5.024 -17.446 1.00 95.25 341 TYR A C 1
ATOM 2834 O O . TYR A 1 341 ? -0.628 -4.797 -17.374 1.00 95.25 341 TYR A O 1
ATOM 2842 N N . SER A 1 342 ? -2.442 -5.317 -18.599 1.00 94.69 342 SER A N 1
ATOM 2843 C CA . SER A 1 342 ? -1.721 -5.511 -19.860 1.00 94.69 342 SER A CA 1
ATOM 2844 C C . SER A 1 342 ? -0.907 -4.278 -20.253 1.00 94.69 342 SER A C 1
ATOM 2846 O O . SER A 1 342 ? 0.243 -4.412 -20.672 1.00 94.69 342 SER A O 1
ATOM 2848 N N . TYR A 1 343 ? -1.458 -3.076 -20.067 1.00 94.38 343 TYR A N 1
ATOM 2849 C CA . TYR A 1 343 ? -0.755 -1.817 -20.315 1.00 94.38 343 TYR A CA 1
ATOM 2850 C C . TYR A 1 343 ? 0.474 -1.686 -19.434 1.00 94.38 343 TYR A C 1
ATOM 2852 O O . TYR A 1 343 ? 1.573 -1.471 -19.936 1.00 94.38 343 TYR A O 1
ATOM 2860 N N . VAL A 1 344 ? 0.302 -1.833 -18.121 1.00 94.31 344 VAL A N 1
ATOM 2861 C CA . VAL A 1 344 ? 1.395 -1.639 -17.169 1.00 94.31 344 VAL A CA 1
ATOM 2862 C C . VAL A 1 344 ? 2.519 -2.643 -17.405 1.00 94.31 344 VAL A C 1
ATOM 2864 O O . VAL A 1 344 ? 3.688 -2.256 -17.400 1.00 94.31 344 VAL A O 1
ATOM 2867 N N . ILE A 1 345 ? 2.182 -3.909 -17.668 1.00 96.00 345 ILE A N 1
ATOM 2868 C CA . ILE A 1 345 ? 3.180 -4.931 -17.989 1.00 96.00 345 ILE A CA 1
ATOM 2869 C C . ILE A 1 345 ? 3.895 -4.611 -19.308 1.00 96.00 345 ILE A C 1
ATOM 2871 O O . ILE A 1 345 ? 5.123 -4.649 -19.340 1.00 96.00 345 ILE A O 1
ATOM 2875 N N . SER A 1 346 ? 3.163 -4.211 -20.353 1.00 94.75 346 SER A N 1
ATOM 2876 C CA . SER A 1 346 ? 3.760 -3.834 -21.644 1.00 94.75 346 SER A CA 1
ATOM 2877 C C . SER A 1 346 ? 4.707 -2.639 -21.516 1.00 94.75 346 SER A C 1
ATOM 2879 O O . SER A 1 346 ? 5.780 -2.629 -22.114 1.00 94.75 346 SER A O 1
ATOM 2881 N N . ILE A 1 347 ? 4.335 -1.633 -20.717 1.00 93.88 347 ILE A N 1
ATOM 2882 C CA . ILE A 1 347 ? 5.178 -0.461 -20.462 1.00 93.88 347 ILE A CA 1
ATOM 2883 C C . ILE A 1 347 ? 6.458 -0.875 -19.731 1.00 93.88 347 ILE A C 1
ATOM 2885 O O . ILE A 1 347 ? 7.542 -0.471 -20.146 1.00 93.88 347 ILE A O 1
ATOM 2889 N N . ALA A 1 348 ? 6.352 -1.689 -18.677 1.00 93.25 348 ALA A N 1
ATOM 2890 C CA . ALA A 1 348 ? 7.517 -2.161 -17.930 1.00 93.25 348 ALA A CA 1
ATOM 2891 C C . ALA A 1 348 ? 8.489 -2.949 -18.826 1.00 93.25 348 ALA A C 1
ATOM 2893 O O . ALA A 1 348 ? 9.681 -2.653 -18.855 1.00 93.25 348 ALA A O 1
ATOM 2894 N N . GLU A 1 349 ? 7.974 -3.886 -19.625 1.00 92.31 349 GLU A N 1
ATOM 2895 C CA . GLU A 1 349 ? 8.783 -4.697 -20.545 1.00 92.31 349 GLU A CA 1
ATOM 2896 C C . GLU A 1 349 ? 9.430 -3.850 -21.651 1.00 92.31 349 GLU A C 1
ATOM 2898 O O . GLU A 1 349 ? 10.579 -4.084 -22.033 1.00 92.31 349 GLU A O 1
ATOM 2903 N N . TYR A 1 350 ? 8.736 -2.815 -22.130 1.00 90.69 350 TYR A N 1
ATOM 2904 C CA . TYR A 1 350 ? 9.303 -1.876 -23.093 1.00 90.69 350 TYR A CA 1
ATOM 2905 C C . TYR A 1 350 ? 10.449 -1.043 -22.496 1.00 90.69 350 TYR A C 1
ATOM 2907 O O . TYR A 1 350 ? 11.465 -0.827 -23.158 1.00 90.69 350 TYR A O 1
ATOM 2915 N N . PHE A 1 351 ? 10.331 -0.601 -21.241 1.00 87.19 351 PHE A N 1
ATOM 2916 C CA . PHE A 1 351 ? 11.402 0.130 -20.553 1.00 87.19 351 PHE A CA 1
ATOM 2917 C C . PHE A 1 351 ? 12.641 -0.747 -20.314 1.00 87.19 351 PHE A C 1
ATOM 2919 O O . PHE A 1 351 ? 13.767 -0.270 -20.492 1.00 87.19 351 PHE A O 1
ATOM 2926 N N . ASP A 1 352 ? 12.451 -2.028 -19.993 1.00 85.50 352 ASP A N 1
ATOM 2927 C CA . ASP A 1 352 ? 13.545 -3.002 -19.897 1.00 85.50 352 ASP A CA 1
ATOM 2928 C C . ASP A 1 352 ? 14.262 -3.167 -21.251 1.00 85.50 352 ASP A C 1
ATOM 2930 O O . ASP A 1 352 ? 15.494 -3.096 -21.329 1.00 85.50 352 ASP A O 1
ATOM 2934 N N . TYR A 1 353 ? 13.499 -3.311 -22.343 1.00 86.12 353 TYR A N 1
ATOM 2935 C CA . TYR A 1 353 ? 14.041 -3.398 -23.704 1.00 86.12 353 TYR A CA 1
ATOM 2936 C C . TYR A 1 353 ? 14.842 -2.149 -24.101 1.00 86.12 353 TYR A C 1
ATOM 2938 O O . TYR A 1 353 ? 15.969 -2.253 -24.593 1.00 86.12 353 TYR A O 1
ATOM 2946 N N . LEU A 1 354 ? 14.302 -0.955 -23.847 1.00 81.12 354 LEU A N 1
ATOM 2947 C CA . LEU A 1 354 ? 14.988 0.302 -24.141 1.00 81.12 354 LEU A CA 1
ATOM 2948 C C . LEU A 1 354 ? 16.290 0.454 -23.352 1.00 81.12 354 LEU A C 1
ATOM 2950 O O . LEU A 1 354 ? 17.302 0.895 -23.902 1.00 81.12 354 LEU A O 1
ATOM 2954 N N . SER A 1 355 ? 16.287 0.059 -22.079 1.00 78.44 355 SER A N 1
ATOM 2955 C CA . SER A 1 355 ? 17.483 0.096 -21.233 1.00 78.44 355 SER A CA 1
ATOM 2956 C C . SER A 1 355 ? 18.595 -0.786 -21.808 1.00 78.44 355 SER A C 1
ATOM 2958 O O . SER A 1 355 ? 19.755 -0.366 -21.867 1.00 78.44 355 SER A O 1
ATOM 2960 N N . TYR A 1 356 ? 18.238 -1.967 -22.327 1.00 80.00 356 TYR A N 1
ATOM 2961 C CA . TYR A 1 356 ? 19.165 -2.848 -23.036 1.00 80.00 356 TYR A CA 1
ATOM 2962 C C . TYR A 1 356 ? 19.732 -2.207 -24.314 1.00 80.00 356 TYR A C 1
ATOM 2964 O O . TYR A 1 356 ? 20.949 -2.240 -24.524 1.00 80.00 356 TYR A O 1
ATOM 2972 N N . LEU A 1 357 ? 18.887 -1.589 -25.148 1.00 77.75 357 LEU A N 1
ATOM 2973 C CA . LEU A 1 357 ? 19.333 -0.922 -26.378 1.00 77.75 357 LEU A CA 1
ATOM 2974 C C . LEU A 1 357 ? 20.332 0.207 -26.093 1.00 77.75 357 LEU A C 1
ATOM 2976 O O . LEU A 1 357 ? 21.417 0.240 -26.680 1.00 77.75 357 LEU A O 1
ATOM 2980 N N . ILE A 1 358 ? 19.999 1.093 -25.150 1.00 74.81 358 ILE A N 1
ATOM 2981 C CA . ILE A 1 358 ? 20.846 2.233 -24.768 1.00 74.81 358 ILE A CA 1
ATOM 2982 C C . ILE A 1 358 ? 22.198 1.743 -24.225 1.00 74.81 358 ILE A C 1
ATOM 2984 O O . ILE A 1 358 ? 23.250 2.318 -24.524 1.00 74.81 358 ILE A O 1
ATOM 2988 N N . TRP A 1 359 ? 22.202 0.667 -23.435 1.00 76.81 359 TRP A N 1
ATOM 2989 C CA . TRP A 1 359 ? 23.433 0.052 -22.937 1.00 76.81 359 TRP A CA 1
ATOM 2990 C C . TRP A 1 359 ? 24.287 -0.544 -24.067 1.00 76.81 359 TRP A C 1
ATOM 2992 O O . TRP A 1 359 ? 25.499 -0.307 -24.119 1.00 76.81 359 TRP A O 1
ATOM 3002 N N . ALA A 1 360 ? 23.668 -1.264 -25.005 1.00 76.69 360 ALA A N 1
ATOM 3003 C CA . ALA A 1 360 ? 24.363 -1.875 -26.135 1.00 76.69 360 ALA A CA 1
ATOM 3004 C C . ALA A 1 360 ? 25.037 -0.827 -27.043 1.00 76.69 360 ALA A C 1
ATOM 3006 O O . ALA A 1 360 ? 26.165 -1.038 -27.502 1.00 76.69 360 ALA A O 1
ATOM 3007 N N . GLU A 1 361 ? 24.397 0.324 -27.269 1.00 73.19 361 GLU A N 1
ATOM 3008 C CA . GLU A 1 361 ? 24.984 1.436 -28.027 1.00 73.19 361 GLU A CA 1
ATOM 3009 C C . GLU A 1 361 ? 26.186 2.071 -27.315 1.00 73.19 361 GLU A C 1
ATOM 3011 O O . GLU A 1 361 ? 27.220 2.302 -27.948 1.00 73.19 361 GLU A O 1
ATOM 3016 N N . LYS A 1 362 ? 26.112 2.268 -25.989 1.00 73.62 362 LYS A N 1
ATOM 3017 C CA . LYS A 1 362 ? 27.244 2.767 -25.180 1.00 73.62 362 LYS A CA 1
ATOM 3018 C C . LYS A 1 362 ? 28.471 1.852 -25.248 1.00 73.62 362 LYS A C 1
ATOM 3020 O O . LYS A 1 362 ? 29.601 2.333 -25.186 1.00 73.62 362 LYS A O 1
ATOM 3025 N N . ILE A 1 363 ? 28.280 0.538 -25.361 1.00 75.12 363 ILE A N 1
ATOM 3026 C CA . ILE A 1 363 ? 29.396 -0.409 -25.516 1.00 75.12 363 ILE A CA 1
ATOM 3027 C C . ILE A 1 363 ? 30.014 -0.312 -26.908 1.00 75.12 363 ILE A C 1
ATOM 3029 O O . ILE A 1 363 ? 31.238 -0.363 -27.033 1.00 75.12 363 ILE A O 1
ATOM 3033 N N . LYS A 1 364 ? 29.194 -0.165 -27.953 1.00 71.88 364 LYS A N 1
ATOM 3034 C CA . LYS A 1 364 ? 29.690 -0.024 -29.328 1.00 71.88 364 LYS A CA 1
ATOM 3035 C C . LYS A 1 364 ? 30.532 1.241 -29.494 1.00 71.88 364 LYS A C 1
ATOM 3037 O O . LYS A 1 364 ? 31.620 1.150 -30.054 1.00 71.88 364 LYS A O 1
ATOM 3042 N N . SER A 1 365 ? 30.092 2.376 -28.949 1.00 68.94 365 SER A N 1
ATOM 3043 C CA . SER A 1 365 ? 30.844 3.637 -29.028 1.00 68.94 365 SER A CA 1
ATOM 3044 C C . SER A 1 365 ? 32.166 3.600 -28.251 1.00 68.94 365 SER A C 1
ATOM 3046 O O . SER A 1 365 ? 33.164 4.132 -28.723 1.00 68.94 365 SER A O 1
ATOM 3048 N N . LYS A 1 366 ? 32.221 2.896 -27.111 1.00 69.12 366 LYS A N 1
ATOM 3049 C CA . LYS A 1 366 ? 33.465 2.667 -26.348 1.00 69.12 366 LYS A CA 1
ATOM 3050 C C . LYS A 1 366 ? 34.467 1.720 -27.015 1.00 69.12 366 LYS A C 1
ATOM 3052 O O . LYS A 1 366 ? 35.606 1.681 -26.580 1.00 69.12 366 LYS A O 1
ATOM 3057 N N . ARG A 1 367 ? 34.049 0.915 -27.998 1.00 63.03 367 ARG A N 1
ATOM 3058 C CA . ARG A 1 367 ? 34.935 0.007 -28.754 1.00 63.03 367 ARG A CA 1
ATOM 3059 C C . ARG A 1 367 ? 35.455 0.619 -30.058 1.00 63.03 367 ARG A C 1
ATOM 3061 O O . ARG A 1 367 ? 36.286 0.002 -30.714 1.00 63.03 367 ARG A O 1
ATOM 3068 N N . GLN A 1 368 ? 34.908 1.764 -30.464 1.00 56.06 368 GLN A N 1
ATOM 3069 C CA . GLN A 1 368 ? 35.292 2.488 -31.682 1.00 56.06 368 GLN A CA 1
ATOM 3070 C C . GLN A 1 368 ? 36.245 3.662 -31.409 1.00 56.06 368 GLN A C 1
ATOM 3072 O O . GLN A 1 368 ? 36.841 4.173 -32.354 1.00 56.06 368 GLN A O 1
ATOM 3077 N N . ASN A 1 369 ? 36.398 4.042 -30.139 1.00 47.00 369 ASN A N 1
ATOM 3078 C CA . ASN A 1 369 ? 37.456 4.910 -29.619 1.00 47.00 369 ASN A CA 1
ATOM 3079 C C . ASN A 1 369 ? 38.479 4.054 -28.874 1.00 47.00 369 ASN A C 1
ATOM 3081 O O . ASN A 1 369 ? 39.651 4.482 -28.813 1.00 47.00 369 ASN A O 1
#

Organism: NCBI:txid2759752